Protein AF-A0A8T9BSP8-F1 (afdb_monomer_lite)

Radius of gyration: 35.45 Å; chains: 1; bounding box: 104×54×104 Å

Sequence (440 aa):
RSLQRTTEFKTVVELRTSILEIWIKEGGKAKGFDPSIILDGLRKVINDRLVELLEARVNKLHLVATEVEGTLGSWRDGVTDKQESLWDAAMLDMEISHGAGLFKQEVLARNHGRNDAVSRPFKGYQTWRQLVDEIIIVIEQLKKQRWDDDLEDIEDDLSLESRNTLLSTDDPNMLQDHLDTCLEKAYKDLHGQIASLVSNYEGEQLGSISIYILRVIRDIRTELPKNKSLQSFGLALVPRLHEKIASTVSEDLLKSFSKSFGKKKVAGRSLWEGNPELPVQPSPATFKLLNGLTSAMAKAGSDLWSPSAVSILKSYLRTEIGNSWSTALKEQDEKAASKVNGAATNGEAESEEPEEERQTNGVEVVDPIQRKQVLTQFLFDVLLLQSSFELQNVETDDELQKLGGELEQQAELDSASRKRLQQAAKEYWKRTSLLFGLLA

Organism: NCBI:txid602035

Structure (mmCIF, N/CA/C/O backbone):
data_AF-A0A8T9BSP8-F1
#
_entry.id   AF-A0A8T9BSP8-F1
#
loop_
_atom_site.group_PDB
_atom_site.id
_atom_site.type_symbol
_atom_site.label_atom_id
_atom_site.label_alt_id
_atom_site.label_comp_id
_atom_site.label_asym_id
_atom_site.label_entity_id
_atom_site.label_seq_id
_atom_site.pdbx_PDB_ins_code
_atom_site.Cartn_x
_atom_site.Cartn_y
_atom_site.Cartn_z
_atom_site.occupancy
_atom_site.B_iso_or_equiv
_atom_site.auth_seq_id
_atom_site.auth_comp_id
_atom_site.auth_asym_id
_atom_site.auth_atom_id
_atom_site.pdbx_PDB_model_num
ATOM 1 N N . ARG A 1 1 ? 19.720 -5.147 -42.331 1.00 47.69 1 ARG A N 1
ATOM 2 C CA . ARG A 1 1 ? 18.540 -5.441 -41.473 1.00 47.69 1 ARG A CA 1
ATOM 3 C C . ARG A 1 1 ? 17.630 -4.218 -41.536 1.00 47.69 1 ARG A C 1
ATOM 5 O O . ARG A 1 1 ? 18.177 -3.128 -41.490 1.00 47.69 1 ARG A O 1
ATOM 12 N N . SER A 1 2 ? 16.313 -4.352 -41.725 1.00 66.81 2 SER A N 1
ATOM 13 C CA . SER A 1 2 ? 15.435 -3.170 -41.742 1.00 66.81 2 SER A CA 1
ATOM 14 C C . SER A 1 2 ? 15.195 -2.669 -40.316 1.00 66.81 2 SER A C 1
ATOM 16 O O . SER A 1 2 ? 14.953 -3.476 -39.420 1.00 66.81 2 SER A O 1
ATOM 18 N N . LEU A 1 3 ? 15.249 -1.348 -40.116 1.00 71.38 3 LEU A N 1
ATOM 19 C CA . LEU A 1 3 ? 15.058 -0.683 -38.817 1.00 71.38 3 LEU A CA 1
ATOM 20 C C . LEU A 1 3 ? 13.740 -1.096 -38.133 1.00 71.38 3 LEU A C 1
ATOM 22 O O . LEU A 1 3 ? 13.683 -1.309 -36.927 1.00 71.38 3 LEU A O 1
ATOM 26 N N . GLN A 1 4 ? 12.701 -1.308 -38.944 1.00 73.00 4 GLN A N 1
ATOM 27 C CA . GLN A 1 4 ? 11.365 -1.729 -38.513 1.00 73.00 4 GLN A CA 1
ATOM 28 C C . GLN A 1 4 ? 11.323 -3.128 -37.877 1.00 73.00 4 GLN A C 1
ATOM 30 O O . GLN A 1 4 ? 10.421 -3.417 -37.097 1.00 73.00 4 GLN A O 1
ATOM 35 N N . ARG A 1 5 ? 12.271 -4.019 -38.202 1.00 76.81 5 ARG A N 1
ATOM 36 C CA . ARG A 1 5 ? 12.303 -5.392 -37.663 1.00 76.81 5 ARG A CA 1
ATOM 37 C C . ARG A 1 5 ? 13.092 -5.508 -36.359 1.00 76.81 5 ARG A C 1
ATOM 39 O O . ARG A 1 5 ? 13.025 -6.549 -35.715 1.00 76.81 5 ARG A O 1
ATOM 46 N N . THR A 1 6 ? 13.834 -4.475 -35.969 1.00 80.56 6 THR A N 1
ATOM 47 C CA . THR A 1 6 ? 14.605 -4.474 -34.723 1.00 80.56 6 THR A CA 1
ATOM 48 C C . THR A 1 6 ? 13.683 -4.147 -33.549 1.00 80.56 6 THR A C 1
ATOM 50 O O . THR A 1 6 ? 13.016 -3.112 -33.551 1.00 80.56 6 THR A O 1
ATOM 53 N N . THR A 1 7 ? 13.623 -5.038 -32.560 1.00 81.69 7 THR A N 1
ATOM 54 C CA . THR A 1 7 ? 12.768 -4.922 -31.360 1.00 81.69 7 THR A CA 1
ATOM 55 C C . THR A 1 7 ? 13.531 -4.458 -30.118 1.00 81.69 7 THR A C 1
ATOM 57 O O . THR A 1 7 ? 12.931 -4.084 -29.109 1.00 81.69 7 THR A O 1
ATOM 60 N N . GLU A 1 8 ? 14.860 -4.500 -30.166 1.00 85.81 8 GLU A N 1
ATOM 61 C CA . GLU A 1 8 ? 15.733 -4.127 -29.059 1.00 85.81 8 GLU A CA 1
ATOM 62 C C . GLU A 1 8 ? 16.095 -2.642 -29.135 1.00 85.81 8 GLU A C 1
ATOM 64 O O . GLU A 1 8 ? 16.708 -2.192 -30.103 1.00 85.81 8 GLU A O 1
ATOM 69 N N . PHE A 1 9 ? 15.730 -1.887 -28.091 1.00 87.75 9 PHE A N 1
ATOM 70 C CA . PHE A 1 9 ? 15.972 -0.442 -28.001 1.00 87.75 9 PHE A CA 1
ATOM 71 C C . PHE A 1 9 ? 17.467 -0.118 -28.121 1.00 87.75 9 PHE A C 1
ATOM 73 O O . PHE A 1 9 ? 17.864 0.724 -28.923 1.00 87.75 9 PHE A O 1
ATOM 80 N N . LYS A 1 10 ? 18.308 -0.874 -27.402 1.00 90.06 10 LYS A N 1
ATOM 81 C CA . LYS A 1 10 ? 19.768 -0.739 -27.438 1.00 90.06 10 LYS A CA 1
ATOM 82 C C . LYS A 1 10 ? 20.339 -0.926 -28.847 1.00 90.06 10 LYS A C 1
ATOM 84 O O . LYS A 1 10 ? 21.143 -0.114 -29.280 1.00 90.06 10 LYS A O 1
ATOM 89 N N . THR A 1 11 ? 19.885 -1.933 -29.592 1.00 89.06 11 THR A N 1
ATOM 90 C CA . THR A 1 11 ? 20.365 -2.184 -30.961 1.00 89.06 11 THR A CA 1
ATOM 91 C C . THR A 1 11 ? 19.996 -1.056 -31.924 1.00 89.06 11 THR A C 1
ATOM 93 O O . THR A 1 11 ? 20.767 -0.751 -32.831 1.00 89.06 11 THR A O 1
ATOM 96 N N . VAL A 1 12 ? 18.826 -0.427 -31.755 1.00 89.69 12 VAL A N 1
ATOM 97 C CA . VAL A 1 12 ? 18.450 0.747 -32.562 1.00 89.69 12 VAL A CA 1
ATOM 98 C C . VAL A 1 12 ? 19.349 1.938 -32.228 1.00 89.69 12 VAL A C 1
ATOM 100 O O . VAL A 1 12 ? 19.764 2.645 -33.142 1.00 89.69 12 VAL A O 1
ATOM 103 N N . VAL A 1 13 ? 19.715 2.118 -30.957 1.00 89.44 13 VAL A N 1
ATOM 104 C CA . VAL A 1 13 ? 20.667 3.155 -30.531 1.00 89.44 13 VAL A CA 1
ATOM 105 C C . VAL A 1 13 ? 22.089 2.888 -31.033 1.00 89.44 13 VAL A C 1
ATOM 107 O O . VAL A 1 13 ? 22.719 3.796 -31.559 1.00 89.44 13 VAL A O 1
ATOM 110 N N . GLU A 1 14 ? 22.587 1.655 -30.967 1.00 89.06 14 GLU A N 1
ATOM 111 C CA . GLU A 1 14 ? 23.898 1.298 -31.534 1.00 89.06 14 GLU A CA 1
ATOM 112 C C . GLU A 1 14 ? 23.937 1.562 -33.045 1.00 89.06 14 GLU A C 1
ATOM 114 O O . GLU A 1 14 ? 24.886 2.147 -33.564 1.00 89.06 14 GLU A O 1
ATOM 119 N N . LEU A 1 15 ? 22.864 1.202 -33.753 1.00 88.81 15 LEU A N 1
ATOM 120 C CA . LEU A 1 15 ? 22.733 1.471 -35.179 1.00 88.81 15 LEU A CA 1
ATOM 121 C C . LEU A 1 15 ? 22.608 2.973 -35.477 1.00 88.81 15 LEU A C 1
ATOM 123 O O . LEU A 1 15 ? 23.176 3.427 -36.469 1.00 88.81 15 LEU A O 1
ATOM 127 N N . ARG A 1 16 ? 21.931 3.753 -34.620 1.00 89.25 16 ARG A N 1
ATOM 128 C CA . ARG A 1 16 ? 21.935 5.225 -34.680 1.00 89.25 16 ARG A CA 1
ATOM 129 C C . ARG A 1 16 ? 23.359 5.751 -34.618 1.00 89.25 16 ARG A C 1
ATOM 131 O O . ARG A 1 16 ? 23.750 6.517 -35.492 1.00 89.25 16 ARG A O 1
ATOM 138 N N . THR A 1 17 ? 24.123 5.320 -33.619 1.00 88.25 17 THR A N 1
ATOM 139 C CA . THR A 1 17 ? 25.512 5.737 -33.427 1.00 88.25 17 THR A CA 1
ATOM 140 C C . THR A 1 17 ? 26.362 5.412 -34.650 1.00 88.25 17 THR A C 1
ATOM 142 O O . THR A 1 17 ? 26.955 6.321 -35.220 1.00 88.25 17 THR A O 1
ATOM 145 N N . SER A 1 18 ? 26.326 4.172 -35.147 1.00 87.44 18 SER A N 1
ATOM 146 C CA . SER A 1 18 ? 27.112 3.787 -36.326 1.00 87.44 18 SER A CA 1
ATOM 147 C C . SER A 1 18 ? 26.716 4.539 -37.601 1.00 87.44 18 SER A C 1
ATOM 149 O O . SER A 1 18 ? 27.584 4.931 -38.376 1.00 87.44 18 SER A O 1
ATOM 151 N N . ILE A 1 19 ? 25.417 4.746 -37.853 1.00 86.75 19 ILE A N 1
ATOM 152 C CA . ILE A 1 19 ? 24.957 5.475 -39.047 1.00 86.75 19 ILE A CA 1
ATOM 153 C C . ILE A 1 19 ? 25.382 6.939 -38.982 1.00 86.75 19 ILE A C 1
ATOM 155 O O . ILE A 1 19 ? 25.863 7.475 -39.979 1.00 86.75 19 ILE A O 1
ATOM 159 N N . LEU A 1 20 ? 25.216 7.577 -37.823 1.00 84.88 20 LEU A N 1
ATOM 160 C CA . LEU A 1 20 ? 25.577 8.977 -37.645 1.00 84.88 20 LEU A CA 1
ATOM 161 C C . LEU A 1 20 ? 27.094 9.175 -37.711 1.00 84.88 20 LEU A C 1
ATOM 163 O O . LEU A 1 20 ? 27.528 10.105 -38.373 1.00 84.88 20 LEU A O 1
ATOM 167 N N . GLU A 1 21 ? 27.909 8.281 -37.144 1.00 84.94 21 GLU A N 1
ATOM 168 C CA . GLU A 1 21 ? 29.374 8.331 -37.283 1.00 84.94 21 GLU A CA 1
ATOM 169 C C . GLU A 1 21 ? 29.828 8.259 -38.749 1.00 84.94 21 GLU A C 1
ATOM 171 O O . GLU A 1 21 ? 30.700 9.020 -39.171 1.00 84.94 21 GLU A O 1
ATOM 176 N N . ILE A 1 22 ? 29.226 7.369 -39.547 1.00 83.62 22 ILE A N 1
ATOM 177 C CA . ILE A 1 22 ? 29.523 7.261 -40.984 1.00 83.62 22 ILE A CA 1
ATOM 178 C C . ILE A 1 22 ? 29.069 8.528 -41.717 1.00 83.62 22 ILE A C 1
ATOM 180 O O . ILE A 1 22 ? 29.806 9.058 -42.550 1.00 83.62 22 ILE A O 1
ATOM 184 N N . TRP A 1 23 ? 27.870 9.027 -41.403 1.00 81.94 23 TRP A N 1
ATOM 185 C CA . TRP A 1 23 ? 27.331 10.240 -42.014 1.00 81.94 23 TRP A CA 1
ATOM 186 C C . TRP A 1 23 ? 28.178 11.474 -41.697 1.00 81.94 23 TRP A C 1
ATOM 188 O O . TRP A 1 23 ? 28.439 12.274 -42.585 1.00 81.94 23 TRP A O 1
ATOM 198 N N . ILE A 1 24 ? 28.661 11.605 -40.466 1.00 77.44 24 ILE A N 1
ATOM 199 C CA . ILE A 1 24 ? 29.524 12.711 -40.046 1.00 77.44 24 ILE A CA 1
ATOM 200 C C . ILE A 1 24 ? 30.863 12.677 -40.803 1.00 77.44 24 ILE A C 1
ATOM 202 O O . ILE A 1 24 ? 31.342 13.714 -41.245 1.00 77.44 24 ILE A O 1
ATOM 206 N N . LYS A 1 25 ? 31.441 11.489 -41.032 1.00 77.25 25 LYS A N 1
ATOM 207 C CA . LYS A 1 25 ? 32.731 11.339 -41.736 1.00 77.25 25 LYS A CA 1
ATOM 208 C C . LYS A 1 25 ? 32.650 11.556 -43.252 1.00 77.25 25 LYS A C 1
ATOM 210 O O . LYS A 1 25 ? 33.607 12.038 -43.860 1.00 77.25 25 LYS A O 1
ATOM 215 N N . GLU A 1 26 ? 31.541 11.167 -43.883 1.00 74.56 26 GLU A N 1
ATOM 216 C CA . GLU A 1 26 ? 31.436 11.097 -45.351 1.00 74.56 26 GLU A CA 1
ATOM 217 C C . GLU A 1 26 ? 30.334 11.986 -45.956 1.00 74.56 26 GLU A C 1
ATOM 219 O O . GLU A 1 26 ? 30.389 12.318 -47.141 1.00 74.56 26 GLU A O 1
ATOM 224 N N . GLY A 1 27 ? 29.343 12.407 -45.169 1.00 68.19 27 GLY A N 1
ATOM 225 C CA . GLY A 1 27 ? 28.144 13.114 -45.636 1.00 68.19 27 GLY A CA 1
ATOM 226 C C . GLY A 1 27 ? 28.415 14.516 -46.181 1.00 68.19 27 GLY A C 1
ATOM 227 O O . GLY A 1 27 ? 27.803 14.910 -47.172 1.00 68.19 27 GLY A O 1
ATOM 228 N N . GLY A 1 28 ? 29.388 15.238 -45.613 1.00 66.69 28 GLY A N 1
ATOM 229 C CA . GLY A 1 28 ? 29.806 16.563 -46.096 1.00 66.69 28 GLY A CA 1
ATOM 230 C C . GLY A 1 28 ? 30.570 16.546 -47.430 1.00 66.69 28 GLY A C 1
ATOM 231 O O . GLY A 1 28 ? 30.699 17.575 -48.087 1.00 66.69 28 GLY A O 1
ATOM 232 N N . LYS A 1 29 ? 31.059 15.380 -47.879 1.00 69.06 29 LYS A N 1
ATOM 233 C CA . LYS A 1 29 ? 31.848 15.247 -49.122 1.00 69.06 29 LYS A CA 1
ATOM 234 C C . LYS A 1 29 ? 30.981 15.108 -50.374 1.00 69.06 29 LYS A C 1
ATOM 236 O O . LYS A 1 29 ? 31.484 15.191 -51.500 1.00 69.06 29 LYS A O 1
ATOM 241 N N . ALA A 1 30 ? 29.689 14.852 -50.202 1.00 66.31 30 ALA A N 1
ATOM 242 C CA . ALA A 1 30 ? 28.789 14.579 -51.303 1.00 66.31 30 ALA A CA 1
ATOM 243 C C . ALA A 1 30 ? 28.271 15.882 -51.936 1.00 66.31 30 ALA A C 1
ATOM 245 O O . ALA A 1 30 ? 27.696 16.745 -51.281 1.00 66.31 30 ALA A O 1
ATOM 246 N N . LYS A 1 31 ? 28.506 16.043 -53.243 1.00 65.69 31 LYS A N 1
ATOM 247 C CA . LYS A 1 31 ? 28.169 17.267 -53.983 1.00 65.69 31 LYS A CA 1
ATOM 248 C C . LYS A 1 31 ? 26.727 17.224 -54.492 1.00 65.69 31 LYS A C 1
ATOM 250 O O . LYS A 1 31 ? 26.330 16.242 -55.113 1.00 65.69 31 LYS A O 1
ATOM 255 N N . GLY A 1 32 ? 25.992 18.329 -54.332 1.00 71.06 32 GLY A N 1
ATOM 256 C CA . GLY A 1 32 ? 24.699 18.556 -54.997 1.00 71.06 32 GLY A CA 1
ATOM 257 C C . GLY A 1 32 ? 23.445 18.414 -54.127 1.00 71.06 32 GLY A C 1
ATOM 258 O O . GLY A 1 32 ? 22.346 18.457 -54.673 1.00 71.06 32 GLY A O 1
ATOM 259 N N . PHE A 1 33 ? 23.578 18.273 -52.807 1.00 73.62 33 PHE A N 1
ATOM 260 C CA . PHE A 1 33 ? 22.458 18.307 -51.861 1.00 73.62 33 PHE A CA 1
ATOM 261 C C . PHE A 1 33 ? 22.871 18.965 -50.540 1.00 73.62 33 PHE A C 1
ATOM 263 O O . PHE A 1 33 ? 24.057 19.012 -50.227 1.00 73.62 33 PHE A O 1
ATOM 270 N N . ASP A 1 34 ? 21.894 19.472 -49.785 1.00 74.19 34 ASP A N 1
ATOM 271 C CA . ASP A 1 34 ? 22.101 19.993 -48.430 1.00 74.19 34 ASP A CA 1
ATOM 272 C C . ASP A 1 34 ? 22.250 18.816 -47.441 1.00 74.19 34 ASP A C 1
ATOM 274 O O . ASP A 1 34 ? 21.299 18.036 -47.285 1.00 74.19 34 ASP A O 1
ATOM 278 N N . PRO A 1 35 ? 23.414 18.651 -46.783 1.00 74.69 35 PRO A N 1
ATOM 279 C CA . PRO A 1 35 ? 23.654 17.570 -45.826 1.00 74.69 35 PRO A CA 1
ATOM 280 C C . PRO A 1 35 ? 22.663 17.554 -44.651 1.00 74.69 35 PRO A C 1
ATOM 282 O O . PRO A 1 35 ? 22.367 16.483 -44.112 1.00 74.69 35 PRO A O 1
ATOM 285 N N . SER A 1 36 ? 22.108 18.713 -44.291 1.00 78.81 36 SER A N 1
ATOM 286 C CA . SER A 1 36 ? 21.177 18.875 -43.168 1.00 78.81 36 SER A CA 1
ATOM 287 C C . SER A 1 36 ? 19.868 18.114 -43.400 1.00 78.81 36 SER A C 1
ATOM 289 O O . SER A 1 36 ? 19.361 17.450 -42.500 1.00 78.81 36 SER A O 1
ATOM 291 N N . ILE A 1 37 ? 19.363 18.110 -44.641 1.00 82.88 37 ILE A N 1
ATOM 292 C CA . ILE A 1 37 ? 18.098 17.449 -45.007 1.00 82.88 37 ILE A CA 1
ATOM 293 C C . ILE A 1 37 ? 18.178 15.935 -44.777 1.00 82.88 37 ILE A C 1
ATOM 295 O O . ILE A 1 37 ? 17.230 15.317 -44.286 1.00 82.88 37 ILE A O 1
ATOM 299 N N . ILE A 1 38 ? 19.305 15.319 -45.141 1.00 82.75 38 ILE A N 1
ATOM 300 C CA . ILE A 1 38 ? 19.491 13.873 -44.984 1.00 82.75 38 ILE A CA 1
ATOM 301 C C . ILE A 1 38 ? 19.732 13.525 -43.514 1.00 82.75 38 ILE A C 1
ATOM 303 O O . ILE A 1 38 ? 19.164 12.542 -43.035 1.00 82.75 38 ILE A O 1
ATOM 307 N N . LEU A 1 39 ? 20.505 14.341 -42.788 1.00 83.06 39 LEU A N 1
ATOM 308 C CA . LEU A 1 39 ? 20.705 14.170 -41.350 1.00 83.06 39 LEU A CA 1
ATOM 309 C C . LEU A 1 39 ? 19.369 14.206 -40.597 1.00 83.06 39 LEU A C 1
ATOM 311 O O . LEU A 1 39 ? 19.083 13.294 -39.822 1.00 83.06 39 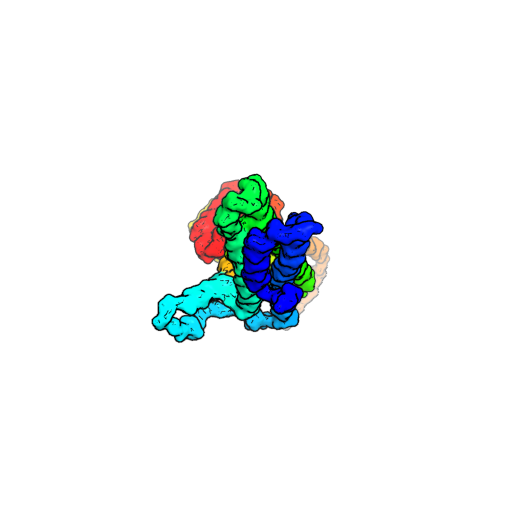LEU A O 1
ATOM 315 N N . ASP A 1 40 ? 18.523 15.197 -40.869 1.00 86.06 40 ASP A N 1
ATOM 316 C CA . ASP A 1 40 ? 17.209 15.318 -40.237 1.00 86.06 40 ASP A CA 1
ATOM 317 C C . ASP A 1 40 ? 16.267 14.177 -40.628 1.00 86.06 40 ASP A C 1
ATOM 319 O O . ASP A 1 40 ? 15.545 13.651 -39.780 1.00 86.06 40 ASP A O 1
ATOM 323 N N . GLY A 1 41 ? 16.314 13.721 -41.884 1.00 86.88 41 GLY A N 1
ATOM 324 C CA . GLY A 1 41 ? 15.579 12.537 -42.325 1.00 86.88 41 GLY A CA 1
ATOM 325 C C . GLY A 1 41 ? 15.992 11.268 -41.571 1.00 86.88 41 GLY A C 1
ATOM 326 O O . GLY A 1 41 ? 15.133 10.520 -41.101 1.00 86.88 41 GLY A O 1
ATOM 327 N N . LEU A 1 42 ? 17.300 11.034 -41.413 1.00 86.06 42 LEU A N 1
ATOM 328 C CA . LEU A 1 42 ? 17.839 9.893 -40.666 1.00 86.06 42 LEU A CA 1
ATOM 329 C C . LEU A 1 42 ? 17.475 9.972 -39.181 1.00 86.06 42 LEU A C 1
ATOM 331 O O . LEU A 1 42 ? 16.976 8.993 -38.623 1.00 86.06 42 LEU A O 1
ATOM 335 N N . ARG A 1 43 ? 17.678 11.139 -38.558 1.00 89.94 43 ARG A N 1
ATOM 336 C CA . ARG A 1 43 ? 17.321 11.393 -37.157 1.00 89.94 43 ARG A CA 1
ATOM 337 C C . ARG A 1 43 ? 15.846 11.140 -36.916 1.00 89.94 43 ARG A C 1
ATOM 339 O O . ARG A 1 43 ? 15.514 10.398 -36.002 1.00 89.94 43 ARG A O 1
ATOM 346 N N . LYS A 1 44 ? 14.973 11.678 -37.770 1.00 90.62 44 LYS A N 1
ATOM 347 C CA . LYS A 1 44 ? 13.527 11.484 -37.666 1.00 90.62 44 LYS A CA 1
ATOM 348 C C . LYS A 1 44 ? 13.151 10.004 -37.697 1.00 90.62 44 LYS A C 1
ATOM 350 O O . LYS A 1 44 ? 12.529 9.526 -36.762 1.00 90.62 44 LYS A O 1
ATOM 355 N N . VAL A 1 45 ? 13.586 9.254 -38.712 1.00 91.00 45 VAL A N 1
ATOM 356 C CA . VAL A 1 45 ? 13.226 7.828 -38.850 1.00 91.00 45 VAL A CA 1
ATOM 357 C C . VAL A 1 45 ? 13.725 6.989 -37.666 1.00 91.00 45 VAL A C 1
ATOM 359 O O . VAL A 1 45 ? 13.040 6.068 -37.218 1.00 91.00 45 VAL A O 1
ATOM 362 N N . ILE A 1 46 ? 14.918 7.293 -37.153 1.00 90.38 46 ILE A N 1
ATOM 363 C CA . ILE A 1 46 ? 15.491 6.604 -35.994 1.00 90.38 46 ILE A CA 1
ATOM 364 C C . ILE A 1 46 ? 14.746 6.976 -34.711 1.00 90.38 46 ILE A C 1
ATOM 366 O O . ILE A 1 46 ? 14.368 6.081 -33.956 1.00 90.38 46 ILE A O 1
ATOM 370 N N . ASN A 1 47 ? 14.522 8.267 -34.472 1.00 92.44 47 ASN A N 1
ATOM 371 C CA . ASN A 1 47 ? 13.842 8.761 -33.281 1.00 92.44 47 ASN A CA 1
ATOM 372 C C . ASN A 1 47 ? 12.389 8.278 -33.239 1.00 92.44 47 ASN A C 1
ATOM 374 O O . ASN A 1 47 ? 11.973 7.772 -32.204 1.00 92.44 47 ASN A O 1
ATOM 378 N N . ASP A 1 48 ? 11.665 8.313 -34.362 1.00 92.69 48 ASP A N 1
ATOM 379 C CA . ASP A 1 48 ? 10.306 7.768 -34.476 1.00 92.69 48 ASP A CA 1
ATOM 380 C C . ASP A 1 48 ? 10.292 6.287 -34.055 1.00 92.69 48 ASP A C 1
ATOM 382 O O . ASP A 1 48 ? 9.466 5.861 -33.248 1.00 92.69 48 ASP A O 1
ATOM 386 N N . ARG A 1 49 ? 11.276 5.498 -34.511 1.00 92.31 49 ARG A N 1
ATOM 387 C CA . ARG A 1 49 ? 11.393 4.088 -34.117 1.00 92.31 49 ARG A CA 1
ATOM 388 C C . ARG A 1 49 ? 11.740 3.903 -32.636 1.00 92.31 49 ARG A C 1
ATOM 390 O O . ARG A 1 49 ? 11.252 2.960 -32.011 1.00 92.31 49 ARG A O 1
ATOM 397 N N . LEU A 1 50 ? 12.604 4.747 -32.074 1.00 92.94 50 LEU A N 1
ATOM 398 C CA . LEU A 1 50 ? 12.934 4.712 -30.646 1.00 92.94 50 LEU A CA 1
ATOM 399 C C . LEU A 1 50 ? 11.709 5.055 -29.792 1.00 92.94 50 LEU A C 1
ATOM 401 O O . LEU A 1 50 ? 11.459 4.355 -28.811 1.00 92.94 50 LEU A O 1
ATOM 405 N N . VAL A 1 51 ? 10.920 6.051 -30.202 1.00 94.44 51 VAL A N 1
ATOM 406 C CA . VAL A 1 51 ? 9.649 6.419 -29.564 1.00 94.44 51 VAL A CA 1
ATOM 407 C C . VAL A 1 51 ? 8.660 5.252 -29.623 1.00 94.44 51 VAL A C 1
ATOM 409 O O . VAL A 1 51 ? 8.164 4.841 -28.579 1.00 94.44 51 VAL A O 1
ATOM 412 N N . GLU A 1 52 ? 8.452 4.623 -30.785 1.00 93.50 52 GLU A N 1
ATOM 413 C CA . GLU A 1 52 ? 7.578 3.442 -30.907 1.00 93.50 52 GLU A CA 1
ATOM 414 C C . GLU A 1 52 ? 7.984 2.300 -29.955 1.00 93.50 52 GLU A C 1
ATOM 416 O O . GLU A 1 52 ? 7.142 1.676 -29.302 1.00 93.50 52 GLU A O 1
ATOM 421 N N . LEU A 1 53 ? 9.284 1.990 -29.879 1.00 93.19 53 LEU A N 1
ATOM 422 C CA . LEU A 1 53 ? 9.796 0.924 -29.011 1.00 93.19 53 LEU A CA 1
ATOM 423 C C . LEU A 1 53 ? 9.653 1.272 -27.529 1.00 93.19 53 LEU A C 1
ATOM 425 O O . LEU A 1 53 ? 9.361 0.389 -26.716 1.00 93.19 53 LEU A O 1
ATOM 429 N N . LEU A 1 54 ? 9.867 2.538 -27.183 1.00 94.69 54 LEU A N 1
ATOM 430 C CA . LEU A 1 54 ? 9.677 3.060 -25.841 1.00 94.69 54 LEU A CA 1
ATOM 431 C C . LEU A 1 54 ? 8.213 2.933 -25.423 1.00 94.69 54 LEU A C 1
ATOM 433 O O . LEU A 1 54 ? 7.930 2.335 -24.384 1.00 94.69 54 LEU A O 1
ATOM 437 N N . GLU A 1 55 ? 7.288 3.419 -26.250 1.00 94.69 55 GLU A N 1
ATOM 438 C CA . GLU A 1 55 ? 5.848 3.357 -25.994 1.00 94.69 55 GLU A CA 1
ATOM 439 C C . GLU A 1 55 ? 5.393 1.909 -25.820 1.00 94.69 55 GLU A C 1
ATOM 441 O O . GLU A 1 55 ? 4.715 1.575 -24.848 1.00 94.69 55 GLU A O 1
ATOM 446 N N . ALA A 1 56 ? 5.834 1.009 -26.703 1.00 93.50 56 ALA A N 1
ATOM 447 C CA . ALA A 1 56 ? 5.516 -0.411 -26.611 1.00 93.50 56 ALA A CA 1
ATOM 448 C C . ALA A 1 56 ? 6.010 -1.054 -25.301 1.00 93.50 56 ALA A C 1
ATOM 450 O O . ALA A 1 56 ? 5.335 -1.929 -24.758 1.00 93.50 56 ALA A O 1
ATOM 451 N N . ARG A 1 57 ? 7.176 -0.646 -24.778 1.00 93.62 57 ARG A N 1
ATOM 452 C CA . ARG A 1 57 ? 7.712 -1.147 -23.499 1.00 93.62 57 ARG A CA 1
ATOM 453 C C . ARG A 1 57 ? 6.970 -0.561 -22.302 1.00 93.62 57 ARG A C 1
ATOM 455 O O . ARG A 1 57 ? 6.572 -1.321 -21.422 1.00 93.62 57 ARG A O 1
ATOM 462 N N . VAL A 1 58 ? 6.739 0.752 -22.283 1.00 95.38 58 VAL A N 1
ATOM 463 C CA . VAL A 1 58 ? 6.007 1.431 -21.203 1.00 95.38 58 VAL A CA 1
ATOM 464 C C . VAL A 1 58 ? 4.581 0.893 -21.103 1.00 95.38 58 VAL A C 1
ATOM 466 O O . VAL A 1 58 ? 4.143 0.531 -20.011 1.00 95.38 58 VAL A O 1
ATOM 469 N N . ASN A 1 59 ? 3.905 0.714 -22.241 1.00 94.38 59 ASN A N 1
ATOM 470 C CA . ASN A 1 59 ? 2.533 0.221 -22.288 1.00 94.38 59 ASN A CA 1
ATOM 471 C C . ASN A 1 59 ? 2.368 -1.158 -21.646 1.00 94.38 59 ASN A C 1
ATOM 473 O O . ASN A 1 59 ? 1.288 -1.427 -21.138 1.00 94.38 59 ASN A O 1
ATOM 477 N N . LYS A 1 60 ? 3.400 -2.017 -21.580 1.00 95.44 60 LYS A N 1
ATOM 478 C CA . LYS A 1 60 ? 3.319 -3.338 -20.916 1.00 95.44 60 LYS A CA 1
ATOM 479 C C . LYS A 1 60 ? 2.955 -3.278 -19.429 1.00 95.44 60 LYS A C 1
ATOM 481 O O . LYS A 1 60 ? 2.603 -4.316 -18.877 1.00 95.44 60 LYS A O 1
ATOM 486 N N . LEU A 1 61 ? 2.972 -2.103 -18.795 1.00 95.88 61 LEU A N 1
ATOM 487 C CA . LEU A 1 61 ? 2.483 -1.924 -17.427 1.00 95.88 61 LEU A CA 1
ATOM 488 C C . LEU A 1 61 ? 1.033 -2.421 -17.245 1.00 95.88 61 LEU A C 1
ATOM 490 O O . LEU A 1 61 ? 0.702 -2.923 -16.174 1.00 95.88 61 LEU A O 1
ATOM 494 N N . HIS A 1 62 ? 0.194 -2.379 -18.291 1.00 94.62 62 HIS A N 1
ATOM 495 C CA . HIS A 1 62 ? -1.180 -2.913 -18.247 1.00 94.62 62 HIS A CA 1
ATOM 496 C C . HIS A 1 62 ? -1.253 -4.411 -17.898 1.00 94.62 62 HIS A C 1
ATOM 498 O O . HIS A 1 62 ? -2.274 -4.881 -17.396 1.00 94.62 62 HIS A O 1
ATOM 504 N N . LEU A 1 63 ? -0.180 -5.176 -18.133 1.00 94.94 63 LEU A N 1
ATOM 505 C CA . LEU A 1 63 ? -0.127 -6.590 -17.763 1.00 94.94 63 LEU A CA 1
ATOM 506 C C . LEU A 1 63 ? -0.213 -6.766 -16.244 1.00 94.94 63 LEU A C 1
ATOM 508 O O . LEU A 1 63 ? -0.840 -7.710 -15.783 1.00 94.94 63 LEU A O 1
ATOM 512 N N . VAL A 1 64 ? 0.322 -5.823 -15.459 1.00 95.56 64 VAL A N 1
ATOM 513 C CA . VAL A 1 64 ? 0.188 -5.841 -13.993 1.00 95.56 64 VAL A CA 1
ATOM 514 C C . VAL A 1 64 ? -1.280 -5.716 -13.589 1.00 95.56 64 VAL A C 1
ATOM 516 O O . VAL A 1 64 ? -1.738 -6.454 -12.723 1.00 95.56 64 VAL A O 1
ATOM 519 N N . ALA A 1 65 ? -2.040 -4.836 -14.245 1.00 93.62 65 ALA A N 1
ATOM 520 C CA . ALA A 1 65 ? -3.476 -4.720 -14.003 1.00 93.62 65 ALA A CA 1
ATOM 521 C C . ALA A 1 65 ? -4.232 -5.994 -14.399 1.00 93.62 65 ALA A C 1
ATOM 523 O O . ALA A 1 65 ? -5.125 -6.421 -13.677 1.00 93.62 65 ALA A O 1
ATOM 524 N N . THR A 1 66 ? -3.831 -6.624 -15.506 1.00 94.25 66 THR A N 1
ATOM 525 C CA . THR A 1 66 ? -4.424 -7.884 -15.984 1.00 94.25 66 THR A CA 1
ATOM 526 C C . THR A 1 66 ? -4.166 -9.031 -15.000 1.00 94.25 66 THR A C 1
ATOM 528 O O . THR A 1 66 ? -5.057 -9.831 -14.736 1.00 94.25 66 THR A O 1
ATOM 531 N N . GLU A 1 67 ? -2.975 -9.097 -14.398 1.00 94.38 67 GLU A N 1
ATOM 532 C CA . GLU A 1 67 ? -2.652 -10.070 -13.343 1.00 94.38 67 GLU A CA 1
ATOM 533 C C . GLU A 1 67 ? -3.467 -9.831 -12.064 1.00 94.38 67 GLU A C 1
ATOM 535 O O . GLU A 1 67 ? -3.940 -10.782 -11.433 1.00 94.38 67 GLU A O 1
ATOM 540 N N . VAL A 1 68 ? -3.666 -8.563 -11.686 1.00 94.06 68 VAL A N 1
ATOM 541 C CA . VAL A 1 68 ? -4.547 -8.190 -10.569 1.00 94.06 68 VAL A CA 1
ATOM 542 C C . VAL A 1 68 ? -5.979 -8.628 -10.871 1.00 94.06 68 VAL A C 1
ATOM 544 O O . VAL A 1 68 ? -6.585 -9.326 -10.064 1.00 94.06 68 VAL A O 1
ATOM 547 N N . GLU A 1 69 ? -6.503 -8.300 -12.050 1.00 93.19 69 GLU A N 1
ATOM 548 C CA . GLU A 1 69 ? -7.839 -8.702 -12.491 1.00 93.19 69 GLU A CA 1
ATOM 549 C C . GLU A 1 69 ? -8.004 -10.228 -12.514 1.00 93.19 69 GLU A C 1
ATOM 551 O O . GLU A 1 69 ? -8.974 -10.744 -11.964 1.00 93.19 69 GLU A O 1
ATOM 556 N N . GLY A 1 70 ? -7.037 -10.970 -13.060 1.00 92.12 70 GLY A N 1
ATOM 557 C CA . GLY A 1 70 ? -7.059 -12.435 -13.080 1.00 92.12 70 GLY A CA 1
ATOM 558 C C . GLY A 1 70 ? -7.002 -13.059 -11.683 1.00 92.12 70 GLY A C 1
ATOM 559 O O . GLY A 1 70 ? -7.661 -14.071 -11.417 1.00 92.12 70 GLY A O 1
ATOM 560 N N . THR A 1 71 ? -6.266 -12.439 -10.757 1.00 92.12 71 THR A N 1
ATOM 561 C CA . THR A 1 71 ? -6.226 -12.862 -9.349 1.00 92.12 71 THR A CA 1
ATOM 562 C C . THR A 1 71 ? -7.576 -12.648 -8.672 1.00 92.12 71 THR A C 1
ATOM 564 O O . THR A 1 71 ? -8.049 -13.533 -7.960 1.00 92.12 71 THR A O 1
ATOM 567 N N . LEU A 1 72 ? -8.229 -11.514 -8.932 1.00 90.69 72 LEU A N 1
ATOM 568 C CA . LEU A 1 72 ? -9.557 -11.222 -8.395 1.00 90.69 72 LEU A CA 1
ATOM 569 C C . LEU A 1 72 ? -10.645 -12.108 -9.031 1.00 90.69 72 LEU A C 1
ATOM 571 O O . LEU A 1 72 ? -11.518 -12.607 -8.329 1.00 90.69 72 LEU A O 1
ATOM 575 N N . GLY A 1 73 ? -10.552 -12.406 -10.329 1.00 88.12 73 GLY A N 1
ATOM 576 C CA . GLY A 1 73 ? -11.485 -13.306 -11.017 1.00 88.12 73 GLY A CA 1
ATOM 577 C C . GLY A 1 73 ? -11.390 -14.774 -10.576 1.00 88.12 73 GLY A C 1
ATOM 578 O O . GLY A 1 73 ? -12.333 -15.541 -10.755 1.00 88.12 73 GLY A O 1
ATOM 579 N N . SER A 1 74 ? -10.264 -15.176 -9.980 1.00 89.56 74 SER A N 1
ATOM 580 C CA . SER A 1 74 ? -10.032 -16.521 -9.434 1.00 89.56 74 SER A CA 1
ATOM 581 C C . SER A 1 74 ? -9.998 -16.550 -7.902 1.00 89.56 74 SER A C 1
ATOM 583 O O . SER A 1 74 ? -9.503 -17.514 -7.309 1.00 89.56 74 SER A O 1
ATOM 585 N N . TRP A 1 75 ? -10.521 -15.503 -7.257 1.00 90.19 75 TRP A N 1
ATOM 586 C CA . TRP A 1 75 ? -10.437 -15.323 -5.815 1.00 90.19 75 TRP A CA 1
ATOM 587 C C . TRP A 1 75 ? -11.137 -16.446 -5.039 1.00 90.19 75 TRP A C 1
ATOM 589 O O . TRP A 1 75 ? -12.272 -16.825 -5.334 1.00 90.19 75 TRP A O 1
ATOM 599 N N . ARG A 1 76 ? -10.449 -16.994 -4.030 1.00 85.69 76 ARG A N 1
ATOM 600 C CA . ARG A 1 76 ? -10.980 -18.010 -3.113 1.00 85.69 76 ARG A CA 1
ATOM 601 C C . ARG A 1 76 ? -10.547 -17.693 -1.689 1.00 85.69 76 ARG A C 1
ATOM 603 O O . ARG A 1 76 ? -9.348 -17.685 -1.405 1.00 85.69 76 ARG A O 1
ATOM 610 N N . ASP A 1 77 ? -11.514 -17.495 -0.801 1.00 82.94 77 ASP A N 1
ATOM 611 C CA . ASP A 1 77 ? -11.236 -17.206 0.607 1.00 82.94 77 ASP A CA 1
ATOM 612 C C . ASP A 1 77 ? -10.533 -18.376 1.303 1.00 82.94 77 ASP A C 1
ATOM 614 O O . ASP A 1 77 ? -10.813 -19.552 1.051 1.00 82.94 77 ASP A O 1
ATOM 618 N N . GLY A 1 78 ? -9.587 -18.050 2.177 1.00 80.88 78 GLY A N 1
ATOM 619 C CA . GLY A 1 78 ? -8.723 -18.997 2.873 1.00 80.88 78 GLY A CA 1
ATOM 620 C C . GLY A 1 78 ? -7.634 -19.629 2.000 1.00 80.88 78 GLY A C 1
ATOM 621 O O . GLY A 1 78 ? -6.812 -20.387 2.523 1.00 80.88 78 GLY A O 1
ATOM 622 N N . VAL A 1 79 ? -7.603 -19.336 0.695 1.00 83.56 79 VAL A N 1
ATOM 623 C CA . VAL A 1 79 ? -6.613 -19.867 -0.253 1.00 83.56 79 VAL A CA 1
ATOM 624 C C . VAL A 1 79 ? -5.810 -18.731 -0.873 1.00 83.56 79 VAL A C 1
ATOM 626 O O . VAL A 1 79 ? -4.592 -18.702 -0.722 1.00 83.56 79 VAL A O 1
ATOM 629 N N . THR A 1 80 ? -6.473 -17.778 -1.532 1.00 83.00 80 THR A N 1
ATOM 630 C CA . THR A 1 80 ? -5.814 -16.667 -2.241 1.00 83.00 80 THR A CA 1
ATOM 631 C C . THR A 1 80 ? -5.289 -15.597 -1.283 1.00 83.00 80 THR A C 1
ATOM 633 O O . THR A 1 80 ? -4.284 -14.951 -1.563 1.00 83.00 80 THR A O 1
ATOM 636 N N . ASP A 1 81 ? -5.932 -15.426 -0.132 1.00 82.44 81 ASP A N 1
ATOM 637 C CA . ASP A 1 81 ? -5.598 -14.468 0.927 1.00 82.44 81 ASP A CA 1
ATOM 638 C C . ASP A 1 81 ? -4.746 -15.072 2.053 1.00 82.44 81 ASP A C 1
ATOM 640 O O . ASP A 1 81 ? -4.261 -14.340 2.923 1.00 82.44 81 ASP A O 1
ATOM 644 N N . LYS A 1 82 ? -4.520 -16.392 2.026 1.00 83.69 82 LYS A N 1
ATOM 645 C CA . LYS A 1 82 ? -3.765 -17.110 3.056 1.00 83.69 82 LYS A CA 1
ATOM 646 C C . LYS A 1 82 ? -2.383 -16.486 3.247 1.00 83.69 82 LYS A C 1
ATOM 648 O O . LYS A 1 82 ? -1.647 -16.266 2.285 1.00 83.69 82 LYS A O 1
ATOM 653 N N . GLN A 1 83 ? -2.055 -16.208 4.506 1.00 82.12 83 GLN A N 1
ATOM 654 C CA . GLN A 1 83 ? -0.755 -15.700 4.930 1.00 82.12 83 GLN A CA 1
ATOM 655 C C . GLN A 1 83 ? 0.058 -16.822 5.567 1.00 82.12 83 GLN A C 1
ATOM 657 O O . GLN A 1 83 ? -0.474 -17.626 6.338 1.00 82.12 83 GLN A O 1
ATOM 662 N N . GLU A 1 84 ? 1.347 -16.863 5.255 1.00 82.00 84 GLU A N 1
ATOM 663 C CA . GLU A 1 84 ? 2.279 -17.802 5.869 1.00 82.00 84 GLU A CA 1
ATOM 664 C C . GLU A 1 84 ? 2.810 -17.241 7.190 1.00 82.00 84 GLU A C 1
ATOM 666 O O . GLU A 1 84 ? 3.186 -16.072 7.296 1.00 82.00 84 GLU A O 1
ATOM 671 N N . SER A 1 85 ? 2.828 -18.081 8.224 1.00 83.00 85 SER A N 1
ATOM 672 C CA . SER A 1 85 ? 3.342 -17.705 9.542 1.00 83.00 85 SER A CA 1
ATOM 673 C C . SER A 1 85 ? 4.860 -17.718 9.520 1.00 83.00 85 SER A C 1
ATOM 675 O O . SER A 1 85 ? 5.433 -18.692 9.060 1.00 83.00 85 SER A O 1
ATOM 677 N N . LEU A 1 86 ? 5.533 -16.731 10.117 1.00 83.75 86 LEU A N 1
ATOM 678 C CA . LEU A 1 86 ? 6.994 -16.757 10.322 1.00 83.75 86 LEU A CA 1
ATOM 679 C C . LEU A 1 86 ? 7.498 -18.009 11.069 1.00 83.75 86 LEU A C 1
ATOM 681 O O . LEU A 1 86 ? 8.687 -18.305 11.027 1.00 83.75 86 LEU A O 1
ATOM 685 N N . TRP A 1 87 ? 6.600 -18.725 11.747 1.00 86.00 87 TRP A N 1
ATOM 686 C CA . TRP A 1 87 ? 6.890 -19.890 12.581 1.00 86.00 87 TRP A CA 1
ATOM 687 C C . TRP A 1 87 ? 6.377 -21.208 11.986 1.00 86.00 87 TRP A C 1
ATOM 689 O O . TRP A 1 87 ? 6.136 -22.160 12.726 1.00 86.00 87 TRP A O 1
ATOM 699 N N . ASP A 1 88 ? 6.122 -21.262 10.680 1.00 86.06 88 ASP A N 1
ATOM 700 C CA . ASP A 1 88 ? 5.771 -22.519 10.022 1.00 86.06 88 ASP A CA 1
ATOM 701 C C . ASP A 1 88 ? 6.995 -23.427 9.801 1.00 86.06 88 ASP A C 1
ATOM 703 O O . ASP A 1 88 ? 8.148 -22.999 9.878 1.00 86.06 88 ASP A O 1
ATOM 707 N N . ALA A 1 89 ? 6.736 -24.711 9.539 1.00 85.25 89 ALA A N 1
ATOM 708 C CA . ALA A 1 89 ? 7.793 -25.697 9.324 1.00 85.25 89 ALA A CA 1
ATOM 709 C C . ALA A 1 89 ? 8.691 -25.325 8.132 1.00 85.25 89 ALA A C 1
ATOM 711 O O . ALA A 1 89 ? 9.904 -25.454 8.221 1.00 85.25 89 ALA A O 1
ATOM 712 N N . ALA A 1 90 ? 8.110 -24.775 7.060 1.00 84.25 90 ALA A N 1
ATOM 713 C CA . ALA A 1 90 ? 8.852 -24.381 5.865 1.00 84.25 90 ALA A CA 1
ATOM 714 C C . ALA A 1 90 ? 9.937 -23.332 6.162 1.00 84.25 90 ALA A C 1
ATOM 716 O O . ALA A 1 90 ? 11.035 -23.422 5.621 1.00 84.25 90 ALA A O 1
ATOM 717 N N . MET A 1 91 ? 9.656 -22.368 7.043 1.00 83.81 91 MET A N 1
ATOM 718 C CA . MET A 1 91 ? 10.619 -21.337 7.431 1.00 83.81 91 MET A CA 1
ATOM 719 C C . MET A 1 91 ? 11.650 -21.819 8.440 1.00 83.81 91 MET A C 1
ATOM 721 O O . MET A 1 91 ? 12.806 -21.404 8.380 1.00 83.81 91 MET A O 1
ATOM 725 N N . LEU A 1 92 ? 11.241 -22.690 9.363 1.00 84.25 92 LEU A N 1
ATOM 726 C CA . LEU A 1 92 ? 12.144 -23.277 10.352 1.00 84.25 92 LEU A CA 1
ATOM 727 C C . LEU A 1 92 ? 13.139 -24.254 9.714 1.00 84.25 92 LEU A C 1
ATOM 729 O O . LEU A 1 92 ? 14.290 -24.308 10.141 1.00 84.25 92 LEU A O 1
ATOM 733 N N . ASP A 1 93 ? 12.711 -24.968 8.674 1.00 86.25 93 ASP A N 1
ATOM 734 C CA . ASP A 1 93 ? 13.532 -25.932 7.938 1.00 86.25 93 ASP A CA 1
ATOM 735 C C . ASP A 1 93 ? 14.368 -25.275 6.824 1.00 86.25 93 ASP A C 1
ATOM 737 O O . ASP A 1 93 ? 15.109 -25.956 6.109 1.00 86.25 93 ASP A O 1
ATOM 741 N N . MET A 1 94 ? 14.266 -23.952 6.645 1.00 84.44 94 MET A N 1
ATOM 742 C CA . MET A 1 94 ? 14.910 -23.279 5.526 1.00 84.44 94 MET A CA 1
ATOM 743 C C . MET A 1 94 ? 16.424 -23.157 5.718 1.00 84.44 94 MET A C 1
ATOM 745 O O . MET A 1 94 ? 16.924 -22.680 6.737 1.00 84.44 94 MET A O 1
ATOM 749 N N . GLU A 1 95 ? 17.175 -23.571 4.700 1.00 80.88 95 GLU A N 1
ATOM 750 C CA . GLU A 1 95 ? 18.628 -23.668 4.782 1.00 80.88 95 GLU A CA 1
ATOM 751 C C . GLU A 1 95 ? 19.305 -22.280 4.802 1.00 80.88 95 GLU A C 1
ATOM 753 O O . GLU A 1 95 ? 19.114 -21.446 3.914 1.00 80.88 95 GLU A O 1
ATOM 758 N N . ILE A 1 96 ? 20.143 -22.028 5.814 1.00 84.56 96 ILE A N 1
ATOM 759 C CA . ILE A 1 96 ? 20.828 -20.734 6.035 1.00 84.56 96 ILE A CA 1
ATOM 760 C C . ILE A 1 96 ? 22.254 -20.727 5.438 1.00 84.56 96 ILE A C 1
ATOM 762 O O . ILE A 1 96 ? 22.943 -19.705 5.434 1.00 84.56 96 ILE A O 1
ATOM 766 N N . SER A 1 97 ? 22.694 -21.854 4.871 1.00 76.38 97 SER A N 1
ATOM 767 C CA . SER A 1 97 ? 24.078 -22.146 4.460 1.00 76.38 97 SER A CA 1
ATOM 768 C C . SER A 1 97 ? 24.691 -21.171 3.438 1.00 76.38 97 SER A C 1
ATOM 770 O O . SER A 1 97 ? 25.913 -21.087 3.343 1.00 76.38 97 SER A O 1
ATOM 772 N N . HIS A 1 98 ? 23.882 -20.363 2.741 1.00 64.56 98 HIS A N 1
ATOM 773 C CA . HIS A 1 98 ? 24.320 -19.402 1.718 1.00 64.56 98 HIS A CA 1
ATOM 774 C C . HIS A 1 98 ? 24.020 -17.944 2.108 1.00 64.56 98 HIS A C 1
ATOM 776 O O . HIS A 1 98 ? 23.327 -17.206 1.404 1.00 64.56 98 HIS A O 1
ATOM 782 N N . GLY A 1 99 ? 24.523 -17.519 3.270 1.00 71.50 99 GLY A N 1
ATOM 783 C CA . GLY A 1 99 ? 24.451 -16.119 3.710 1.00 71.50 99 GLY A CA 1
ATOM 784 C C . GLY A 1 99 ? 23.047 -15.641 4.090 1.00 71.50 99 GLY A C 1
ATOM 785 O O . GLY A 1 99 ? 22.789 -14.439 4.058 1.00 71.50 99 GLY A O 1
ATOM 786 N N . ALA A 1 100 ? 22.141 -16.566 4.433 1.00 82.69 100 ALA A N 1
ATOM 787 C CA . ALA A 1 100 ? 20.772 -16.278 4.874 1.00 82.69 100 ALA A CA 1
ATOM 788 C C . ALA A 1 100 ? 19.942 -15.390 3.916 1.00 82.69 100 ALA A C 1
ATOM 790 O O . ALA A 1 100 ? 18.952 -14.792 4.338 1.00 82.69 100 ALA A O 1
ATOM 791 N N . GLY A 1 101 ? 20.329 -15.263 2.640 1.00 84.88 101 GLY A N 1
ATOM 792 C CA . GLY A 1 101 ? 19.692 -14.330 1.703 1.00 84.88 101 GLY A CA 1
ATOM 793 C C . GLY A 1 101 ? 18.219 -14.656 1.456 1.00 84.88 101 GLY A C 1
ATOM 794 O O . GLY A 1 101 ? 17.366 -13.780 1.591 1.00 84.88 101 GLY A O 1
ATOM 795 N N . LEU A 1 102 ? 17.926 -15.931 1.180 1.00 83.56 102 LEU A N 1
ATOM 796 C CA . LEU A 1 102 ? 16.560 -16.441 1.022 1.00 83.56 102 LEU A CA 1
ATOM 797 C C . LEU A 1 102 ? 15.762 -16.294 2.321 1.00 83.56 102 LEU A C 1
ATOM 799 O O . LEU A 1 102 ? 14.657 -15.771 2.303 1.00 83.56 102 LEU A O 1
ATOM 803 N N . PHE A 1 103 ? 16.372 -16.619 3.465 1.00 86.25 103 PHE A N 1
ATOM 804 C CA . PHE A 1 103 ? 15.778 -16.396 4.788 1.00 86.25 103 PHE A CA 1
ATOM 805 C C . PHE A 1 103 ? 15.359 -14.950 5.011 1.00 86.25 103 PHE A C 1
ATOM 807 O O . PHE A 1 103 ? 14.216 -14.683 5.370 1.00 86.25 103 PHE A O 1
ATOM 814 N N . LYS A 1 104 ? 16.236 -13.990 4.720 1.00 88.69 104 LYS A N 1
ATOM 815 C CA . LYS A 1 104 ? 15.899 -12.571 4.830 1.00 88.69 104 LYS A CA 1
ATOM 816 C C . LYS A 1 104 ? 14.758 -12.178 3.887 1.00 88.69 104 LYS A C 1
ATOM 818 O O . LYS A 1 104 ? 13.899 -11.396 4.287 1.00 88.69 104 LYS A O 1
ATOM 823 N N . GLN A 1 105 ? 14.755 -12.682 2.653 1.00 86.44 105 GLN A N 1
ATOM 824 C CA . GLN A 1 105 ? 13.692 -12.396 1.687 1.00 86.44 105 GLN A CA 1
ATOM 825 C C . GLN A 1 105 ? 12.343 -12.954 2.147 1.00 86.44 105 GLN A C 1
ATOM 827 O O . GLN A 1 105 ? 11.362 -12.220 2.083 1.00 86.44 105 GLN A O 1
ATOM 832 N N . GLU A 1 106 ? 12.305 -14.167 2.697 1.00 86.31 106 GLU A N 1
ATOM 833 C CA . GLU A 1 106 ? 11.084 -14.779 3.232 1.00 86.31 106 GLU A CA 1
ATOM 834 C C . GLU A 1 106 ? 10.578 -14.081 4.500 1.00 86.31 106 GLU A C 1
ATOM 836 O O . GLU A 1 106 ? 9.385 -13.795 4.611 1.00 86.31 106 GLU A O 1
ATOM 841 N N . VAL A 1 107 ? 11.468 -13.693 5.429 1.00 88.50 107 VAL A N 1
ATOM 842 C CA . VAL A 1 107 ? 11.072 -12.860 6.584 1.00 88.50 107 VAL A CA 1
ATOM 843 C C . VAL A 1 107 ? 10.434 -11.556 6.103 1.00 88.50 107 VAL A C 1
ATOM 845 O O . VAL A 1 107 ? 9.389 -11.156 6.614 1.00 88.50 107 VAL A O 1
ATOM 848 N N . LEU A 1 108 ? 11.048 -10.884 5.122 1.00 87.25 108 LEU A N 1
ATOM 849 C CA . LEU A 1 108 ? 10.515 -9.639 4.571 1.00 87.25 108 LEU A CA 1
ATOM 850 C C . LEU A 1 108 ? 9.187 -9.865 3.845 1.00 87.25 108 LEU A C 1
ATOM 852 O O . LEU A 1 108 ? 8.256 -9.090 4.052 1.00 87.25 108 LEU A O 1
ATOM 856 N N . ALA A 1 109 ? 9.077 -10.917 3.032 1.00 85.62 109 ALA A N 1
ATOM 857 C CA . ALA A 1 109 ? 7.853 -11.256 2.320 1.00 85.62 109 ALA A CA 1
ATOM 858 C C . ALA A 1 109 ? 6.693 -11.460 3.300 1.00 85.62 109 ALA A C 1
ATOM 860 O O . ALA A 1 109 ? 5.665 -10.795 3.180 1.00 85.62 109 ALA A O 1
ATOM 861 N N . ARG A 1 110 ? 6.899 -12.275 4.336 1.00 87.50 110 ARG A N 1
ATOM 862 C CA . ARG A 1 110 ? 5.882 -12.578 5.350 1.00 87.50 110 ARG A CA 1
ATOM 863 C C . ARG A 1 110 ? 5.548 -11.384 6.235 1.00 87.50 110 ARG A C 1
ATOM 865 O O . ARG A 1 110 ? 4.376 -11.144 6.502 1.00 87.50 110 ARG A O 1
ATOM 872 N N . ASN A 1 111 ? 6.537 -10.580 6.628 1.00 86.31 111 ASN A N 1
ATOM 873 C CA . ASN A 1 111 ? 6.290 -9.353 7.392 1.00 86.31 111 ASN A CA 1
ATOM 874 C C . ASN A 1 111 ? 5.486 -8.317 6.586 1.00 86.31 111 ASN A C 1
ATOM 876 O O . ASN A 1 111 ? 4.687 -7.574 7.142 1.00 86.31 111 ASN A O 1
ATOM 880 N N . HIS A 1 112 ? 5.665 -8.283 5.266 1.00 84.69 112 HIS A N 1
ATOM 881 C CA . HIS A 1 112 ? 4.869 -7.451 4.365 1.00 84.69 112 HIS A CA 1
ATOM 882 C C . HIS A 1 112 ? 3.570 -8.132 3.898 1.00 84.69 112 HIS A C 1
ATOM 884 O O . HIS A 1 112 ? 2.870 -7.582 3.048 1.00 84.69 112 HIS A O 1
ATOM 890 N N . GLY A 1 113 ? 3.235 -9.319 4.411 1.00 85.62 113 GLY A N 1
ATOM 891 C CA . GLY A 1 113 ? 2.042 -10.067 4.016 1.00 85.62 113 GLY A CA 1
ATOM 892 C C . GLY A 1 113 ? 1.992 -10.418 2.522 1.00 85.62 113 GLY A C 1
ATOM 893 O O . GLY A 1 113 ? 0.915 -10.451 1.913 1.00 85.62 113 GLY A O 1
ATOM 894 N N . ARG A 1 114 ? 3.163 -10.609 1.901 1.00 86.12 114 ARG A N 1
ATOM 895 C CA . ARG A 1 114 ? 3.293 -11.069 0.519 1.00 86.12 114 ARG A CA 1
ATOM 896 C C . ARG A 1 114 ? 3.040 -12.565 0.483 1.00 86.12 114 ARG A C 1
ATOM 898 O O . ARG A 1 114 ? 3.856 -13.351 0.946 1.00 86.12 114 ARG A O 1
ATOM 905 N N . ASN A 1 115 ? 1.914 -12.937 -0.103 1.00 87.81 115 ASN A N 1
ATOM 906 C CA . ASN A 1 115 ? 1.625 -14.310 -0.484 1.00 87.81 115 ASN A CA 1
ATOM 907 C C . ASN A 1 115 ? 1.804 -14.484 -2.002 1.00 87.81 115 ASN A C 1
ATOM 909 O O . ASN A 1 115 ? 2.147 -13.532 -2.714 1.00 87.81 115 ASN A O 1
ATOM 913 N N . ASP A 1 116 ? 1.553 -15.684 -2.520 1.00 86.25 116 ASP A N 1
ATOM 914 C CA . ASP A 1 116 ? 1.654 -15.972 -3.956 1.00 86.25 116 ASP A CA 1
ATOM 915 C C . ASP A 1 116 ? 0.770 -15.069 -4.825 1.00 86.25 116 ASP A C 1
ATOM 917 O O . ASP A 1 116 ? 1.133 -14.753 -5.961 1.00 86.25 116 ASP A O 1
ATOM 921 N N . ALA A 1 117 ? -0.386 -14.648 -4.307 1.00 89.69 117 ALA A N 1
ATOM 922 C CA . ALA A 1 117 ? -1.311 -13.767 -5.009 1.00 89.69 117 ALA A CA 1
ATOM 923 C C . ALA A 1 117 ? -0.743 -12.348 -5.157 1.00 89.69 117 ALA A C 1
ATOM 925 O O . ALA A 1 117 ? -0.816 -11.781 -6.242 1.00 89.69 117 ALA A O 1
ATOM 926 N N . VAL A 1 118 ? -0.140 -11.784 -4.102 1.00 91.62 118 VAL A N 1
ATOM 927 C CA . VAL A 1 118 ? 0.515 -10.457 -4.129 1.00 91.62 118 VAL A CA 1
ATOM 928 C C . VAL A 1 118 ? 1.837 -10.501 -4.901 1.00 91.62 118 VAL A C 1
ATOM 930 O O . VAL A 1 118 ? 2.175 -9.570 -5.631 1.00 91.62 118 VAL A O 1
ATOM 933 N N . SER A 1 119 ? 2.583 -11.599 -4.785 1.00 90.25 119 SER A N 1
ATOM 934 C CA . SER A 1 119 ? 3.917 -11.720 -5.378 1.00 90.25 119 SER A CA 1
ATOM 935 C C . SER A 1 119 ? 3.890 -11.802 -6.905 1.00 90.25 119 SER A C 1
ATOM 937 O O . SER A 1 119 ? 4.837 -11.357 -7.547 1.00 90.25 119 SER A O 1
ATOM 939 N N . ARG A 1 120 ? 2.826 -12.349 -7.506 1.00 91.94 120 ARG A N 1
ATOM 940 C CA . ARG A 1 120 ? 2.661 -12.437 -8.968 1.00 91.94 120 ARG A CA 1
ATOM 941 C C . ARG A 1 120 ? 2.638 -11.070 -9.674 1.00 91.94 120 ARG A C 1
ATOM 943 O O . ARG A 1 120 ? 3.546 -10.826 -10.473 1.00 91.94 120 ARG A O 1
ATOM 950 N N . PRO A 1 121 ? 1.693 -10.154 -9.377 1.00 93.38 121 PRO A N 1
ATOM 951 C CA . PRO A 1 121 ? 1.666 -8.833 -10.001 1.00 93.38 121 PRO A CA 1
ATOM 952 C C . PRO A 1 121 ? 2.915 -8.018 -9.651 1.00 93.38 121 PRO A C 1
ATOM 954 O O . PRO A 1 121 ? 3.417 -7.287 -10.503 1.00 93.38 121 PRO A O 1
ATOM 957 N N . PHE A 1 122 ? 3.473 -8.183 -8.445 1.00 92.50 122 PHE A N 1
ATOM 958 C CA . PHE A 1 122 ? 4.706 -7.495 -8.066 1.00 92.50 122 PHE A CA 1
ATOM 959 C C . PHE A 1 122 ? 5.923 -7.965 -8.875 1.00 92.50 122 PHE A C 1
ATOM 961 O O . PHE A 1 122 ? 6.659 -7.134 -9.396 1.00 92.50 122 PHE A O 1
ATOM 968 N N . LYS A 1 123 ? 6.114 -9.276 -9.074 1.00 92.56 123 LYS A N 1
ATOM 969 C CA . LYS A 1 123 ? 7.176 -9.801 -9.952 1.00 92.56 123 LYS A CA 1
ATOM 970 C C . LYS A 1 123 ? 6.996 -9.321 -11.394 1.00 92.56 123 LYS A C 1
ATOM 972 O O . LYS A 1 123 ? 7.969 -8.907 -12.020 1.00 92.56 123 LYS A O 1
ATOM 977 N N . GLY A 1 124 ? 5.758 -9.314 -11.898 1.00 93.75 124 GLY A N 1
ATOM 978 C CA . GLY A 1 124 ? 5.435 -8.751 -13.214 1.00 93.75 124 GLY A CA 1
ATOM 979 C C . GLY A 1 124 ? 5.823 -7.273 -13.326 1.00 93.75 124 GLY A C 1
ATOM 980 O O . GLY A 1 124 ? 6.445 -6.864 -14.309 1.00 93.75 124 GLY A O 1
ATOM 981 N N . TYR A 1 125 ? 5.542 -6.492 -12.282 1.00 96.12 125 TYR A N 1
ATOM 982 C CA . TYR A 1 125 ? 5.967 -5.100 -12.176 1.00 96.12 125 TYR A CA 1
ATOM 983 C C . TYR A 1 125 ? 7.496 -4.955 -12.148 1.00 96.12 125 TYR A C 1
ATOM 985 O O . TYR A 1 125 ? 8.030 -4.139 -12.891 1.00 96.12 125 TYR A O 1
ATOM 993 N N . GLN A 1 126 ? 8.217 -5.769 -11.370 1.00 94.62 126 GLN A N 1
ATOM 994 C CA . GLN A 1 126 ? 9.685 -5.744 -11.308 1.00 94.62 126 GLN A CA 1
ATOM 995 C C . GLN A 1 126 ? 10.328 -6.043 -12.668 1.00 94.62 126 GLN A C 1
ATOM 997 O O . GLN A 1 126 ? 11.249 -5.343 -13.090 1.00 94.62 126 GLN A O 1
ATOM 1002 N N . THR A 1 127 ? 9.821 -7.047 -13.392 1.00 94.81 127 THR A N 1
ATOM 1003 C CA . THR A 1 127 ? 10.286 -7.354 -14.753 1.00 94.81 127 THR A CA 1
ATOM 1004 C C . THR A 1 127 ? 10.021 -6.193 -15.708 1.00 94.81 127 THR A C 1
ATOM 1006 O O . THR A 1 127 ? 10.909 -5.803 -16.464 1.00 94.81 127 THR A O 1
ATOM 1009 N N . TRP A 1 128 ? 8.825 -5.598 -15.668 1.00 95.94 128 TRP A N 1
ATOM 1010 C CA . TRP A 1 128 ? 8.533 -4.396 -16.453 1.00 95.94 128 TRP A CA 1
ATOM 1011 C C . TRP A 1 128 ? 9.462 -3.237 -16.081 1.00 95.94 128 TRP A C 1
ATOM 1013 O O . TRP A 1 128 ? 9.964 -2.534 -16.958 1.00 95.94 128 TRP A O 1
ATOM 1023 N N . ARG A 1 129 ? 9.742 -3.063 -14.789 1.00 94.75 129 ARG A N 1
ATOM 1024 C CA . ARG A 1 129 ? 10.555 -1.963 -14.295 1.00 94.75 129 ARG A CA 1
ATOM 1025 C C . ARG A 1 129 ? 11.990 -2.037 -14.803 1.00 94.75 129 ARG A C 1
ATOM 1027 O O . ARG A 1 129 ? 12.514 -1.024 -15.258 1.00 94.75 129 ARG A O 1
ATOM 1034 N N . GLN A 1 130 ? 12.577 -3.231 -14.817 1.00 93.38 130 GLN A N 1
ATOM 1035 C CA . GLN A 1 130 ? 13.895 -3.471 -15.412 1.00 93.38 130 GLN A CA 1
ATOM 1036 C C . GLN A 1 130 ? 13.934 -3.054 -16.890 1.00 93.38 130 GLN A C 1
ATOM 1038 O O . GLN A 1 130 ? 14.870 -2.377 -17.308 1.00 93.38 130 GLN A O 1
ATOM 1043 N N . LEU A 1 131 ? 12.886 -3.363 -17.667 1.00 92.25 131 LEU A N 1
ATOM 1044 C CA . LEU A 1 131 ? 12.802 -2.964 -19.079 1.00 92.25 131 LEU A CA 1
ATOM 1045 C C . LEU A 1 131 ? 12.761 -1.445 -19.274 1.00 92.25 131 LEU A C 1
ATOM 1047 O O . LEU A 1 131 ? 13.239 -0.963 -20.300 1.00 92.25 131 LEU A O 1
ATOM 1051 N N . VAL A 1 132 ? 12.162 -0.703 -18.339 1.00 93.62 132 VAL A N 1
ATOM 1052 C CA . VAL A 1 132 ? 12.131 0.768 -18.358 1.00 93.62 132 VAL A CA 1
ATOM 1053 C C . VAL A 1 132 ? 13.472 1.343 -17.911 1.00 93.62 132 VAL A C 1
ATOM 1055 O O . VAL A 1 132 ? 13.981 2.258 -18.555 1.00 93.62 132 VAL A O 1
ATOM 1058 N N . ASP A 1 133 ? 14.078 0.791 -16.859 1.00 92.44 133 ASP A N 1
ATOM 1059 C CA . ASP A 1 133 ? 15.389 1.234 -16.375 1.00 92.44 133 ASP A CA 1
ATOM 1060 C C . ASP A 1 133 ? 16.479 1.037 -17.442 1.00 92.44 133 ASP A C 1
ATOM 1062 O O . ASP A 1 133 ? 17.338 1.901 -17.605 1.00 92.44 133 ASP A O 1
ATOM 1066 N N . GLU A 1 134 ? 16.406 -0.029 -18.247 1.00 92.12 134 GLU A N 1
ATOM 1067 C CA . GLU A 1 134 ? 17.259 -0.196 -19.432 1.00 92.12 134 GLU A CA 1
ATOM 1068 C C . GLU A 1 134 ? 17.145 0.980 -20.411 1.00 92.12 134 GLU A C 1
ATOM 1070 O O . GLU A 1 134 ? 18.161 1.463 -20.910 1.00 92.12 134 GLU A O 1
ATOM 1075 N N . ILE A 1 135 ? 15.926 1.455 -20.692 1.00 92.50 135 ILE A N 1
ATOM 1076 C CA . ILE A 1 135 ? 15.705 2.598 -21.591 1.00 92.50 135 ILE A CA 1
ATOM 1077 C C . ILE A 1 135 ? 16.320 3.857 -20.978 1.00 92.50 135 ILE A C 1
ATOM 1079 O O . ILE A 1 135 ? 17.034 4.575 -21.673 1.00 92.50 135 ILE A O 1
ATOM 1083 N N . ILE A 1 136 ? 16.093 4.099 -19.681 1.00 92.44 136 ILE A N 1
ATOM 1084 C CA . ILE A 1 136 ? 16.650 5.253 -18.958 1.00 92.44 136 ILE A CA 1
ATOM 1085 C C . ILE A 1 136 ? 18.179 5.251 -19.056 1.00 92.44 136 ILE A C 1
ATOM 1087 O O . ILE A 1 136 ? 18.774 6.265 -19.415 1.00 92.44 136 ILE A O 1
ATOM 1091 N N . ILE A 1 137 ? 18.818 4.103 -18.813 1.00 92.94 137 ILE A N 1
ATOM 1092 C CA . ILE A 1 137 ? 20.276 3.957 -18.916 1.00 92.94 137 ILE A CA 1
ATOM 1093 C C . ILE A 1 137 ? 20.758 4.270 -20.336 1.00 92.94 137 ILE A C 1
ATOM 1095 O O . ILE A 1 137 ? 21.758 4.965 -20.504 1.00 92.94 137 ILE A O 1
ATOM 1099 N N . VAL A 1 138 ? 20.059 3.786 -21.366 1.00 92.25 138 VAL A N 1
ATOM 1100 C CA . VAL A 1 138 ? 20.435 4.055 -22.761 1.00 92.25 138 VAL A CA 1
ATOM 1101 C C . VAL A 1 138 ? 20.243 5.536 -23.121 1.00 92.25 138 VAL A C 1
ATOM 1103 O O . VAL A 1 138 ? 21.109 6.107 -23.780 1.00 92.25 138 VAL A O 1
ATOM 1106 N N . ILE A 1 139 ? 19.179 6.199 -22.653 1.00 92.94 139 ILE A N 1
ATOM 1107 C CA . ILE A 1 139 ? 19.004 7.653 -22.834 1.00 92.94 139 ILE A CA 1
ATOM 1108 C C . ILE A 1 139 ? 20.135 8.424 -22.136 1.00 92.94 139 ILE A C 1
ATOM 1110 O O . ILE A 1 139 ? 20.702 9.353 -22.711 1.00 92.94 139 ILE A O 1
ATOM 1114 N N . GLU A 1 140 ? 20.521 8.036 -20.919 1.00 92.25 140 GLU A N 1
ATOM 1115 C CA . GLU A 1 140 ? 21.654 8.654 -20.219 1.00 92.25 140 GLU A CA 1
ATOM 1116 C C . GLU A 1 140 ? 22.989 8.448 -20.950 1.00 92.25 140 GLU A C 1
ATOM 1118 O O . GLU A 1 140 ? 23.851 9.328 -20.914 1.00 92.25 140 GLU A O 1
ATOM 1123 N N . GLN A 1 141 ? 23.176 7.305 -21.615 1.00 91.06 141 GLN A N 1
ATOM 1124 C CA . GLN A 1 141 ? 24.346 7.055 -22.461 1.00 91.06 141 GLN A CA 1
ATOM 1125 C C . GLN A 1 141 ? 24.352 7.971 -23.686 1.00 91.06 141 GLN A C 1
ATOM 1127 O O . GLN A 1 141 ? 25.391 8.558 -23.983 1.00 91.06 141 GLN A O 1
ATOM 1132 N N . LEU A 1 142 ? 23.200 8.163 -24.338 1.00 89.75 142 LEU A N 1
ATOM 1133 C CA . LEU A 1 142 ? 23.059 9.098 -25.456 1.00 89.75 142 LEU A CA 1
ATOM 1134 C C . LEU A 1 142 ? 23.425 10.535 -25.056 1.00 89.75 142 LEU A C 1
ATOM 1136 O O . LEU A 1 142 ? 24.127 11.212 -25.799 1.00 89.75 142 LEU A O 1
ATOM 1140 N N . LYS A 1 143 ? 23.033 10.976 -23.852 1.00 90.94 143 LYS A N 1
ATOM 1141 C CA . LYS A 1 143 ? 23.394 12.304 -23.315 1.00 90.94 143 LYS A CA 1
ATOM 1142 C C . LYS A 1 143 ? 24.897 12.501 -23.110 1.00 90.94 143 LYS A C 1
ATOM 1144 O O . LYS A 1 143 ? 25.387 13.625 -23.127 1.00 90.94 143 LYS A O 1
ATOM 1149 N N . LYS A 1 144 ? 25.631 11.415 -22.860 1.00 89.12 144 LYS A N 1
ATOM 1150 C CA . LYS A 1 144 ? 27.083 11.431 -22.611 1.00 89.12 144 LYS A CA 1
ATOM 1151 C C . LYS A 1 144 ? 27.902 11.233 -23.883 1.00 89.12 144 LYS A C 1
ATOM 1153 O O . LYS A 1 144 ? 29.130 11.313 -23.821 1.00 89.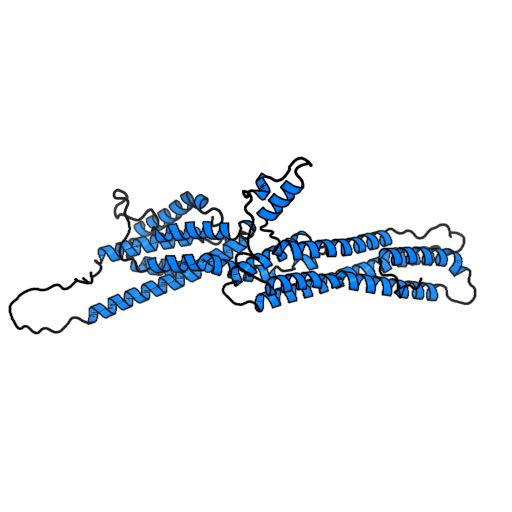12 144 LYS A O 1
ATOM 1158 N N . GLN A 1 145 ? 27.250 10.941 -25.005 1.00 85.75 145 GLN A N 1
ATOM 1159 C CA . GLN A 1 145 ? 27.929 10.683 -26.259 1.00 85.75 145 GLN A CA 1
ATOM 1160 C C . GLN A 1 145 ? 28.585 11.969 -26.770 1.00 85.75 145 GLN A C 1
ATOM 1162 O O . GLN A 1 145 ? 27.938 13.010 -26.883 1.00 85.75 145 GLN A O 1
ATOM 1167 N N . ARG A 1 146 ? 29.882 11.889 -27.066 1.00 80.50 146 ARG A N 1
ATOM 1168 C CA . ARG A 1 146 ? 30.616 12.941 -27.769 1.00 80.50 146 ARG A CA 1
ATOM 1169 C C . ARG A 1 146 ? 30.723 12.543 -29.230 1.00 80.50 146 ARG A C 1
ATOM 1171 O O . ARG A 1 146 ? 30.995 11.383 -29.528 1.00 80.50 146 ARG A O 1
ATOM 1178 N N . TRP A 1 147 ? 30.476 13.494 -30.112 1.00 77.69 147 TRP A N 1
ATOM 1179 C CA . TRP A 1 147 ? 30.647 13.328 -31.548 1.00 77.69 147 TRP A CA 1
ATOM 1180 C C . TRP A 1 147 ? 31.974 14.011 -31.898 1.00 77.69 147 TRP A C 1
ATOM 1182 O O . TRP A 1 147 ? 32.095 15.199 -31.624 1.00 77.69 147 TRP A O 1
ATOM 1192 N N . ASP A 1 148 ? 32.960 13.231 -32.362 1.00 63.25 148 ASP A N 1
ATOM 1193 C CA . ASP A 1 148 ? 34.391 13.596 -32.459 1.00 63.25 148 ASP A CA 1
ATOM 1194 C C . ASP A 1 148 ? 34.694 14.987 -33.050 1.00 63.25 148 ASP A C 1
ATOM 1196 O O . ASP A 1 148 ? 34.045 15.425 -34.003 1.00 63.25 148 ASP A O 1
ATOM 1200 N N . ASP A 1 149 ? 35.756 15.585 -32.493 1.00 52.50 149 ASP A N 1
ATOM 1201 C CA . ASP A 1 149 ? 36.406 16.869 -32.825 1.00 52.50 149 ASP A CA 1
ATOM 1202 C C . ASP A 1 149 ? 37.475 16.726 -33.933 1.00 52.50 149 ASP A C 1
ATOM 1204 O O . ASP A 1 149 ? 37.973 17.710 -34.459 1.00 52.50 149 ASP A O 1
ATOM 1208 N N . ASP A 1 150 ? 37.826 15.498 -34.341 1.00 51.00 150 ASP A N 1
ATOM 1209 C CA . ASP A 1 150 ? 38.933 15.211 -35.281 1.00 51.00 150 ASP A CA 1
ATOM 1210 C C . ASP A 1 150 ? 38.662 15.670 -36.740 1.00 51.00 150 ASP A C 1
ATOM 1212 O O . ASP A 1 150 ? 39.384 15.306 -37.671 1.00 51.00 150 ASP A O 1
ATOM 1216 N N . LEU A 1 151 ? 37.590 16.438 -36.961 1.00 50.78 151 LEU A N 1
ATOM 1217 C CA . LEU A 1 151 ? 37.203 17.053 -38.233 1.00 50.78 151 LEU A CA 1
ATOM 1218 C C . LEU A 1 151 ? 37.495 18.567 -38.262 1.00 50.78 151 LEU A C 1
ATOM 1220 O O . LEU A 1 151 ? 36.872 19.268 -39.060 1.00 50.78 151 LEU A O 1
ATOM 1224 N N . GLU A 1 152 ? 38.454 19.050 -37.456 1.00 50.31 152 GLU A N 1
ATOM 1225 C CA . GLU A 1 152 ? 38.956 20.445 -37.463 1.00 50.31 152 GLU A CA 1
ATOM 1226 C C . GLU A 1 152 ? 39.277 20.971 -38.886 1.00 50.31 152 GLU A C 1
ATOM 1228 O O . GLU A 1 152 ? 39.212 22.171 -39.137 1.00 50.31 152 GLU A O 1
ATOM 1233 N N . ASP A 1 153 ? 39.566 20.085 -39.849 1.00 52.69 153 ASP A N 1
ATOM 1234 C CA . ASP A 1 153 ? 39.908 20.451 -41.230 1.00 52.69 153 ASP A CA 1
ATOM 1235 C C . ASP A 1 153 ? 38.707 20.543 -42.212 1.00 52.69 153 ASP A C 1
ATOM 1237 O O . ASP A 1 153 ? 38.918 20.882 -43.382 1.00 52.69 153 ASP A O 1
ATOM 1241 N N . ILE A 1 154 ? 37.462 20.204 -41.817 1.00 52.44 154 ILE A N 1
ATOM 1242 C CA . ILE A 1 154 ? 36.325 20.032 -42.764 1.00 52.44 154 ILE A CA 1
ATOM 1243 C C . ILE A 1 154 ? 35.051 20.836 -42.418 1.00 52.44 154 ILE A C 1
ATOM 1245 O O . ILE A 1 154 ? 34.344 21.235 -43.347 1.00 52.44 154 ILE A O 1
ATOM 1249 N N . GLU A 1 155 ? 34.731 21.084 -41.143 1.00 57.69 155 GLU A N 1
ATOM 1250 C CA . GLU A 1 155 ? 33.497 21.780 -40.711 1.00 57.69 155 GLU A CA 1
ATOM 1251 C C . GLU A 1 155 ? 33.817 23.039 -39.882 1.00 57.69 155 GLU A C 1
ATOM 1253 O O . GLU A 1 155 ? 34.763 23.035 -39.104 1.00 57.69 155 GLU A O 1
ATOM 1258 N N . ASP A 1 156 ? 33.017 24.107 -40.013 1.00 63.97 156 ASP A N 1
ATOM 1259 C CA . ASP A 1 156 ? 33.148 25.305 -39.164 1.00 63.97 156 ASP A CA 1
ATOM 1260 C C . ASP A 1 156 ? 32.745 24.977 -37.709 1.00 63.97 156 ASP A C 1
ATOM 1262 O O . ASP A 1 156 ? 31.696 24.366 -37.493 1.00 63.97 156 ASP A O 1
ATOM 1266 N N . ASP A 1 157 ? 33.481 25.468 -36.705 1.00 60.94 157 ASP A N 1
ATOM 1267 C CA . ASP A 1 157 ? 33.235 25.223 -35.264 1.00 60.94 157 ASP A CA 1
ATOM 1268 C C . ASP A 1 157 ? 31.764 25.421 -34.827 1.00 60.94 157 ASP A C 1
ATOM 1270 O O . ASP A 1 157 ? 31.221 24.660 -34.023 1.00 60.94 157 ASP A O 1
ATOM 1274 N N . LEU A 1 158 ? 31.072 26.413 -35.405 1.00 58.53 158 LEU A N 1
ATOM 1275 C CA . LEU A 1 158 ? 29.657 26.704 -35.120 1.00 58.53 158 LEU A CA 1
ATOM 1276 C C . LEU A 1 158 ? 28.701 25.584 -35.574 1.00 58.53 158 LEU A C 1
ATOM 1278 O O . LEU A 1 158 ? 27.638 25.387 -34.981 1.00 58.53 158 LEU A O 1
ATOM 1282 N N . SER A 1 159 ? 29.059 24.850 -36.629 1.00 68.50 159 SER A N 1
ATOM 1283 C CA . SER A 1 159 ? 28.281 23.715 -37.140 1.00 68.50 159 SER A CA 1
ATOM 1284 C C . SER A 1 159 ? 28.480 22.453 -36.291 1.00 68.50 159 SER A C 1
ATOM 1286 O O . SER A 1 159 ? 27.511 21.730 -36.034 1.00 68.50 159 SER A O 1
ATOM 1288 N N . LEU A 1 160 ? 29.690 22.254 -35.754 1.00 68.88 160 LEU A N 1
ATOM 1289 C CA . LEU A 1 160 ? 30.018 21.177 -34.816 1.00 68.88 160 LEU A CA 1
ATOM 1290 C C . LEU A 1 160 ? 29.265 21.333 -33.493 1.00 68.88 160 LEU A C 1
ATOM 1292 O O . LEU A 1 160 ? 28.633 20.382 -33.024 1.00 68.88 160 LEU A O 1
ATOM 1296 N N . GLU A 1 161 ? 29.277 22.539 -32.918 1.00 72.69 161 GLU A N 1
ATOM 1297 C CA . GLU A 1 161 ? 28.581 22.823 -31.662 1.00 72.69 161 GLU A CA 1
ATOM 1298 C C . GLU A 1 161 ? 27.066 22.631 -31.814 1.00 72.69 161 GLU A C 1
ATOM 1300 O O . GLU A 1 161 ? 26.459 21.891 -31.037 1.00 72.69 161 GLU A O 1
ATOM 1305 N N . SER A 1 162 ? 26.476 23.181 -32.883 1.00 78.88 162 SER A N 1
ATOM 1306 C CA . SER A 1 162 ? 25.056 23.004 -33.219 1.00 78.88 162 SER A CA 1
ATOM 1307 C C . SER A 1 162 ? 24.665 21.525 -33.342 1.00 78.88 162 SER A C 1
ATOM 1309 O O . SER A 1 162 ? 23.676 21.077 -32.756 1.00 78.88 162 SER A O 1
ATOM 1311 N N . ARG A 1 163 ? 25.474 20.715 -34.038 1.00 79.12 163 ARG A N 1
ATOM 1312 C CA . ARG A 1 163 ? 25.240 19.273 -34.202 1.00 79.12 163 ARG A CA 1
ATOM 1313 C C . ARG A 1 163 ? 25.355 18.506 -32.886 1.00 79.12 163 ARG A C 1
ATOM 1315 O O . ARG A 1 163 ? 24.562 17.596 -32.635 1.00 79.12 163 ARG A O 1
ATOM 1322 N N . ASN A 1 164 ? 26.323 18.850 -32.043 1.00 81.75 164 ASN A N 1
ATOM 1323 C CA . ASN A 1 164 ? 26.504 18.202 -30.747 1.00 81.75 164 ASN A CA 1
ATOM 1324 C C . ASN A 1 164 ? 25.345 18.528 -29.789 1.00 81.75 164 ASN A C 1
ATOM 1326 O O . ASN A 1 164 ? 24.816 17.629 -29.130 1.00 81.75 164 ASN A O 1
ATOM 1330 N N . THR A 1 165 ? 24.873 19.781 -29.773 1.00 85.31 165 THR A N 1
ATOM 1331 C CA . THR A 1 165 ? 23.638 20.161 -29.068 1.00 85.31 165 THR A CA 1
ATOM 1332 C C . THR A 1 165 ? 22.465 19.313 -29.556 1.00 85.31 165 THR A C 1
ATOM 1334 O O . THR A 1 165 ? 21.783 18.667 -28.763 1.00 85.31 165 THR A O 1
ATOM 1337 N N . LEU A 1 166 ? 22.299 19.204 -30.867 1.00 85.25 166 LEU A N 1
ATOM 1338 C CA . LEU A 1 166 ? 21.184 18.503 -31.483 1.00 85.25 166 LEU A CA 1
ATOM 1339 C C . LEU A 1 166 ? 21.152 16.989 -31.171 1.00 85.25 166 LEU A C 1
ATOM 1341 O O . LEU A 1 166 ? 20.106 16.432 -30.834 1.00 85.25 166 LEU A O 1
ATOM 1345 N N . LEU A 1 167 ? 22.299 16.307 -31.257 1.00 85.38 167 LEU A N 1
ATOM 1346 C CA . LEU A 1 167 ? 22.384 14.845 -31.126 1.00 85.38 167 LEU A CA 1
ATOM 1347 C C . LEU A 1 167 ? 22.560 14.344 -29.688 1.00 85.38 167 LEU A C 1
ATOM 1349 O O . LEU A 1 167 ? 22.133 13.218 -29.401 1.00 85.38 167 LEU A O 1
ATOM 1353 N N . SER A 1 168 ? 23.203 15.131 -28.823 1.00 87.31 168 SER A N 1
ATOM 1354 C CA . SER A 1 168 ? 23.518 14.745 -27.439 1.00 87.31 168 SER A CA 1
ATOM 1355 C C . SER A 1 168 ? 22.671 15.482 -26.400 1.00 87.31 168 SER A C 1
ATOM 1357 O O . SER A 1 168 ? 22.571 15.014 -25.267 1.00 87.31 168 SER A O 1
ATOM 1359 N N . THR A 1 169 ? 22.006 16.582 -26.769 1.00 88.06 169 THR A N 1
ATOM 1360 C CA . THR A 1 169 ? 21.090 17.315 -25.876 1.00 88.06 169 THR A CA 1
ATOM 1361 C C . THR A 1 169 ? 19.641 17.203 -26.340 1.00 88.06 169 THR A C 1
ATOM 1363 O O . THR A 1 169 ? 18.818 16.679 -25.589 1.00 88.06 169 THR A O 1
ATOM 1366 N N . ASP A 1 170 ? 19.320 17.612 -27.567 1.00 91.19 170 ASP A N 1
ATOM 1367 C CA . ASP A 1 170 ? 17.922 17.728 -28.006 1.00 91.19 170 ASP A CA 1
ATOM 1368 C C . ASP A 1 170 ? 17.258 16.362 -28.220 1.00 91.19 170 ASP A C 1
ATOM 1370 O O . ASP A 1 170 ? 16.207 16.096 -27.634 1.00 91.19 170 ASP A O 1
ATOM 1374 N N . ASP A 1 171 ? 17.887 15.461 -28.988 1.00 91.38 171 ASP A N 1
ATOM 1375 C CA . ASP A 1 171 ? 17.358 14.106 -29.223 1.00 91.38 171 ASP A CA 1
ATOM 1376 C C . ASP A 1 171 ? 17.126 13.328 -27.908 1.00 91.38 171 ASP A C 1
ATOM 1378 O O . ASP A 1 171 ? 16.030 12.792 -27.709 1.00 91.38 171 ASP A O 1
ATOM 1382 N N . PRO A 1 172 ? 18.092 13.251 -26.966 1.00 92.69 172 PRO A N 1
ATOM 1383 C CA . PRO A 1 172 ? 17.886 12.493 -25.735 1.00 92.69 172 PRO A CA 1
ATOM 1384 C C . PRO A 1 172 ? 16.910 13.163 -24.762 1.00 92.69 172 PRO A C 1
ATOM 1386 O O . PRO A 1 172 ? 16.269 12.460 -23.981 1.00 92.69 172 PRO A O 1
ATOM 1389 N N . ASN A 1 173 ? 16.794 14.496 -24.774 1.00 93.50 173 ASN A N 1
ATOM 1390 C CA . ASN A 1 173 ? 15.782 15.196 -23.981 1.00 93.50 173 ASN A CA 1
ATOM 1391 C C . ASN A 1 173 ? 14.379 14.953 -24.542 1.00 93.50 173 ASN A C 1
ATOM 1393 O O . ASN A 1 173 ? 13.491 14.617 -23.770 1.00 93.50 173 ASN A O 1
ATOM 1397 N N . MET A 1 174 ? 14.203 14.979 -25.866 1.00 94.81 174 MET A N 1
ATOM 1398 C CA . MET A 1 174 ? 12.934 14.613 -26.503 1.00 94.81 174 MET A CA 1
ATOM 1399 C C . MET A 1 174 ? 12.506 13.184 -26.134 1.00 94.81 174 MET A C 1
ATOM 1401 O O . MET A 1 174 ? 11.360 12.962 -25.743 1.00 94.81 174 MET A O 1
ATOM 1405 N N . LEU A 1 175 ? 13.431 12.216 -26.174 1.00 94.38 175 LEU A N 1
ATOM 1406 C CA . LEU A 1 175 ? 13.147 10.836 -25.761 1.00 94.38 175 LEU A CA 1
ATOM 1407 C C . LEU A 1 175 ? 12.815 10.725 -24.264 1.00 94.38 175 LEU A C 1
ATOM 1409 O O . LEU A 1 175 ? 11.943 9.938 -23.895 1.00 94.38 175 LEU A O 1
ATOM 1413 N N . GLN A 1 176 ? 13.486 11.500 -23.405 1.00 93.94 176 GLN A N 1
ATOM 1414 C CA . GLN A 1 176 ? 13.194 11.556 -21.971 1.00 93.94 176 GLN A CA 1
ATOM 1415 C C . GLN A 1 176 ? 11.803 12.149 -21.699 1.00 93.94 176 GLN A C 1
ATOM 1417 O O . GLN A 1 176 ? 11.046 11.578 -20.919 1.00 93.94 176 GLN A O 1
ATOM 1422 N N . ASP A 1 177 ? 11.433 13.235 -22.374 1.00 94.19 177 ASP A N 1
ATOM 1423 C CA . ASP A 1 177 ? 10.125 13.877 -22.220 1.00 94.19 177 ASP A CA 1
ATOM 1424 C C . ASP A 1 177 ? 8.993 12.953 -22.699 1.00 94.19 177 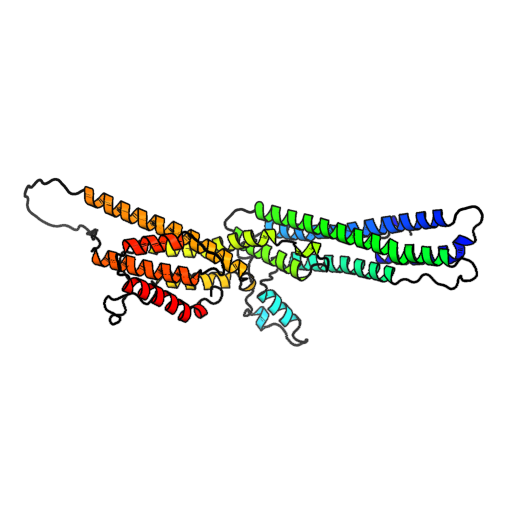ASP A C 1
ATOM 1426 O O . ASP A 1 177 ? 7.952 12.824 -22.041 1.00 94.19 177 ASP A O 1
ATOM 1430 N N . HIS A 1 178 ? 9.213 12.238 -23.809 1.00 94.62 178 HIS A N 1
ATOM 1431 C CA . HIS A 1 178 ? 8.309 11.182 -24.267 1.00 94.62 178 HIS A CA 1
ATOM 1432 C C . HIS A 1 178 ? 8.218 10.035 -23.253 1.00 94.62 178 HIS A C 1
ATOM 1434 O O . HIS A 1 178 ? 7.112 9.565 -22.982 1.00 94.62 178 HIS A O 1
ATOM 1440 N N . LEU A 1 179 ? 9.339 9.607 -22.657 1.00 94.19 179 LEU A N 1
ATOM 1441 C CA . LEU A 1 179 ? 9.346 8.587 -21.606 1.00 94.19 179 LEU A CA 1
ATOM 1442 C C . LEU A 1 179 ? 8.479 8.995 -20.421 1.00 94.19 179 LEU A C 1
ATOM 1444 O O . LEU A 1 179 ? 7.604 8.233 -20.011 1.00 94.19 179 LEU A O 1
ATOM 1448 N N . ASP A 1 180 ? 8.710 10.192 -19.893 1.00 94.38 180 ASP A N 1
ATOM 1449 C CA . ASP A 1 180 ? 8.012 10.703 -18.722 1.00 94.38 180 ASP A CA 1
ATOM 1450 C C . ASP A 1 180 ? 6.511 10.868 -18.995 1.00 94.38 180 ASP A C 1
ATOM 1452 O O . ASP A 1 180 ? 5.688 10.401 -18.205 1.00 94.38 180 ASP A O 1
ATOM 1456 N N . THR A 1 181 ? 6.141 11.401 -20.162 1.00 94.81 181 THR A N 1
ATOM 1457 C CA . THR A 1 181 ? 4.738 11.514 -20.596 1.00 94.81 181 THR A CA 1
ATOM 1458 C C . THR A 1 181 ? 4.065 10.143 -20.722 1.00 94.81 181 THR A C 1
ATOM 1460 O O . THR A 1 181 ? 2.937 9.946 -20.258 1.00 94.81 181 THR A O 1
ATOM 1463 N N . CYS A 1 182 ? 4.749 9.165 -21.323 1.00 94.94 182 CYS A N 1
ATOM 1464 C CA . CYS A 1 182 ? 4.209 7.816 -21.477 1.00 94.94 182 CYS A CA 1
ATOM 1465 C C . CYS A 1 182 ? 4.066 7.108 -20.130 1.00 94.94 182 CYS A C 1
ATOM 1467 O O . CYS A 1 182 ? 3.060 6.435 -19.899 1.00 94.94 182 CYS A O 1
ATOM 1469 N N . LEU A 1 183 ? 5.039 7.272 -19.229 1.00 95.56 183 LEU A N 1
ATOM 1470 C CA . LEU A 1 183 ? 4.972 6.726 -17.877 1.00 95.56 183 LEU A CA 1
ATOM 1471 C C . LEU A 1 183 ? 3.788 7.325 -17.120 1.00 95.56 183 LEU A C 1
ATOM 1473 O O . LEU A 1 183 ? 2.984 6.579 -16.568 1.00 95.56 183 LEU A O 1
ATOM 1477 N N . GLU A 1 184 ? 3.625 8.647 -17.138 1.00 95.06 184 GLU A N 1
ATOM 1478 C CA . GLU A 1 184 ? 2.481 9.307 -16.508 1.00 95.06 184 GLU A CA 1
ATOM 1479 C C . GLU A 1 184 ? 1.145 8.763 -17.003 1.00 95.06 184 GLU A C 1
ATOM 1481 O O . GLU A 1 184 ? 0.253 8.492 -16.196 1.00 95.06 184 GLU A O 1
ATOM 1486 N N . LYS A 1 185 ? 1.006 8.576 -18.319 1.00 95.12 185 LYS A N 1
ATOM 1487 C CA . LYS A 1 185 ? -0.192 7.982 -18.911 1.00 95.12 185 LYS A CA 1
ATOM 1488 C C . LYS A 1 185 ? -0.395 6.542 -18.435 1.00 95.12 185 LYS A C 1
ATOM 1490 O O . LYS A 1 185 ? -1.464 6.228 -17.925 1.00 95.12 185 LYS A O 1
ATOM 1495 N N . ALA A 1 186 ? 0.630 5.696 -18.515 1.00 95.56 186 ALA A N 1
ATOM 1496 C CA . ALA A 1 186 ? 0.533 4.292 -18.123 1.00 95.56 186 ALA A CA 1
ATOM 1497 C C . ALA A 1 186 ? 0.174 4.115 -16.635 1.00 95.56 186 ALA A C 1
ATOM 1499 O O . ALA A 1 186 ? -0.630 3.249 -16.295 1.00 95.56 186 ALA A O 1
ATOM 1500 N N . TYR A 1 187 ? 0.711 4.952 -15.740 1.00 95.75 187 TYR A N 1
ATOM 1501 C CA . TYR A 1 187 ? 0.344 4.931 -14.319 1.00 95.75 187 TYR A CA 1
ATOM 1502 C C . TYR A 1 187 ? -1.068 5.460 -14.056 1.00 95.75 187 TYR A C 1
ATOM 1504 O O . TYR A 1 187 ? -1.743 4.944 -13.163 1.00 95.75 187 TYR A O 1
ATOM 1512 N N . LYS A 1 188 ? -1.532 6.464 -14.812 1.00 94.81 188 LYS A N 1
ATOM 1513 C CA . LYS A 1 188 ? -2.930 6.924 -14.757 1.00 94.81 188 LYS A CA 1
ATOM 1514 C C . LYS A 1 188 ? -3.886 5.826 -15.220 1.00 94.81 188 LYS A C 1
ATOM 1516 O O . LYS A 1 188 ? -4.883 5.585 -14.544 1.00 94.81 188 LYS A O 1
ATOM 1521 N N . ASP A 1 189 ? -3.550 5.125 -16.299 1.00 95.19 189 ASP A N 1
ATOM 1522 C CA . ASP A 1 189 ? -4.343 4.012 -16.826 1.00 95.19 189 ASP A CA 1
ATOM 1523 C C . ASP A 1 189 ? -4.385 2.846 -15.824 1.00 95.19 189 ASP A C 1
ATOM 1525 O O . ASP A 1 189 ? -5.468 2.373 -15.478 1.00 95.19 189 ASP A O 1
ATOM 1529 N N . LEU A 1 190 ? -3.233 2.454 -15.260 1.00 95.31 190 LEU A N 1
ATOM 1530 C CA . LEU A 1 190 ? -3.150 1.448 -14.194 1.00 95.31 190 LEU A CA 1
ATOM 1531 C C . LEU A 1 190 ? -3.979 1.853 -12.965 1.00 95.31 190 LEU A C 1
ATOM 1533 O O . LEU A 1 190 ? -4.710 1.037 -12.407 1.00 95.31 190 LEU A O 1
ATOM 1537 N N . HIS A 1 191 ? -3.888 3.116 -12.540 1.00 95.19 191 HIS A N 1
ATOM 1538 C CA . HIS A 1 191 ? -4.686 3.632 -11.431 1.00 95.19 191 HIS A CA 1
ATOM 1539 C C . HIS A 1 191 ? -6.186 3.543 -11.729 1.00 95.19 191 HIS A C 1
ATOM 1541 O O . HIS A 1 191 ? -6.942 3.086 -10.875 1.00 95.19 191 HIS A O 1
ATOM 1547 N N . GLY A 1 192 ? -6.609 3.942 -12.932 1.00 94.81 192 GLY A N 1
ATOM 1548 C CA . GLY A 1 192 ? -7.999 3.861 -13.377 1.00 94.81 192 GLY A CA 1
ATOM 1549 C C . GLY A 1 192 ? -8.525 2.425 -13.413 1.00 94.81 192 GLY A C 1
ATOM 1550 O O . GLY A 1 192 ? -9.634 2.176 -12.947 1.00 94.81 192 GLY A O 1
ATOM 1551 N N . GLN A 1 193 ? -7.714 1.476 -13.885 1.00 93.81 193 GLN A N 1
ATOM 1552 C CA . GLN A 1 193 ? -8.049 0.048 -13.895 1.00 93.81 193 GLN A CA 1
ATOM 1553 C C . GLN A 1 193 ? -8.172 -0.527 -12.479 1.00 93.81 193 GLN A C 1
ATOM 1555 O O . GLN A 1 193 ? -9.135 -1.221 -12.175 1.00 93.81 193 GLN A O 1
ATOM 1560 N N . ILE A 1 194 ? -7.254 -0.204 -11.564 1.00 93.38 194 ILE A N 1
ATOM 1561 C CA . ILE A 1 194 ? -7.380 -0.645 -10.165 1.00 93.38 194 ILE A CA 1
ATOM 1562 C C . ILE A 1 194 ? -8.610 0.003 -9.510 1.00 93.38 194 ILE A C 1
ATOM 1564 O O . ILE A 1 194 ? -9.350 -0.664 -8.791 1.00 93.38 194 ILE A O 1
ATOM 1568 N N . ALA A 1 195 ? -8.870 1.286 -9.771 1.00 93.31 195 ALA A N 1
ATOM 1569 C CA . ALA A 1 195 ? -10.024 1.998 -9.227 1.00 93.31 195 ALA A CA 1
ATOM 1570 C C . ALA A 1 195 ? -11.365 1.417 -9.708 1.00 93.31 195 ALA A C 1
ATOM 1572 O O . ALA A 1 195 ? -12.314 1.326 -8.919 1.00 93.31 195 ALA A O 1
ATOM 1573 N N . SER A 1 196 ? -11.449 1.013 -10.981 1.00 92.12 196 SER A N 1
ATOM 1574 C CA . SER A 1 196 ? -12.635 0.353 -11.527 1.00 92.12 196 SER A CA 1
ATOM 1575 C C . SER A 1 196 ? -12.825 -1.030 -10.910 1.00 92.12 196 SER A C 1
ATOM 1577 O O . SER A 1 196 ? -13.928 -1.329 -10.461 1.00 92.12 196 SER A O 1
ATOM 1579 N N . LEU A 1 197 ? -11.754 -1.820 -10.762 1.00 89.12 197 LEU A N 1
ATOM 1580 C CA . LEU A 1 197 ? -11.803 -3.105 -10.061 1.00 89.12 197 LEU A CA 1
ATOM 1581 C C . LEU A 1 197 ? -12.326 -2.927 -8.630 1.00 89.12 197 LEU A C 1
ATOM 1583 O O . LEU A 1 197 ? -13.327 -3.537 -8.276 1.00 89.12 197 LEU A O 1
ATOM 1587 N N . VAL A 1 198 ? -11.742 -2.022 -7.836 1.00 88.12 198 VAL A N 1
ATOM 1588 C CA . VAL A 1 198 ? -12.193 -1.733 -6.456 1.00 88.12 198 VAL A CA 1
ATOM 1589 C C . VAL A 1 198 ? -13.671 -1.338 -6.389 1.00 88.12 198 VAL A C 1
ATOM 1591 O O . VAL A 1 198 ? -14.335 -1.616 -5.394 1.00 88.12 198 VAL A O 1
ATOM 1594 N N . SER A 1 199 ? -14.192 -0.668 -7.418 1.00 87.62 199 SER A N 1
ATOM 1595 C CA . SER A 1 199 ? -15.591 -0.232 -7.446 1.00 87.62 199 SER A CA 1
ATOM 1596 C C . SER A 1 199 ? -16.559 -1.321 -7.906 1.00 87.62 199 SER A C 1
ATOM 1598 O O . SER A 1 199 ? -17.722 -1.264 -7.529 1.00 87.62 199 SER A O 1
ATOM 1600 N N . ASN A 1 200 ? -16.093 -2.296 -8.686 1.00 85.62 200 ASN A N 1
ATOM 1601 C CA . ASN A 1 200 ? -16.919 -3.386 -9.205 1.00 85.62 200 ASN A CA 1
ATOM 1602 C C . ASN A 1 200 ? -17.097 -4.535 -8.204 1.00 85.62 200 ASN A C 1
ATOM 1604 O O . ASN A 1 200 ? -18.038 -5.314 -8.336 1.00 85.62 200 ASN A O 1
ATOM 1608 N N . TYR A 1 201 ? -16.196 -4.668 -7.228 1.00 79.19 201 TYR A N 1
ATOM 1609 C CA . TYR A 1 201 ? -16.314 -5.692 -6.196 1.00 79.19 201 TYR A CA 1
ATOM 1610 C C . TYR A 1 201 ? -17.203 -5.213 -5.048 1.00 79.19 201 TYR A C 1
ATOM 1612 O O . TYR A 1 201 ? -16.900 -4.233 -4.368 1.00 79.19 201 TYR A O 1
ATOM 1620 N N . GLU A 1 202 ? -18.274 -5.964 -4.803 1.00 72.12 202 GLU A N 1
ATOM 1621 C CA . GLU A 1 202 ? -19.170 -5.837 -3.655 1.00 72.12 202 GLU A CA 1
ATOM 1622 C C . GLU A 1 202 ? -19.409 -7.236 -3.064 1.00 72.12 202 GLU A C 1
ATOM 1624 O O . GLU A 1 202 ? -19.592 -8.199 -3.807 1.00 72.12 202 GLU A O 1
ATOM 1629 N N . GLY A 1 203 ? -19.375 -7.377 -1.734 1.00 72.62 203 GLY A N 1
ATOM 1630 C CA . GLY A 1 203 ? -19.640 -8.655 -1.060 1.00 72.62 203 GLY A CA 1
ATOM 1631 C C . GLY A 1 203 ? -18.828 -8.881 0.217 1.00 72.62 203 GLY A C 1
ATOM 1632 O O . GLY A 1 203 ? -18.097 -8.004 0.671 1.00 72.62 203 GLY A O 1
ATOM 1633 N N . GLU A 1 204 ? -18.940 -10.084 0.785 1.00 72.88 204 GLU A N 1
ATOM 1634 C CA . GLU A 1 204 ? -18.270 -10.488 2.038 1.00 72.88 204 GLU A CA 1
ATOM 1635 C C . GLU A 1 204 ? -16.731 -10.526 1.915 1.00 72.88 204 GLU A C 1
ATOM 1637 O O . GLU A 1 204 ? -16.011 -10.305 2.886 1.00 72.88 204 GLU A O 1
ATOM 1642 N N . GLN A 1 205 ? -16.208 -10.715 0.700 1.00 79.81 205 GLN A N 1
ATOM 1643 C CA . GLN A 1 205 ? -14.767 -10.803 0.393 1.00 79.81 205 GLN A CA 1
ATOM 1644 C C . GLN A 1 205 ? -14.072 -9.439 0.314 1.00 79.81 205 GLN A C 1
ATOM 1646 O O . GLN A 1 205 ? -12.870 -9.326 0.075 1.00 79.81 205 GLN A O 1
ATOM 1651 N N . LEU A 1 206 ? -14.831 -8.364 0.482 1.00 84.69 206 LEU A N 1
ATOM 1652 C CA . LEU A 1 206 ? -14.372 -7.017 0.205 1.00 84.69 206 LEU A CA 1
ATOM 1653 C C . LEU A 1 206 ? -13.232 -6.576 1.138 1.00 84.69 206 LEU A C 1
ATOM 1655 O O . LEU A 1 206 ? -12.336 -5.846 0.709 1.00 84.69 206 LEU A O 1
ATOM 1659 N N . GLY A 1 207 ? -13.203 -7.065 2.381 1.00 87.00 207 GLY A N 1
ATOM 1660 C CA . GLY A 1 207 ? -12.082 -6.838 3.293 1.00 87.00 207 GLY A CA 1
ATOM 1661 C C . GLY A 1 207 ? -10.789 -7.518 2.837 1.00 87.00 207 GLY A C 1
ATOM 1662 O O . GLY A 1 207 ? -9.749 -6.863 2.776 1.00 87.00 207 GLY A O 1
ATOM 1663 N N . SER A 1 208 ? -10.839 -8.801 2.465 1.00 88.88 208 SER A N 1
ATOM 1664 C CA . SER A 1 208 ? -9.655 -9.569 2.047 1.00 88.88 208 SER A CA 1
ATOM 1665 C C . SER A 1 208 ? -9.101 -9.077 0.702 1.00 88.88 208 SER A C 1
ATOM 1667 O O . SER A 1 208 ? -7.888 -8.908 0.552 1.00 88.88 208 SER A O 1
ATOM 1669 N N . ILE A 1 209 ? -9.983 -8.705 -0.229 1.00 91.19 209 ILE A N 1
ATOM 1670 C CA . ILE A 1 209 ? -9.621 -8.038 -1.486 1.00 91.19 209 ILE A CA 1
ATOM 1671 C C . ILE A 1 209 ? -8.990 -6.663 -1.221 1.00 91.19 209 ILE A C 1
ATOM 1673 O O . ILE A 1 209 ? -7.973 -6.325 -1.829 1.00 91.19 209 ILE A O 1
ATOM 1677 N N . SER A 1 210 ? -9.534 -5.873 -0.287 1.00 93.06 210 SER A N 1
ATOM 1678 C CA . SER A 1 210 ? -8.968 -4.556 0.049 1.00 93.06 210 SER A CA 1
ATOM 1679 C C . SER A 1 210 ? -7.548 -4.669 0.609 1.00 93.06 210 SER A C 1
ATOM 1681 O O . SER A 1 210 ? -6.676 -3.882 0.237 1.00 93.06 210 SER A O 1
ATOM 1683 N N . ILE A 1 211 ? -7.293 -5.683 1.446 1.00 93.19 211 ILE A N 1
ATOM 1684 C CA . ILE A 1 211 ? -5.952 -6.006 1.957 1.00 93.19 211 ILE A CA 1
ATOM 1685 C C . ILE A 1 211 ? -5.001 -6.323 0.799 1.00 93.19 211 ILE A C 1
ATOM 1687 O O . ILE A 1 211 ? -3.909 -5.758 0.718 1.00 93.19 211 ILE A O 1
ATOM 1691 N N . TYR A 1 212 ? -5.424 -7.196 -0.116 1.00 93.81 212 TYR A N 1
ATOM 1692 C CA . TYR A 1 212 ? -4.638 -7.568 -1.289 1.00 93.81 212 TYR A CA 1
ATOM 1693 C C . TYR A 1 212 ? -4.273 -6.350 -2.149 1.00 93.81 212 TYR A C 1
ATOM 1695 O O . TYR A 1 212 ? -3.095 -6.130 -2.440 1.00 93.81 212 TYR A O 1
ATOM 1703 N N . ILE A 1 213 ? -5.254 -5.511 -2.491 1.00 94.44 213 ILE A N 1
ATOM 1704 C CA . ILE A 1 213 ? -5.042 -4.331 -3.338 1.00 94.44 213 ILE A CA 1
ATOM 1705 C C . ILE A 1 213 ? -4.112 -3.319 -2.659 1.00 94.44 213 ILE A C 1
ATOM 1707 O O . ILE A 1 213 ? -3.218 -2.785 -3.314 1.00 94.44 213 ILE A O 1
ATOM 1711 N N . LEU A 1 214 ? -4.253 -3.081 -1.349 1.00 94.44 214 LEU A N 1
ATOM 1712 C CA . LEU A 1 214 ? -3.335 -2.202 -0.615 1.00 94.44 214 LEU A CA 1
ATOM 1713 C C . LEU A 1 214 ? -1.895 -2.699 -0.659 1.00 94.44 214 LEU A C 1
ATOM 1715 O O . LEU A 1 214 ? -0.982 -1.894 -0.844 1.00 94.44 214 LEU A O 1
ATOM 1719 N N . ARG A 1 215 ? -1.680 -4.011 -0.516 1.00 94.25 215 ARG A N 1
ATOM 1720 C CA . ARG A 1 215 ? -0.339 -4.600 -0.590 1.00 94.25 215 ARG A CA 1
ATOM 1721 C C . ARG A 1 215 ? 0.262 -4.459 -1.984 1.00 94.25 215 ARG A C 1
ATOM 1723 O O . ARG A 1 215 ? 1.416 -4.053 -2.084 1.00 94.25 215 ARG A O 1
ATOM 1730 N N . VAL A 1 216 ? -0.523 -4.686 -3.041 1.00 94.69 216 VAL A N 1
ATOM 1731 C CA . VAL A 1 216 ? -0.086 -4.466 -4.432 1.00 94.69 216 VAL A CA 1
ATOM 1732 C C . VAL A 1 216 ? 0.257 -2.993 -4.679 1.00 94.69 216 VAL A C 1
ATOM 1734 O O . VAL A 1 216 ? 1.336 -2.694 -5.188 1.00 94.69 216 VAL A O 1
ATOM 1737 N N . ILE A 1 217 ? -0.611 -2.056 -4.272 1.00 94.94 217 ILE A N 1
ATOM 1738 C CA . ILE A 1 217 ? -0.350 -0.613 -4.403 1.00 94.94 217 ILE A CA 1
ATOM 1739 C C . ILE A 1 217 ? 0.922 -0.234 -3.646 1.00 94.94 217 ILE A C 1
ATOM 1741 O O . ILE A 1 217 ? 1.764 0.481 -4.186 1.00 94.94 217 ILE A O 1
ATOM 1745 N N . ARG A 1 218 ? 1.081 -0.705 -2.406 1.00 93.75 218 ARG A N 1
ATOM 1746 C CA . ARG A 1 218 ? 2.271 -0.440 -1.595 1.00 93.75 218 ARG A CA 1
ATOM 1747 C C . ARG A 1 218 ? 3.527 -0.955 -2.287 1.00 93.75 218 ARG A C 1
ATOM 1749 O O . ARG A 1 218 ? 4.479 -0.196 -2.412 1.00 93.75 218 ARG A O 1
ATOM 1756 N N . ASP A 1 219 ? 3.527 -2.202 -2.743 1.00 92.31 219 ASP A N 1
ATOM 1757 C CA . ASP A 1 219 ? 4.697 -2.818 -3.365 1.00 92.31 219 ASP A CA 1
ATOM 1758 C C . ASP A 1 219 ? 5.095 -2.081 -4.659 1.00 92.31 219 ASP A C 1
ATOM 1760 O O . ASP A 1 219 ? 6.259 -1.714 -4.814 1.00 92.31 219 ASP A O 1
ATOM 1764 N N . ILE A 1 220 ? 4.137 -1.704 -5.514 1.00 94.44 220 ILE A N 1
ATOM 1765 C CA . ILE A 1 220 ? 4.402 -0.837 -6.680 1.00 94.44 220 ILE A CA 1
ATOM 1766 C C . ILE A 1 220 ? 4.976 0.519 -6.237 1.00 94.44 220 ILE A C 1
ATOM 1768 O O . ILE A 1 220 ? 5.957 1.002 -6.804 1.00 94.44 220 ILE A O 1
ATOM 1772 N N . ARG A 1 221 ? 4.406 1.127 -5.185 1.00 93.31 221 ARG A N 1
ATOM 1773 C CA . ARG A 1 221 ? 4.865 2.417 -4.646 1.00 93.31 221 ARG A CA 1
ATOM 1774 C C . ARG A 1 221 ? 6.304 2.379 -4.128 1.00 93.31 221 ARG A C 1
ATOM 1776 O O . ARG A 1 221 ? 6.998 3.387 -4.245 1.00 93.31 221 ARG A O 1
ATOM 1783 N N . THR A 1 222 ? 6.759 1.251 -3.573 1.00 90.94 222 THR A N 1
ATOM 1784 C CA . THR A 1 222 ? 8.141 1.119 -3.070 1.00 90.94 222 THR A CA 1
ATOM 1785 C C . THR A 1 222 ? 9.197 1.213 -4.169 1.00 90.94 222 THR A C 1
ATOM 1787 O O . THR A 1 222 ? 10.323 1.621 -3.897 1.00 90.94 222 THR A O 1
ATOM 1790 N N . GLU A 1 223 ? 8.824 0.902 -5.409 1.00 90.94 223 GLU A N 1
ATOM 1791 C CA . GLU A 1 223 ? 9.722 0.848 -6.560 1.00 90.94 223 GLU A CA 1
ATOM 1792 C C . GLU A 1 223 ? 9.273 1.802 -7.685 1.00 90.94 223 GLU A C 1
ATOM 1794 O O . GLU A 1 223 ? 9.471 1.523 -8.871 1.00 90.94 223 GLU A O 1
ATOM 1799 N N . LEU A 1 224 ? 8.659 2.945 -7.346 1.00 92.25 224 LEU A N 1
ATOM 1800 C CA . LEU A 1 224 ? 8.263 3.954 -8.338 1.00 92.25 224 LEU A CA 1
ATOM 1801 C C . LEU A 1 224 ? 9.471 4.583 -9.048 1.00 92.25 224 LEU A C 1
ATOM 1803 O O . LEU A 1 224 ? 10.567 4.678 -8.482 1.00 92.25 224 LEU A O 1
ATOM 1807 N N . PRO A 1 225 ? 9.325 5.028 -10.309 1.00 88.56 225 PRO A N 1
ATOM 1808 C CA . PRO A 1 225 ? 10.364 5.808 -10.969 1.00 88.56 225 PRO A CA 1
ATOM 1809 C C . PRO A 1 225 ? 10.602 7.124 -10.230 1.00 88.56 225 PRO A C 1
ATOM 1811 O O . PRO A 1 225 ? 9.716 7.644 -9.553 1.00 88.56 225 PRO A O 1
ATOM 1814 N N . LYS A 1 226 ? 11.802 7.697 -10.377 1.00 82.94 226 LYS A N 1
ATOM 1815 C CA . LYS A 1 226 ? 12.205 8.940 -9.687 1.00 82.94 226 LYS A CA 1
ATOM 1816 C C . LYS A 1 226 ? 11.413 10.184 -10.130 1.00 82.94 226 LYS A C 1
ATOM 1818 O O . LYS A 1 226 ? 11.670 11.280 -9.636 1.00 82.94 226 LYS A O 1
ATOM 1823 N N . ASN A 1 227 ? 10.455 10.028 -11.040 1.00 82.31 227 ASN A N 1
ATOM 1824 C CA . ASN A 1 227 ? 9.596 11.100 -11.504 1.00 82.31 227 ASN A CA 1
ATOM 1825 C C . ASN A 1 227 ? 8.593 11.509 -10.401 1.00 82.31 227 ASN A C 1
ATOM 1827 O O . ASN A 1 227 ? 7.890 10.682 -9.811 1.00 82.31 227 ASN A O 1
ATOM 1831 N N . LYS A 1 228 ? 8.548 12.814 -10.104 1.00 85.19 228 LYS A N 1
ATOM 1832 C CA . LYS A 1 228 ? 7.700 13.399 -9.057 1.00 85.19 228 LYS A CA 1
ATOM 1833 C C . LYS A 1 228 ? 6.209 13.271 -9.366 1.00 85.19 228 LYS A C 1
ATOM 1835 O O . LYS A 1 228 ? 5.426 13.123 -8.431 1.00 85.19 228 LYS A O 1
ATOM 1840 N N . SER A 1 229 ? 5.810 13.298 -10.638 1.00 87.06 229 SER A N 1
ATOM 1841 C CA . SER A 1 229 ? 4.396 13.216 -11.028 1.00 87.06 229 SER A CA 1
ATOM 1842 C C . SER A 1 229 ? 3.760 11.873 -10.650 1.00 87.06 229 SER A C 1
ATOM 1844 O O . SER A 1 229 ? 2.578 11.812 -10.302 1.00 87.06 229 SER A O 1
ATOM 1846 N N . LEU A 1 230 ? 4.568 10.811 -10.596 1.00 90.81 230 LEU A N 1
ATOM 1847 C CA . LEU A 1 230 ? 4.133 9.446 -10.291 1.00 90.81 230 LEU A CA 1
ATOM 1848 C C . LEU A 1 230 ? 3.913 9.190 -8.792 1.00 90.81 230 LEU A C 1
ATOM 1850 O O . LEU A 1 230 ? 3.260 8.218 -8.419 1.00 90.81 230 LEU A O 1
ATOM 1854 N N . GLN A 1 231 ? 4.403 10.066 -7.908 1.00 90.50 231 GLN A N 1
ATOM 1855 C CA . GLN A 1 231 ? 4.333 9.869 -6.449 1.00 90.50 231 GLN A CA 1
ATOM 1856 C C . GLN A 1 231 ? 2.896 9.863 -5.900 1.00 90.50 231 GLN A C 1
ATOM 1858 O O . GLN A 1 231 ? 2.636 9.352 -4.805 1.00 90.50 231 GLN A O 1
ATOM 1863 N N . SER A 1 232 ? 1.947 10.392 -6.674 1.00 90.50 232 SER A N 1
ATOM 1864 C CA . SER A 1 232 ? 0.516 10.406 -6.358 1.00 90.50 232 SER A CA 1
ATOM 1865 C C . SER A 1 232 ? -0.194 9.065 -6.614 1.00 90.50 232 SER A C 1
ATOM 1867 O O . SER A 1 232 ? -1.313 8.871 -6.137 1.00 90.50 232 SER A O 1
ATOM 1869 N N . PHE A 1 233 ? 0.452 8.115 -7.305 1.00 93.69 233 PHE A N 1
ATOM 1870 C CA . PHE A 1 233 ? -0.157 6.851 -7.727 1.00 93.69 233 PHE A CA 1
ATOM 1871 C C . PHE A 1 233 ? -0.816 6.082 -6.570 1.00 93.69 233 PHE A C 1
ATOM 1873 O O . PHE A 1 233 ? -0.171 5.727 -5.585 1.00 93.69 233 PHE A O 1
ATOM 1880 N N . GLY A 1 234 ? -2.113 5.798 -6.689 1.00 90.19 234 GLY A N 1
ATOM 1881 C CA . GLY A 1 234 ? -2.843 4.959 -5.732 1.00 90.19 234 GLY A CA 1
ATOM 1882 C C . GLY A 1 234 ? -3.221 5.635 -4.409 1.00 90.19 234 GLY A C 1
ATOM 1883 O O . GLY A 1 234 ? -4.059 5.085 -3.703 1.00 90.19 234 GLY A O 1
ATOM 1884 N N . LEU A 1 235 ? -2.708 6.833 -4.083 1.00 92.25 235 LEU A N 1
ATOM 1885 C CA . LEU A 1 235 ? -3.011 7.505 -2.805 1.00 92.25 235 LEU A CA 1
ATOM 1886 C C . LEU A 1 235 ? -4.502 7.793 -2.619 1.00 92.25 235 LEU A C 1
ATOM 1888 O O . LEU A 1 235 ? -5.007 7.662 -1.511 1.00 92.25 235 LEU A O 1
ATOM 1892 N N . ALA A 1 236 ? -5.211 8.132 -3.696 1.00 92.44 236 ALA A N 1
ATOM 1893 C CA . ALA A 1 236 ? -6.646 8.405 -3.648 1.00 92.44 236 ALA A CA 1
ATOM 1894 C C . ALA A 1 236 ? -7.492 7.167 -3.284 1.00 92.44 236 ALA A C 1
ATOM 1896 O O . ALA A 1 236 ? -8.598 7.310 -2.774 1.00 92.44 236 ALA A O 1
ATOM 1897 N N . LEU A 1 237 ? -6.977 5.954 -3.522 1.00 92.44 237 LEU A N 1
ATOM 1898 C CA . LEU A 1 237 ? -7.687 4.705 -3.228 1.00 92.44 237 LEU A CA 1
ATOM 1899 C C . LEU A 1 237 ? -7.472 4.242 -1.784 1.00 92.44 237 LEU A C 1
ATOM 1901 O O . LEU A 1 237 ? -8.333 3.561 -1.230 1.00 92.44 237 LEU A O 1
ATOM 1905 N N . VAL A 1 238 ? -6.345 4.619 -1.170 1.00 93.44 238 VAL A N 1
ATOM 1906 C CA . VAL A 1 238 ? -5.937 4.137 0.158 1.00 93.44 238 VAL A CA 1
ATOM 1907 C C . VAL A 1 238 ? -6.992 4.410 1.242 1.00 93.44 238 VAL A C 1
ATOM 1909 O O . VAL A 1 238 ? -7.330 3.458 1.944 1.00 93.44 238 VAL A O 1
ATOM 1912 N N . PRO A 1 239 ? -7.570 5.624 1.383 1.00 92.94 239 PRO A N 1
ATOM 1913 C CA . PRO A 1 239 ? -8.573 5.880 2.418 1.00 92.94 239 PRO A CA 1
ATOM 1914 C C . PRO A 1 239 ? -9.799 4.975 2.289 1.00 92.94 239 PRO A C 1
ATOM 1916 O O . PRO A 1 239 ? -10.182 4.321 3.253 1.00 92.94 239 PRO A O 1
ATOM 1919 N N . ARG A 1 240 ? -10.345 4.853 1.072 1.00 92.12 240 ARG A N 1
ATOM 1920 C CA . ARG A 1 240 ? -11.510 4.006 0.796 1.00 92.12 240 ARG A CA 1
ATOM 1921 C C . ARG A 1 240 ? -11.212 2.538 1.109 1.00 92.12 240 ARG A C 1
ATOM 1923 O O . ARG A 1 240 ? -12.035 1.867 1.715 1.00 92.12 240 ARG A O 1
ATOM 1930 N N . LEU A 1 241 ? -10.034 2.033 0.745 1.00 93.38 241 LEU A N 1
ATOM 1931 C CA . LEU A 1 241 ? -9.627 0.660 1.069 1.00 93.38 241 LEU A CA 1
ATOM 1932 C C . LEU A 1 241 ? -9.477 0.449 2.585 1.00 93.38 241 LEU A C 1
ATOM 1934 O O . LEU A 1 241 ? -9.906 -0.579 3.104 1.00 93.38 241 LEU A O 1
ATOM 1938 N N . HIS A 1 242 ? -8.928 1.424 3.316 1.00 94.38 242 HIS A N 1
ATOM 1939 C CA . HIS A 1 242 ? -8.851 1.365 4.779 1.00 94.38 242 HIS A CA 1
ATOM 1940 C C . HIS A 1 242 ? -10.229 1.396 5.446 1.00 94.38 242 HIS A C 1
ATOM 1942 O O . HIS A 1 242 ? -10.428 0.660 6.406 1.00 94.38 242 HIS A O 1
ATOM 1948 N N . GLU A 1 243 ? -11.189 2.175 4.940 1.00 92.50 243 GLU A N 1
ATOM 1949 C CA . GLU A 1 243 ? -12.575 2.163 5.438 1.00 92.50 243 GLU A CA 1
ATOM 1950 C C . GLU A 1 243 ? -13.200 0.770 5.307 1.00 92.50 243 GLU A C 1
ATOM 1952 O O . GLU A 1 243 ? -13.817 0.265 6.243 1.00 92.50 243 GLU A O 1
ATOM 1957 N N . LYS A 1 244 ? -12.985 0.110 4.165 1.00 92.06 244 LYS A N 1
ATOM 1958 C CA . LYS A 1 244 ? -13.484 -1.247 3.906 1.00 92.06 244 LYS A CA 1
ATOM 1959 C C . LYS A 1 244 ? -12.835 -2.312 4.792 1.00 92.06 244 LYS A C 1
ATOM 1961 O O . LYS A 1 244 ? -13.492 -3.264 5.222 1.00 92.06 244 LYS A O 1
ATOM 1966 N N . ILE A 1 245 ? -11.552 -2.156 5.105 1.00 93.44 245 ILE A N 1
ATOM 1967 C CA . ILE A 1 245 ? -10.867 -3.026 6.068 1.00 93.44 245 ILE A CA 1
ATOM 1968 C C . ILE A 1 245 ? -11.382 -2.755 7.478 1.00 93.44 245 ILE A C 1
ATOM 1970 O O . ILE A 1 245 ? -11.673 -3.702 8.203 1.00 93.44 245 ILE A O 1
ATOM 1974 N N . ALA A 1 246 ? -11.538 -1.486 7.856 1.00 93.50 246 ALA A N 1
ATOM 1975 C CA . ALA A 1 246 ? -12.053 -1.098 9.161 1.00 93.50 246 ALA A CA 1
ATOM 1976 C C . ALA A 1 246 ? -13.445 -1.686 9.416 1.00 93.50 246 ALA A C 1
ATOM 1978 O O . ALA A 1 246 ? -13.660 -2.272 10.480 1.00 93.50 246 ALA A O 1
ATOM 1979 N N . SER A 1 247 ? -14.348 -1.622 8.431 1.00 92.94 247 SER A N 1
ATOM 1980 C CA . SER A 1 247 ? -15.674 -2.233 8.540 1.00 92.94 247 SER A CA 1
ATOM 1981 C C . SER A 1 247 ? -15.587 -3.749 8.709 1.00 92.94 247 SER A C 1
ATOM 1983 O O . SER A 1 247 ? -16.160 -4.291 9.647 1.00 92.94 247 SER A O 1
ATOM 1985 N N . THR A 1 248 ? -14.799 -4.435 7.878 1.00 91.69 248 THR A N 1
ATOM 1986 C CA . THR A 1 248 ? -14.706 -5.907 7.910 1.00 91.69 248 THR A CA 1
ATOM 1987 C C . THR A 1 248 ? -14.054 -6.425 9.199 1.00 91.69 248 THR A C 1
ATOM 1989 O O . THR A 1 248 ? -14.511 -7.395 9.794 1.00 91.69 248 THR A O 1
ATOM 1992 N N . VAL A 1 249 ? -12.986 -5.773 9.670 1.00 92.44 249 VAL A N 1
ATOM 1993 C CA . VAL A 1 249 ? -12.235 -6.187 10.872 1.00 92.44 249 VAL A CA 1
ATOM 1994 C C . VAL A 1 249 ? -13.056 -6.003 12.148 1.00 92.44 249 VAL A C 1
ATOM 1996 O O . VAL A 1 249 ? -12.870 -6.741 13.116 1.00 92.44 249 VAL A O 1
ATOM 1999 N N . SER A 1 250 ? -13.953 -5.017 12.168 1.00 93.75 250 SER A N 1
ATOM 2000 C CA . SER A 1 250 ? -14.741 -4.682 13.353 1.00 93.75 250 SER A CA 1
ATOM 2001 C C . SER A 1 250 ? -16.155 -5.265 13.353 1.00 93.75 250 SER A C 1
ATOM 2003 O O . SER A 1 250 ? -16.754 -5.332 14.422 1.00 93.75 250 SER A O 1
ATOM 2005 N N . GLU A 1 251 ? -16.675 -5.745 12.221 1.00 91.75 251 GLU A N 1
ATOM 2006 C CA . GLU A 1 251 ? -18.069 -6.177 12.060 1.00 91.75 251 GLU A CA 1
ATOM 2007 C C . GLU A 1 251 ? -18.541 -7.170 13.139 1.00 91.75 251 GLU A C 1
ATOM 2009 O O . GLU A 1 251 ? -19.494 -6.899 13.876 1.00 91.75 251 GLU A O 1
ATOM 2014 N N . ASP A 1 252 ? -17.857 -8.307 13.286 1.00 91.19 252 ASP A N 1
ATOM 2015 C CA . ASP A 1 252 ? -18.233 -9.341 14.261 1.00 91.19 252 ASP A CA 1
ATOM 2016 C C . ASP A 1 252 ? -18.085 -8.864 15.710 1.00 91.19 252 ASP A C 1
ATOM 2018 O O . ASP A 1 252 ? -18.871 -9.226 16.595 1.00 91.19 252 ASP A O 1
ATOM 2022 N N . LEU A 1 253 ? -17.088 -8.015 15.961 1.00 93.31 253 LEU A N 1
ATOM 2023 C CA . LEU A 1 253 ? -16.816 -7.457 17.280 1.00 93.31 253 LEU A CA 1
ATOM 2024 C C . LEU A 1 253 ? -17.891 -6.446 17.676 1.00 93.31 253 LEU A C 1
ATOM 2026 O O . LEU A 1 253 ? -18.376 -6.498 18.806 1.00 93.31 253 LEU A O 1
ATOM 2030 N N . LEU A 1 254 ? -18.322 -5.594 16.745 1.00 93.31 254 LEU A N 1
ATOM 2031 C CA . LEU A 1 254 ? -19.421 -4.650 16.933 1.00 93.31 254 LEU A CA 1
ATOM 2032 C C . LEU A 1 254 ? -20.750 -5.389 17.131 1.00 93.31 254 LEU A C 1
ATOM 2034 O O . LEU A 1 254 ? -21.480 -5.076 18.071 1.00 93.31 254 LEU A O 1
ATOM 2038 N N . LYS A 1 255 ? -21.027 -6.443 16.349 1.00 91.81 255 LYS A N 1
ATOM 2039 C CA . LYS A 1 255 ? -22.199 -7.322 16.548 1.00 91.81 255 LYS A CA 1
ATOM 2040 C C . LYS A 1 255 ? -22.190 -8.013 17.914 1.00 91.81 255 LYS A C 1
ATOM 2042 O O . LYS A 1 255 ? -23.239 -8.204 18.530 1.00 91.81 255 LYS A O 1
ATOM 2047 N N . SER A 1 256 ? -21.024 -8.434 18.402 1.00 91.62 256 SER A N 1
ATOM 2048 C CA . SER A 1 256 ? -20.901 -9.022 19.740 1.00 91.62 256 SER A CA 1
ATOM 2049 C C . SER A 1 256 ? -21.029 -7.967 20.842 1.00 91.62 256 SER A C 1
ATOM 2051 O O . SER A 1 256 ? -21.594 -8.249 21.901 1.00 91.62 256 SER A O 1
ATOM 2053 N N . PHE A 1 257 ? -20.497 -6.767 20.617 1.00 92.06 257 PHE A N 1
ATOM 2054 C CA . PHE A 1 257 ? -20.532 -5.664 21.569 1.00 92.06 257 PHE A CA 1
ATOM 2055 C C . PHE A 1 257 ? -21.942 -5.090 21.717 1.00 92.06 257 PHE A C 1
ATOM 2057 O O . PHE A 1 257 ? -22.381 -4.859 22.842 1.00 92.06 257 PHE A O 1
ATOM 2064 N N . SER A 1 258 ? -22.708 -4.982 20.631 1.00 90.12 258 SER A N 1
ATOM 2065 C CA . SER A 1 258 ? -24.067 -4.432 20.657 1.00 90.12 258 SER A CA 1
ATOM 2066 C C . SER A 1 258 ? -25.040 -5.235 21.522 1.00 90.12 258 SER A C 1
ATOM 2068 O O . SER A 1 258 ? -25.903 -4.674 22.197 1.00 90.12 258 SER A O 1
ATOM 2070 N N . LYS A 1 259 ? -24.831 -6.552 21.640 1.00 88.44 259 LYS A N 1
ATOM 2071 C CA . LYS A 1 259 ? -25.575 -7.414 22.579 1.00 88.44 259 LYS A CA 1
ATOM 2072 C C . LYS A 1 259 ? -25.411 -6.990 24.044 1.00 88.44 259 LYS A C 1
ATOM 2074 O O . LYS A 1 259 ? -26.216 -7.369 24.893 1.00 88.44 259 LYS A O 1
ATOM 2079 N N . SER A 1 260 ? -24.358 -6.240 24.370 1.00 86.06 260 SER A N 1
ATOM 2080 C CA . SER A 1 260 ? -24.088 -5.757 25.724 1.00 86.06 260 SER A CA 1
ATOM 2081 C C . SER A 1 260 ? -24.868 -4.497 26.099 1.00 86.06 260 SER A C 1
ATOM 2083 O O . SER A 1 260 ? -25.074 -4.277 27.292 1.00 86.06 260 SER A O 1
ATOM 2085 N N . PHE A 1 261 ? -25.396 -3.754 25.120 1.00 83.81 261 PHE A N 1
ATOM 2086 C CA . PHE A 1 261 ? -26.178 -2.535 25.359 1.00 83.81 261 PHE A CA 1
ATOM 2087 C C . PHE A 1 261 ? -27.465 -2.821 26.144 1.00 83.81 261 PHE A C 1
ATOM 2089 O O . PHE A 1 261 ? -27.928 -1.986 26.912 1.00 83.81 261 PHE A O 1
ATOM 2096 N N . GLY A 1 262 ? -28.004 -4.040 26.016 1.00 72.88 262 GLY A N 1
ATOM 2097 C CA . GLY A 1 262 ? -29.188 -4.538 26.729 1.00 72.88 262 GLY A CA 1
ATOM 2098 C C . GLY A 1 262 ? -28.988 -4.920 28.199 1.00 72.88 262 GLY A C 1
ATOM 2099 O O . GLY A 1 262 ? -29.939 -5.366 28.846 1.00 72.88 262 GLY A O 1
ATOM 2100 N N . LYS A 1 263 ? -27.760 -4.864 28.731 1.00 76.06 263 LYS A N 1
ATOM 2101 C CA . LYS A 1 263 ? -27.462 -5.428 30.053 1.00 76.06 263 LYS A CA 1
ATOM 2102 C C . LYS A 1 263 ? -28.014 -4.557 31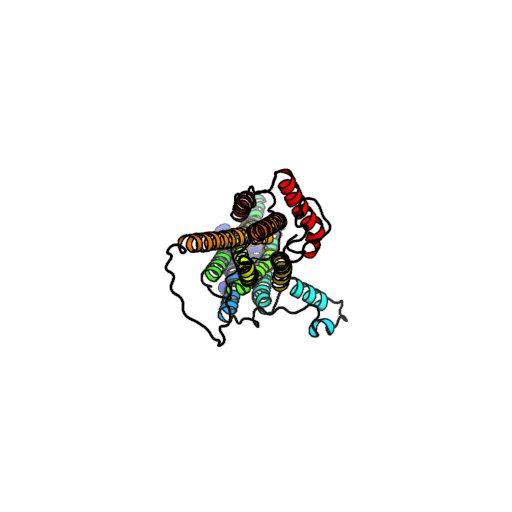.178 1.00 76.06 263 LYS A C 1
ATOM 2104 O O . LYS A 1 263 ? -27.712 -3.379 31.280 1.00 76.06 263 LYS A O 1
ATOM 2109 N N . LYS A 1 264 ? -28.751 -5.202 32.085 1.00 69.69 264 LYS A N 1
ATOM 2110 C CA . LYS A 1 264 ? -29.384 -4.585 33.264 1.00 69.69 264 LYS A CA 1
ATOM 2111 C C . LYS A 1 264 ? -28.586 -4.747 34.563 1.00 69.69 264 LYS A C 1
ATOM 2113 O O . LYS A 1 264 ? -29.034 -4.297 35.608 1.00 69.69 264 LYS A O 1
ATOM 2118 N N . LYS A 1 265 ? -27.437 -5.430 34.519 1.00 73.62 265 LYS A N 1
ATOM 2119 C CA . LYS A 1 265 ? -26.606 -5.738 35.694 1.00 73.62 265 LYS A CA 1
ATOM 2120 C C . LYS A 1 265 ? -25.164 -5.302 35.458 1.00 73.62 265 LYS A C 1
ATOM 2122 O O . LYS A 1 265 ? -24.598 -5.590 34.403 1.00 73.62 265 LYS A O 1
ATOM 2127 N N . VAL A 1 266 ? -24.577 -4.651 36.461 1.00 73.19 266 VAL A N 1
ATOM 2128 C CA . VAL A 1 266 ? -23.154 -4.288 36.494 1.00 73.19 266 VAL A CA 1
ATOM 2129 C C . VAL A 1 266 ? -22.364 -5.467 37.060 1.00 73.19 266 VAL A C 1
ATOM 2131 O O . VAL A 1 266 ? -22.720 -6.011 38.103 1.00 73.19 266 VAL A O 1
ATOM 2134 N N . ALA A 1 267 ? -21.312 -5.894 36.363 1.00 65.69 267 ALA A N 1
ATOM 2135 C CA . ALA A 1 267 ? -20.429 -6.943 36.862 1.00 65.69 267 ALA A CA 1
ATOM 2136 C C . ALA A 1 267 ? -19.484 -6.367 37.930 1.00 65.69 267 ALA A C 1
ATOM 2138 O O . ALA A 1 267 ? -18.891 -5.328 37.679 1.00 65.69 267 ALA A O 1
ATOM 2139 N N . GLY A 1 268 ? -19.373 -7.056 39.077 1.00 62.25 268 GLY A N 1
ATOM 2140 C CA . GLY A 1 268 ? -18.357 -6.917 40.138 1.00 62.25 268 GLY A CA 1
ATOM 2141 C C . GLY A 1 268 ? -17.742 -5.529 40.363 1.00 62.25 268 GLY A C 1
ATOM 2142 O O . GLY A 1 268 ? -16.877 -5.105 39.605 1.00 62.25 268 GLY A O 1
ATOM 2143 N N . ARG A 1 269 ? -18.112 -4.858 41.461 1.00 63.06 269 ARG A N 1
ATOM 2144 C CA . ARG A 1 269 ? -17.471 -3.606 41.898 1.00 63.06 269 ARG A CA 1
ATOM 2145 C C . ARG A 1 269 ? -16.276 -3.876 42.811 1.00 63.06 269 ARG A C 1
ATOM 2147 O O . ARG A 1 269 ? -16.296 -4.820 43.600 1.00 63.06 269 ARG A O 1
ATOM 2154 N N . SER A 1 270 ? -15.273 -3.002 42.754 1.00 59.25 270 SER A N 1
ATOM 2155 C CA . SER A 1 270 ? -14.254 -2.903 43.800 1.00 59.25 270 SER A CA 1
ATOM 2156 C C . SER A 1 270 ? -14.929 -2.415 45.083 1.00 59.25 270 SER A C 1
ATOM 2158 O O . SER A 1 270 ? -15.256 -1.240 45.194 1.00 59.25 270 SER A O 1
ATOM 2160 N N . LEU A 1 271 ? -15.141 -3.316 46.045 1.00 53.81 271 LEU A N 1
ATOM 2161 C CA . LEU A 1 271 ? -15.886 -3.082 47.297 1.00 53.81 271 LEU A CA 1
ATOM 2162 C C . LEU A 1 271 ? -15.284 -2.008 48.236 1.00 53.81 271 LEU A C 1
ATOM 2164 O O . LEU A 1 271 ? -15.783 -1.819 49.339 1.00 53.81 271 LEU A O 1
ATOM 2168 N N . TRP A 1 272 ? -14.193 -1.336 47.848 1.00 53.62 272 TRP A N 1
ATOM 2169 C CA . TRP A 1 272 ? -13.355 -0.546 48.758 1.00 53.62 272 TRP A CA 1
ATOM 2170 C C . TRP A 1 272 ? -12.927 0.832 48.219 1.00 53.62 272 TRP A C 1
ATOM 2172 O O . TRP A 1 272 ? -12.070 1.470 48.828 1.00 53.62 272 TRP A O 1
ATOM 2182 N N . GLU A 1 273 ? -13.493 1.324 47.109 1.00 55.62 273 GLU A N 1
ATOM 2183 C CA . GLU A 1 273 ? -13.063 2.598 46.504 1.00 55.62 273 GLU A CA 1
ATOM 2184 C C . GLU A 1 273 ? -14.159 3.677 46.449 1.00 55.62 273 GLU A C 1
ATOM 2186 O O . GLU A 1 273 ? -14.994 3.722 45.549 1.00 55.62 273 GLU A O 1
ATOM 2191 N N . GLY A 1 274 ? -14.047 4.646 47.366 1.00 57.28 274 GLY A N 1
ATOM 2192 C CA . GLY A 1 274 ? -14.709 5.951 47.291 1.00 57.28 274 GLY A CA 1
ATOM 2193 C C . GLY A 1 274 ? -16.155 6.009 47.796 1.00 57.28 274 GLY A C 1
ATOM 2194 O O . GLY A 1 274 ? -16.881 5.028 47.805 1.00 57.28 274 GLY A O 1
ATOM 2195 N N . ASN A 1 275 ? -16.575 7.213 48.199 1.00 57.94 275 ASN A N 1
ATOM 2196 C CA . ASN A 1 275 ? -17.974 7.560 48.461 1.00 57.94 275 ASN A CA 1
ATOM 2197 C C . ASN A 1 275 ? -18.384 8.694 47.500 1.00 57.94 275 ASN A C 1
ATOM 2199 O O . ASN A 1 275 ? -17.808 9.782 47.618 1.00 57.94 275 ASN A O 1
ATOM 2203 N N . PRO A 1 276 ? -19.319 8.484 46.550 1.00 66.38 276 PRO A N 1
ATOM 2204 C CA . PRO A 1 276 ? -19.932 7.206 46.159 1.00 66.38 276 PRO A CA 1
ATOM 2205 C C . PRO A 1 276 ? -18.955 6.283 45.400 1.00 66.38 276 PRO A C 1
ATOM 2207 O O . PRO A 1 276 ? -17.962 6.747 44.836 1.00 66.38 276 PRO A O 1
ATOM 2210 N N . GLU A 1 277 ? -19.252 4.981 45.372 1.00 74.31 277 GLU A N 1
ATOM 2211 C CA . GLU A 1 277 ? -18.483 3.978 44.624 1.00 74.31 277 GLU A CA 1
ATOM 2212 C C . GLU A 1 277 ? -18.624 4.198 43.108 1.00 74.31 277 GLU A C 1
ATOM 2214 O O . GLU A 1 277 ? -19.697 3.974 42.525 1.00 74.31 277 GLU A O 1
ATOM 2219 N N . LEU A 1 278 ? -17.531 4.617 42.469 1.00 81.12 278 LEU A N 1
ATOM 2220 C CA . LEU A 1 278 ? -17.436 4.810 41.021 1.00 81.12 278 LEU A CA 1
ATOM 2221 C C . LEU A 1 278 ? -16.649 3.658 40.380 1.00 81.12 278 LEU A C 1
ATOM 2223 O O . LEU A 1 278 ? -15.726 3.129 41.000 1.00 81.12 278 LEU A O 1
ATOM 2227 N N . PRO A 1 279 ? -16.976 3.265 39.140 1.00 83.38 279 PRO A N 1
ATOM 2228 C CA . PRO A 1 279 ? -16.220 2.240 38.439 1.00 83.38 279 PRO A CA 1
ATOM 2229 C C . PRO A 1 279 ? -14.813 2.742 38.088 1.00 83.38 279 PRO A C 1
ATOM 2231 O O . PRO A 1 279 ? -14.622 3.878 37.655 1.00 83.38 279 PRO A O 1
ATOM 2234 N N . VAL A 1 280 ? -13.832 1.858 38.267 1.00 83.62 280 VAL A N 1
ATOM 2235 C CA . VAL A 1 280 ? -12.414 2.075 37.922 1.00 83.62 280 VAL A CA 1
ATOM 2236 C C . VAL A 1 280 ? -11.916 1.121 36.834 1.00 83.62 280 VAL A C 1
ATOM 2238 O O . VAL A 1 280 ? -10.760 1.185 36.420 1.00 83.62 280 VAL A O 1
ATOM 2241 N N . GLN A 1 281 ? -12.786 0.221 36.374 1.00 87.62 281 GLN A N 1
ATOM 2242 C CA . GLN A 1 281 ? -12.510 -0.756 35.327 1.00 87.62 281 GLN A CA 1
ATOM 2243 C C . GLN A 1 281 ? -13.637 -0.737 34.288 1.00 87.62 281 GLN A C 1
ATOM 2245 O O . GLN A 1 281 ? -14.799 -0.501 34.642 1.00 87.62 281 GLN A O 1
ATOM 2250 N N . PRO A 1 282 ? -13.315 -1.003 33.012 1.00 90.38 282 PRO A N 1
ATOM 2251 C CA . PRO A 1 282 ? -14.325 -1.144 31.979 1.00 90.38 282 PRO A CA 1
ATOM 2252 C C . PRO A 1 282 ? -15.164 -2.393 32.190 1.00 90.38 282 PRO A C 1
ATOM 2254 O O . PRO A 1 282 ? -14.725 -3.372 32.801 1.00 90.38 282 PRO A O 1
ATOM 2257 N N . SER A 1 283 ? -16.351 -2.407 31.592 1.00 90.56 283 SER A N 1
ATOM 2258 C CA . SER A 1 283 ? -17.133 -3.631 31.547 1.00 90.56 283 SER A CA 1
ATOM 2259 C C . SER A 1 283 ? -16.387 -4.731 30.772 1.00 90.56 283 SER A C 1
ATOM 2261 O O . SER A 1 283 ? -15.611 -4.453 29.846 1.00 90.56 283 SER A O 1
ATOM 2263 N N . PRO A 1 284 ? -16.673 -6.017 31.061 1.00 90.25 284 PRO A N 1
ATOM 2264 C CA . PRO A 1 284 ? -16.088 -7.124 30.310 1.00 90.25 284 PRO A CA 1
ATOM 2265 C C . PRO A 1 284 ? -16.369 -7.062 28.803 1.00 90.25 284 PRO A C 1
ATOM 2267 O O . PRO A 1 284 ? -15.625 -7.651 28.027 1.00 90.25 284 PRO A O 1
ATOM 2270 N N . ALA A 1 285 ? -17.449 -6.394 28.379 1.00 91.12 285 ALA A N 1
ATOM 2271 C CA . ALA A 1 285 ? -17.768 -6.226 26.964 1.00 91.12 285 ALA A CA 1
ATOM 2272 C C . ALA A 1 285 ? -16.820 -5.217 26.303 1.00 91.12 285 ALA A C 1
ATOM 2274 O O . ALA A 1 285 ? -16.246 -5.526 25.263 1.00 91.12 285 ALA A O 1
ATOM 2275 N N . THR A 1 286 ? -16.595 -4.074 26.949 1.00 92.62 286 THR A N 1
ATOM 2276 C CA . THR A 1 286 ? -15.702 -3.013 26.465 1.00 92.62 286 THR A CA 1
ATOM 2277 C C . THR A 1 286 ? -14.252 -3.487 26.414 1.00 92.62 286 THR A C 1
ATOM 2279 O O . THR A 1 286 ? -13.578 -3.311 25.402 1.00 92.62 286 THR A O 1
ATOM 2282 N N . PHE A 1 287 ? -13.784 -4.201 27.442 1.00 92.38 287 PHE A N 1
ATOM 2283 C CA . PHE A 1 287 ? -12.447 -4.800 27.407 1.00 92.38 287 PHE A CA 1
ATOM 2284 C C . PHE A 1 287 ? -12.302 -5.847 26.288 1.00 92.38 287 PHE A C 1
ATOM 2286 O O . PHE A 1 287 ? -11.308 -5.847 25.561 1.00 92.38 287 PHE A O 1
ATOM 2293 N N . LYS A 1 288 ? -13.300 -6.730 26.109 1.00 93.50 288 LYS A N 1
ATOM 2294 C CA . LYS A 1 288 ? -13.298 -7.730 25.026 1.00 93.50 288 LYS A CA 1
ATOM 2295 C C . LYS A 1 288 ? -13.323 -7.090 23.642 1.00 93.50 288 LYS A C 1
ATOM 2297 O O . LYS A 1 288 ? -12.681 -7.630 22.749 1.00 93.50 288 LYS A O 1
ATOM 2302 N N . LEU A 1 289 ? -14.026 -5.970 23.472 1.00 94.88 289 LEU A N 1
ATOM 2303 C CA . LEU A 1 289 ? -14.016 -5.201 22.231 1.00 94.88 289 LEU A CA 1
ATOM 2304 C C . LEU A 1 289 ? -12.600 -4.701 21.922 1.00 94.88 289 LEU A C 1
ATOM 2306 O O . LEU A 1 289 ? -12.087 -5.003 20.852 1.00 94.88 289 LEU A O 1
ATOM 2310 N N . LEU A 1 290 ? -11.946 -4.013 22.864 1.00 94.75 290 LEU A N 1
ATOM 2311 C CA . LEU A 1 290 ? -10.591 -3.481 22.664 1.00 94.75 290 LEU A CA 1
ATOM 2312 C C . LEU A 1 290 ? -9.574 -4.594 22.368 1.00 94.75 290 LEU A C 1
ATOM 2314 O O . LEU A 1 290 ? -8.842 -4.525 21.385 1.00 94.75 290 LEU A O 1
ATOM 2318 N N . ASN A 1 291 ? -9.576 -5.665 23.167 1.00 94.12 291 ASN A N 1
ATOM 2319 C CA . ASN A 1 291 ? -8.675 -6.801 22.960 1.00 94.12 291 ASN A CA 1
ATOM 2320 C C . ASN A 1 291 ? -8.965 -7.551 21.644 1.00 94.12 291 ASN A C 1
ATOM 2322 O O . ASN A 1 291 ? -8.051 -7.983 20.937 1.00 94.12 291 ASN A O 1
ATOM 2326 N N . GLY A 1 292 ? -10.249 -7.705 21.312 1.00 94.69 292 GLY A N 1
ATOM 2327 C CA . GLY A 1 292 ? -10.702 -8.314 20.067 1.00 94.69 292 GLY A CA 1
ATOM 2328 C C . GLY A 1 292 ? -10.263 -7.509 18.849 1.00 94.69 292 GLY A C 1
ATOM 2329 O O . GLY A 1 292 ? -9.757 -8.101 17.901 1.00 94.69 292 GLY A O 1
ATOM 2330 N N . LEU A 1 293 ? -10.370 -6.177 18.904 1.00 94.56 293 LEU A N 1
ATOM 2331 C CA . LEU A 1 293 ? -9.922 -5.277 17.840 1.00 94.56 293 LEU A CA 1
ATOM 2332 C C . LEU A 1 293 ? -8.417 -5.411 17.610 1.00 94.56 293 LEU A C 1
ATOM 2334 O O . LEU A 1 293 ? -8.009 -5.670 16.484 1.00 94.56 293 LEU A O 1
ATOM 2338 N N . THR A 1 294 ? -7.594 -5.339 18.662 1.00 93.56 294 THR A N 1
ATOM 2339 C CA . THR A 1 294 ? -6.137 -5.526 18.537 1.00 93.56 294 THR A CA 1
ATOM 2340 C C . THR A 1 294 ? -5.791 -6.883 17.917 1.00 93.56 294 THR A C 1
ATOM 2342 O O . THR A 1 294 ? -4.938 -6.963 17.032 1.00 93.56 294 THR A O 1
ATOM 2345 N N . SER A 1 295 ? -6.487 -7.949 18.325 1.00 92.94 295 SER A N 1
ATOM 2346 C CA . SER A 1 295 ? -6.279 -9.298 17.781 1.00 92.94 295 SER A CA 1
ATOM 2347 C C . SER A 1 295 ? -6.702 -9.407 16.311 1.00 92.94 295 SER A C 1
ATOM 2349 O O . SER A 1 295 ? -5.993 -10.006 15.504 1.00 92.94 295 SER A O 1
ATOM 2351 N N . ALA A 1 296 ? -7.840 -8.815 15.943 1.00 92.94 296 ALA A N 1
ATOM 2352 C CA . ALA A 1 296 ? -8.356 -8.824 14.577 1.00 92.94 296 ALA A CA 1
ATOM 2353 C C . ALA A 1 296 ? -7.481 -7.980 13.634 1.00 92.94 296 ALA A C 1
ATOM 2355 O O . ALA A 1 296 ? -7.160 -8.425 12.532 1.00 92.94 296 ALA A O 1
ATOM 2356 N N . MET A 1 297 ? -7.005 -6.818 14.096 1.00 93.44 297 MET A N 1
ATOM 2357 C CA . MET A 1 297 ? -6.022 -5.991 13.391 1.00 93.44 297 MET A CA 1
ATOM 2358 C C . MET A 1 297 ? -4.721 -6.764 13.142 1.00 93.44 297 MET A C 1
ATOM 2360 O O . MET A 1 297 ? -4.236 -6.808 12.010 1.00 93.44 297 MET A O 1
ATOM 2364 N N . ALA A 1 298 ? -4.179 -7.426 14.170 1.00 89.75 298 ALA A N 1
ATOM 2365 C CA . ALA A 1 298 ? -2.968 -8.234 14.038 1.00 89.75 298 ALA A CA 1
ATOM 2366 C C . ALA A 1 298 ? -3.153 -9.408 13.060 1.00 89.75 298 ALA A C 1
ATOM 2368 O O . ALA A 1 298 ? -2.256 -9.686 12.269 1.00 89.75 298 ALA A O 1
ATOM 2369 N N . LYS A 1 299 ? -4.327 -10.057 13.068 1.00 89.06 299 LYS A N 1
ATOM 2370 C CA . LYS A 1 299 ? -4.666 -11.148 12.141 1.00 89.06 299 LYS A CA 1
ATOM 2371 C C . LYS A 1 299 ? -4.770 -10.680 10.685 1.00 89.06 299 LYS A C 1
ATOM 2373 O O . LYS A 1 299 ? -4.372 -11.424 9.795 1.00 89.06 299 LYS A O 1
ATOM 2378 N N . ALA A 1 300 ? -5.293 -9.477 10.437 1.00 88.88 300 ALA A N 1
ATOM 2379 C CA . ALA A 1 300 ? -5.336 -8.894 9.092 1.00 88.88 300 ALA A CA 1
ATOM 2380 C C . ALA A 1 300 ? -3.922 -8.592 8.549 1.00 88.88 300 ALA A C 1
ATOM 2382 O O . ALA A 1 300 ? -3.646 -8.777 7.361 1.00 88.88 300 ALA A O 1
ATOM 2383 N N . GLY A 1 301 ? -3.021 -8.175 9.441 1.00 88.50 301 GLY A N 1
ATOM 2384 C CA . GLY A 1 301 ? -1.616 -7.902 9.157 1.00 88.50 301 GLY A CA 1
ATOM 2385 C C . GLY A 1 301 ? -1.176 -6.583 9.781 1.00 88.50 301 GLY A C 1
ATOM 2386 O O . GLY A 1 301 ? -1.801 -5.544 9.570 1.00 88.50 301 GLY A O 1
ATOM 2387 N N . SER A 1 302 ? -0.083 -6.606 10.547 1.00 86.00 302 SER A N 1
ATOM 2388 C CA . SER A 1 302 ? 0.512 -5.403 11.152 1.00 86.00 302 SER A CA 1
ATOM 2389 C C . SER A 1 302 ? 0.975 -4.384 10.106 1.00 86.00 302 SER A C 1
ATOM 2391 O O . SER A 1 302 ? 1.038 -3.192 10.393 1.00 86.00 302 SER A O 1
ATOM 2393 N N . ASP A 1 303 ? 1.254 -4.842 8.886 1.00 89.75 303 ASP A N 1
ATOM 2394 C CA . ASP A 1 303 ? 1.743 -4.053 7.760 1.00 89.75 303 ASP A CA 1
ATOM 2395 C C . ASP A 1 303 ? 0.726 -3.047 7.195 1.00 89.75 303 ASP A C 1
ATOM 2397 O O . ASP A 1 303 ? 1.108 -2.137 6.457 1.00 89.75 303 ASP A O 1
ATOM 2401 N N . LEU A 1 304 ? -0.554 -3.204 7.536 1.00 91.88 304 LEU A N 1
ATOM 2402 C CA . LEU A 1 304 ? -1.661 -2.394 7.022 1.00 91.88 304 LEU A CA 1
ATOM 2403 C C . LEU A 1 304 ? -1.967 -1.174 7.907 1.00 91.88 304 LEU A C 1
ATOM 2405 O O . LEU A 1 304 ? -2.520 -0.175 7.445 1.00 91.88 304 LEU A O 1
ATOM 2409 N N . TRP A 1 305 ? -1.598 -1.231 9.188 1.00 92.44 305 TRP A N 1
ATOM 2410 C CA . TRP A 1 305 ? -2.050 -0.279 10.205 1.00 92.44 305 TRP A CA 1
ATOM 2411 C C . TRP A 1 305 ? -1.080 0.890 10.384 1.00 92.44 305 TRP A C 1
ATOM 2413 O O . TRP A 1 305 ? -0.411 1.035 11.403 1.00 92.44 305 TRP A O 1
ATOM 2423 N N . SER A 1 306 ? -1.019 1.760 9.375 1.00 91.12 306 SER A N 1
ATOM 2424 C CA . SER A 1 306 ? -0.371 3.072 9.515 1.00 91.12 306 SER A CA 1
ATOM 2425 C C . SER A 1 306 ? -1.172 4.000 10.447 1.00 91.12 306 SER A C 1
ATOM 2427 O O . SER A 1 306 ? -2.379 3.801 10.602 1.00 91.12 306 SER A O 1
ATOM 2429 N N . PRO A 1 307 ? -0.578 5.079 10.997 1.00 90.69 307 PRO A N 1
ATOM 2430 C CA . PRO A 1 307 ? -1.320 6.044 11.817 1.00 90.69 307 PRO A CA 1
ATOM 2431 C C . PRO A 1 307 ? -2.572 6.607 11.123 1.00 90.69 307 PRO A C 1
ATOM 2433 O O . PRO A 1 307 ? -3.601 6.820 11.760 1.00 90.69 307 PRO A O 1
ATOM 2436 N N . SER A 1 308 ? -2.521 6.784 9.798 1.00 90.56 308 SER A N 1
ATOM 2437 C CA . SER A 1 308 ? -3.679 7.203 9.000 1.00 90.56 308 SER A CA 1
ATOM 2438 C C . SER A 1 308 ? -4.751 6.109 8.901 1.00 90.56 308 SER A C 1
ATOM 2440 O O . SER A 1 308 ? -5.932 6.411 9.044 1.00 90.56 308 SER A O 1
ATOM 2442 N N . ALA A 1 309 ? -4.361 4.842 8.727 1.00 92.81 309 ALA A N 1
ATOM 2443 C CA . ALA A 1 309 ? -5.295 3.710 8.724 1.00 92.81 309 ALA A CA 1
ATOM 2444 C C . ALA A 1 309 ? -6.001 3.552 10.078 1.00 92.81 309 ALA A C 1
ATOM 2446 O O . ALA A 1 309 ? -7.215 3.374 10.138 1.00 92.81 309 ALA A O 1
ATOM 2447 N N . VAL A 1 310 ? -5.239 3.672 11.169 1.00 93.75 310 VAL A N 1
ATOM 2448 C CA . VAL A 1 310 ? -5.767 3.606 12.536 1.00 93.75 310 VAL A CA 1
ATOM 2449 C C . VAL A 1 310 ? -6.704 4.781 12.814 1.00 93.75 310 VAL A C 1
ATOM 2451 O O . VAL A 1 310 ? -7.740 4.587 13.440 1.00 93.75 310 VAL A O 1
ATOM 2454 N N . SER A 1 311 ? -6.400 5.980 12.307 1.00 92.50 311 SER A N 1
ATOM 2455 C CA . SER A 1 311 ? -7.301 7.138 12.388 1.00 92.50 311 SER A CA 1
ATOM 2456 C C . SER A 1 311 ? -8.649 6.874 11.700 1.00 92.50 311 SER A C 1
ATOM 2458 O O . SER A 1 311 ? -9.701 7.119 12.290 1.00 92.50 311 SER A O 1
ATOM 2460 N N . ILE A 1 312 ? -8.637 6.281 10.499 1.00 93.44 312 ILE A N 1
ATOM 2461 C CA . ILE A 1 312 ? -9.859 5.891 9.773 1.00 93.44 312 ILE A CA 1
ATOM 2462 C C . ILE A 1 312 ? -10.658 4.849 10.568 1.00 93.44 312 ILE A C 1
ATOM 2464 O O . ILE A 1 312 ? -11.862 5.014 10.751 1.00 93.44 312 ILE A O 1
ATOM 2468 N N . LEU A 1 313 ? -9.993 3.817 11.101 1.00 94.38 313 LEU A N 1
ATOM 2469 C CA . LEU A 1 313 ? -10.629 2.807 11.952 1.00 94.38 313 LEU A CA 1
ATOM 2470 C C . LEU A 1 313 ? -11.266 3.432 13.201 1.00 94.38 313 LEU A C 1
ATOM 2472 O O . LEU A 1 313 ? -12.414 3.137 13.517 1.00 94.38 313 LEU A O 1
ATOM 2476 N N . LYS A 1 314 ? -10.533 4.301 13.906 1.00 94.06 314 LYS A N 1
ATOM 2477 C CA . LYS A 1 314 ? -11.021 5.003 15.101 1.00 94.06 314 LYS A CA 1
ATOM 2478 C C . LYS A 1 314 ? -12.244 5.859 14.770 1.00 94.06 314 LYS A C 1
ATOM 2480 O O . LYS A 1 314 ? -13.232 5.778 15.489 1.00 94.06 314 LYS A O 1
ATOM 2485 N N . SER A 1 315 ? -12.205 6.617 13.674 1.00 92.94 315 SER A N 1
ATOM 2486 C CA . SER A 1 315 ? -13.346 7.410 13.197 1.00 92.94 315 SER A CA 1
ATOM 2487 C C . SER A 1 315 ? -14.573 6.529 12.931 1.00 92.94 315 SER A C 1
ATOM 2489 O O . SER A 1 315 ? -15.639 6.763 13.498 1.00 92.94 315 SER A O 1
ATOM 2491 N N . TYR A 1 316 ? -14.394 5.445 12.168 1.00 93.50 316 TYR A N 1
ATOM 2492 C CA . TYR A 1 316 ? -15.453 4.480 11.868 1.00 93.50 316 TYR A CA 1
ATOM 2493 C C . TYR A 1 316 ? -16.083 3.886 13.140 1.00 93.50 316 TYR A C 1
ATOM 2495 O O . TYR A 1 316 ? -17.303 3.894 13.298 1.00 93.50 316 TYR A O 1
ATOM 2503 N N . LEU A 1 317 ? -15.258 3.435 14.091 1.00 93.81 317 LEU A N 1
ATOM 2504 C CA . LEU A 1 317 ? -15.726 2.857 15.354 1.00 93.81 317 LEU A CA 1
ATOM 2505 C C . LEU A 1 317 ? -16.509 3.860 16.205 1.00 93.81 317 LEU A C 1
ATOM 2507 O O . LEU A 1 317 ? -17.504 3.483 16.819 1.00 93.81 317 LEU A O 1
ATOM 2511 N N . ARG A 1 318 ? -16.083 5.127 16.250 1.00 93.62 318 ARG A N 1
ATOM 2512 C CA . ARG A 1 318 ? -16.784 6.179 17.003 1.00 93.62 318 ARG A CA 1
ATOM 2513 C C . ARG A 1 318 ? -18.191 6.398 16.455 1.00 93.62 318 ARG A C 1
ATOM 2515 O O . ARG A 1 318 ? -19.138 6.448 17.236 1.00 93.62 318 ARG A O 1
ATOM 2522 N N . THR A 1 319 ? -18.338 6.450 15.133 1.00 92.62 319 THR A N 1
ATOM 2523 C CA . THR A 1 319 ? -19.644 6.587 14.478 1.00 92.62 319 THR A CA 1
ATOM 2524 C C . THR A 1 319 ? -20.534 5.364 14.712 1.00 92.62 319 THR A C 1
ATOM 2526 O O . THR A 1 319 ? -21.660 5.512 15.183 1.00 92.62 319 THR A O 1
ATOM 2529 N N . GLU A 1 320 ? -20.040 4.152 14.445 1.00 92.19 320 GLU A N 1
ATOM 2530 C CA . GLU A 1 320 ? -20.846 2.927 14.557 1.00 92.19 320 GLU A CA 1
ATOM 2531 C C . GLU A 1 320 ? -21.256 2.612 16.000 1.00 92.19 320 GLU A C 1
ATOM 2533 O O . GLU A 1 320 ? -22.410 2.262 16.265 1.00 92.19 320 GLU A O 1
ATOM 2538 N N . ILE A 1 321 ? -20.338 2.761 16.960 1.00 93.69 321 ILE A N 1
ATOM 2539 C CA . ILE A 1 321 ? -20.639 2.527 18.377 1.00 93.69 321 ILE A CA 1
ATOM 2540 C C . ILE A 1 321 ? -21.608 3.591 18.891 1.00 93.69 321 ILE A C 1
ATOM 2542 O O . ILE A 1 321 ? -22.582 3.231 19.549 1.00 93.69 321 ILE A O 1
ATOM 2546 N N . GLY A 1 322 ? -21.380 4.871 18.570 1.00 90.88 322 GLY A N 1
ATOM 2547 C CA . GLY A 1 322 ? -22.278 5.961 18.959 1.00 90.88 322 GLY A CA 1
ATOM 2548 C C . GLY A 1 322 ? -23.707 5.716 18.472 1.00 90.88 322 GLY A C 1
ATOM 2549 O O . GLY A 1 322 ? -24.631 5.621 19.277 1.00 90.88 322 GLY A O 1
ATOM 2550 N N . ASN A 1 323 ? -23.877 5.485 17.167 1.00 91.69 323 ASN A N 1
ATOM 2551 C CA . ASN A 1 323 ? -25.186 5.253 16.554 1.00 91.69 323 ASN A CA 1
ATOM 2552 C C . ASN A 1 323 ? -25.899 4.013 17.107 1.00 91.69 323 ASN A C 1
ATOM 2554 O O . ASN A 1 323 ? -27.074 4.076 17.490 1.00 91.69 323 ASN A O 1
ATOM 2558 N N . SER A 1 324 ? -25.204 2.872 17.148 1.00 91.44 324 SER A N 1
ATOM 2559 C CA . SER A 1 324 ? -25.806 1.605 17.577 1.00 91.44 324 SER A CA 1
ATOM 2560 C C . SER A 1 324 ? -26.180 1.615 19.061 1.00 91.44 324 SER A C 1
ATOM 2562 O O . SER A 1 324 ? -27.234 1.091 19.433 1.00 91.44 324 SER A O 1
ATOM 2564 N N . TRP A 1 325 ? -25.372 2.253 19.909 1.00 92.50 325 TRP A N 1
ATOM 2565 C CA . TRP A 1 325 ? -25.631 2.331 21.343 1.00 92.50 325 TRP A CA 1
ATOM 2566 C C . TRP A 1 325 ? -26.716 3.360 21.673 1.00 92.50 325 TRP A C 1
ATOM 2568 O O . TRP A 1 325 ? -27.642 3.024 22.413 1.00 92.50 325 TRP A O 1
ATOM 2578 N N . SER A 1 326 ? -26.691 4.559 21.076 1.00 88.94 326 SER A N 1
ATOM 2579 C CA . SER A 1 326 ? -27.767 5.550 21.249 1.00 88.94 326 SER A CA 1
ATOM 2580 C C . SER A 1 326 ? -29.122 4.994 20.804 1.00 88.94 326 SER A C 1
ATOM 2582 O O . SER A 1 326 ? -30.125 5.191 21.490 1.00 88.94 326 SER A O 1
ATOM 2584 N N . THR A 1 327 ? -29.168 4.243 19.698 1.00 88.88 327 THR A N 1
ATOM 2585 C CA . THR A 1 327 ? -30.403 3.582 19.236 1.00 88.88 327 THR A CA 1
ATOM 2586 C C . THR A 1 327 ? -30.887 2.538 20.245 1.00 88.88 327 THR A C 1
ATOM 2588 O O . THR A 1 327 ? -32.050 2.556 20.648 1.00 88.88 327 THR A O 1
ATOM 2591 N N . ALA A 1 328 ? -29.989 1.675 20.730 1.00 87.69 328 ALA A N 1
ATOM 2592 C CA . ALA A 1 328 ? -30.332 0.653 21.716 1.00 87.69 328 ALA A CA 1
ATOM 2593 C C . ALA A 1 328 ? -30.807 1.238 23.060 1.00 87.69 328 ALA A C 1
ATOM 2595 O O . ALA A 1 328 ? -31.636 0.623 23.735 1.00 87.69 328 ALA A O 1
ATOM 2596 N N . LEU A 1 329 ? -30.294 2.408 23.454 1.00 85.19 329 LEU A N 1
ATOM 2597 C CA . LEU A 1 329 ? -30.710 3.111 24.668 1.00 85.19 329 LEU A CA 1
ATOM 2598 C C . LEU A 1 329 ? -32.121 3.703 24.512 1.00 85.19 329 LEU A C 1
ATOM 2600 O O . LEU A 1 329 ? -32.971 3.480 25.373 1.00 85.19 329 LEU A O 1
ATOM 2604 N N . LYS A 1 330 ? -32.408 4.347 23.372 1.00 85.88 330 LYS A N 1
ATOM 2605 C CA . LYS A 1 330 ? -33.746 4.878 23.047 1.00 85.88 330 LYS A CA 1
ATOM 2606 C C . LYS A 1 330 ? -34.812 3.781 23.028 1.00 85.88 330 LYS A C 1
ATOM 2608 O O . LYS A 1 330 ? -35.857 3.926 23.656 1.00 85.88 330 LYS A O 1
ATOM 2613 N N . GLU A 1 331 ? -34.521 2.635 22.410 1.00 84.75 331 GLU A N 1
ATOM 2614 C CA . GLU A 1 331 ? -35.441 1.489 22.416 1.00 84.75 331 GLU A CA 1
ATOM 2615 C C . GLU A 1 331 ? -35.735 0.954 23.828 1.00 84.75 331 GLU A C 1
ATOM 2617 O O . GLU A 1 331 ? -36.818 0.419 24.087 1.00 84.75 331 GLU A O 1
ATOM 2622 N N . GLN A 1 332 ? -34.772 1.035 24.751 1.00 79.00 332 GLN A N 1
ATOM 2623 C CA . GLN A 1 332 ? -34.990 0.629 26.141 1.00 79.00 332 GLN A CA 1
ATOM 2624 C C . GLN A 1 332 ? -35.884 1.612 26.886 1.00 79.00 332 GLN A C 1
ATOM 2626 O O . GLN A 1 332 ? -36.752 1.172 27.644 1.00 79.00 332 GLN A O 1
ATOM 2631 N N . ASP A 1 333 ? -35.704 2.909 26.651 1.00 77.00 333 ASP A N 1
ATOM 2632 C CA . ASP A 1 333 ? -36.529 3.957 27.246 1.00 77.00 333 ASP A CA 1
ATOM 2633 C C . ASP A 1 333 ? -37.987 3.857 26.775 1.00 77.00 333 ASP A C 1
ATOM 2635 O O . ASP A 1 333 ? -38.907 3.899 27.594 1.00 77.00 333 ASP A O 1
ATOM 2639 N N . GLU A 1 334 ? -38.218 3.587 25.490 1.00 76.75 334 GLU A N 1
ATOM 2640 C CA . GLU A 1 334 ? -39.559 3.363 24.929 1.00 76.75 334 GLU A CA 1
ATOM 2641 C C . GLU A 1 334 ? -40.225 2.082 25.469 1.00 76.75 334 GLU A C 1
ATOM 2643 O O . GLU A 1 334 ? -41.412 2.069 25.826 1.00 76.75 334 GLU A O 1
ATOM 2648 N N . LYS A 1 335 ? -39.462 0.987 25.601 1.00 73.44 335 LYS A N 1
ATOM 2649 C CA . LYS A 1 335 ? -39.943 -0.265 26.220 1.00 73.44 335 LYS A CA 1
ATOM 2650 C C . LYS A 1 335 ? -40.233 -0.103 27.714 1.00 73.44 335 LYS A C 1
ATOM 2652 O O . LYS A 1 335 ? -41.076 -0.824 28.248 1.00 73.44 335 LYS A O 1
ATOM 2657 N N . ALA A 1 336 ? -39.546 0.809 28.401 1.00 65.50 336 ALA A N 1
ATOM 2658 C CA . ALA A 1 336 ? -39.837 1.149 29.789 1.00 65.50 336 ALA A CA 1
ATOM 2659 C C . ALA A 1 336 ? -41.101 2.022 29.898 1.00 65.50 336 ALA A C 1
ATOM 2661 O O . ALA A 1 336 ? -41.962 1.726 30.722 1.00 65.50 336 ALA A O 1
ATOM 2662 N N . ALA A 1 337 ? -41.262 3.031 29.035 1.00 62.56 337 ALA A N 1
ATOM 2663 C CA . ALA A 1 337 ? -42.414 3.937 29.037 1.00 62.56 337 ALA A CA 1
ATOM 2664 C C . ALA A 1 337 ? -43.739 3.238 28.668 1.00 62.56 337 ALA A C 1
ATOM 2666 O O . ALA A 1 337 ? -44.766 3.467 29.306 1.00 62.56 337 ALA A O 1
ATOM 2667 N N . SER A 1 338 ? -43.722 2.326 27.690 1.00 57.09 338 SER A N 1
ATOM 2668 C CA . SER A 1 338 ? -44.911 1.559 27.273 1.00 57.09 338 SER A CA 1
ATOM 2669 C C . SER A 1 338 ? -45.440 0.598 28.346 1.00 57.09 338 SER A C 1
ATOM 2671 O O . SER A 1 338 ? -46.638 0.326 28.389 1.00 57.09 338 SER A O 1
ATOM 2673 N N . LYS A 1 339 ? -44.583 0.118 29.257 1.00 54.03 339 LYS A N 1
ATOM 2674 C CA . LYS A 1 339 ? -44.980 -0.781 30.355 1.00 54.03 339 LYS A CA 1
ATOM 2675 C C . LYS A 1 339 ? -45.612 -0.066 31.551 1.00 54.03 339 LYS A C 1
ATOM 2677 O O . LYS A 1 339 ? -46.325 -0.709 32.313 1.00 54.03 339 LYS A O 1
ATOM 2682 N N . VAL A 1 340 ? -45.386 1.239 31.712 1.00 50.22 340 VAL A N 1
ATOM 2683 C CA . VAL A 1 340 ? -45.939 2.025 32.832 1.00 50.22 340 VAL A CA 1
ATOM 2684 C C . VAL A 1 340 ? -47.404 2.420 32.589 1.00 50.22 340 VAL A C 1
ATOM 2686 O O . VAL A 1 340 ? -48.160 2.568 33.543 1.00 50.22 340 VAL A O 1
ATOM 2689 N N . ASN A 1 341 ? -47.857 2.482 31.332 1.00 42.34 341 ASN A N 1
ATOM 2690 C CA . ASN A 1 341 ? -49.229 2.889 30.987 1.00 42.34 341 ASN A CA 1
ATOM 2691 C C . ASN A 1 341 ? -50.262 1.739 30.934 1.00 42.34 341 ASN A C 1
ATOM 2693 O O . ASN A 1 341 ? -51.407 1.976 30.558 1.00 42.34 341 ASN A O 1
ATOM 2697 N N . GLY A 1 342 ? -49.889 0.501 31.284 1.00 39.94 342 GLY A N 1
ATOM 2698 C CA . GLY A 1 342 ? -50.749 -0.686 31.131 1.00 39.94 342 GLY A CA 1
ATOM 2699 C C . GLY A 1 342 ? -51.465 -1.197 32.389 1.00 39.94 342 GLY A C 1
ATOM 2700 O O . GLY A 1 342 ? -52.202 -2.173 32.290 1.00 39.94 342 GLY A O 1
ATOM 2701 N N . ALA A 1 343 ? -51.265 -0.596 33.565 1.00 38.09 343 ALA A N 1
ATOM 2702 C CA . ALA A 1 343 ? -51.802 -1.118 34.826 1.00 38.09 343 ALA A CA 1
ATOM 2703 C C . ALA A 1 343 ? -52.795 -0.147 35.483 1.00 38.09 343 ALA A C 1
ATOM 2705 O O . ALA A 1 343 ? -52.468 0.538 36.446 1.00 38.09 343 ALA A O 1
ATOM 2706 N N . ALA A 1 344 ? -54.026 -0.109 34.970 1.00 35.97 344 ALA A N 1
ATOM 2707 C CA . ALA A 1 344 ? -55.179 0.381 35.721 1.00 35.97 344 ALA A CA 1
ATOM 2708 C C . ALA A 1 344 ? -56.473 -0.243 35.182 1.00 35.97 344 ALA A C 1
ATOM 2710 O O . ALA A 1 344 ? -56.990 0.189 34.156 1.00 35.97 344 ALA A O 1
ATOM 2711 N N . THR A 1 345 ? -56.999 -1.258 35.871 1.00 30.38 345 THR A N 1
ATOM 2712 C CA . THR A 1 345 ? -58.428 -1.373 36.234 1.00 30.38 345 THR A CA 1
ATOM 2713 C C . THR A 1 345 ? -58.646 -2.587 37.147 1.00 30.38 345 THR A C 1
ATOM 2715 O O . THR A 1 345 ? -58.295 -3.712 36.811 1.00 30.38 345 THR A O 1
ATOM 2718 N N . ASN A 1 346 ? -59.192 -2.308 38.334 1.00 36.62 346 ASN A N 1
ATOM 2719 C CA . ASN A 1 346 ? -59.597 -3.254 39.377 1.00 36.62 346 ASN A CA 1
ATOM 2720 C C . ASN A 1 346 ? -60.791 -4.128 38.960 1.00 36.62 346 ASN A C 1
ATOM 2722 O O . ASN A 1 346 ? -61.683 -3.654 38.257 1.00 36.62 346 ASN A O 1
ATOM 2726 N N . GLY A 1 347 ? -60.879 -5.323 39.552 1.00 28.33 347 GLY A N 1
ATOM 2727 C CA . GLY A 1 347 ? -62.119 -6.091 39.691 1.00 28.33 347 GLY A CA 1
ATOM 2728 C C . GLY A 1 347 ? -61.897 -7.435 40.392 1.00 28.33 347 GLY A C 1
ATOM 2729 O O . GLY A 1 347 ? -61.429 -8.376 39.764 1.00 28.33 347 GLY A O 1
ATOM 2730 N N . GLU A 1 348 ? -62.212 -7.495 41.687 1.00 33.94 348 GLU A N 1
ATOM 2731 C CA . GLU A 1 348 ? -62.220 -8.690 42.549 1.00 33.94 348 GLU A CA 1
ATOM 2732 C C . GLU A 1 348 ? -63.229 -9.762 42.089 1.00 33.94 348 GLU A C 1
ATOM 2734 O O . GLU A 1 348 ? -64.341 -9.419 41.691 1.00 33.94 348 GLU A O 1
ATOM 2739 N N . ALA A 1 349 ? -62.877 -11.046 42.248 1.00 29.86 349 ALA A N 1
ATOM 2740 C CA . ALA A 1 349 ? -63.771 -12.111 42.731 1.00 29.86 349 ALA A CA 1
ATOM 2741 C C . ALA A 1 349 ? -62.960 -13.374 43.098 1.00 29.86 349 ALA A C 1
ATOM 2743 O O . ALA A 1 349 ? -62.116 -13.828 42.327 1.00 29.86 349 ALA A O 1
ATOM 2744 N N . GLU A 1 350 ? -63.233 -13.910 44.288 1.00 36.12 350 GLU A N 1
ATOM 2745 C CA . GLU A 1 350 ? -62.694 -15.139 44.892 1.00 36.12 350 GLU A CA 1
ATOM 2746 C C . GLU A 1 350 ? -62.912 -16.400 44.039 1.00 36.12 350 GLU A C 1
ATOM 2748 O O . GLU A 1 350 ? -63.990 -16.572 43.469 1.00 36.12 350 GLU A O 1
ATOM 2753 N N . SER A 1 351 ? -61.954 -17.339 44.044 1.00 28.83 351 SER A N 1
ATOM 2754 C CA . SER A 1 351 ? -62.197 -18.785 44.267 1.00 28.83 351 SER A CA 1
ATOM 2755 C C . SER A 1 351 ? -60.881 -19.567 44.448 1.00 28.83 351 SER A C 1
ATOM 2757 O O . SER A 1 351 ? -59.831 -19.166 43.953 1.00 28.83 351 SER A O 1
ATOM 2759 N N . GLU A 1 352 ? -60.979 -20.648 45.221 1.00 31.12 352 GLU A N 1
ATOM 2760 C CA . GLU A 1 352 ? -59.938 -21.465 45.864 1.00 31.12 352 GLU A CA 1
ATOM 2761 C C . GLU A 1 352 ? -59.014 -22.288 44.922 1.00 31.12 352 GLU A C 1
ATOM 2763 O O . GLU A 1 352 ? -59.346 -22.575 43.775 1.00 31.12 352 GLU A O 1
ATOM 2768 N N . GLU A 1 353 ? -57.850 -22.658 45.478 1.00 31.08 353 GLU A N 1
ATOM 2769 C CA . GLU A 1 353 ? -56.747 -23.548 45.029 1.00 31.08 353 GLU A CA 1
ATOM 2770 C C . GLU A 1 353 ? -57.148 -24.997 44.604 1.00 31.08 353 GLU A C 1
ATOM 2772 O O . GLU A 1 353 ? -58.307 -25.359 44.816 1.00 31.08 353 GLU A O 1
ATOM 2777 N N . PRO A 1 354 ? -56.236 -25.894 44.106 1.00 40.81 354 PRO A N 1
ATOM 2778 C CA . PRO A 1 354 ? -54.759 -25.800 44.018 1.00 40.81 354 PRO A CA 1
ATOM 2779 C C . PRO A 1 354 ? -54.077 -26.213 42.681 1.00 40.81 354 PRO A C 1
ATOM 2781 O O . PRO A 1 354 ? -54.652 -26.872 41.822 1.00 40.81 354 PRO A O 1
ATOM 2784 N N . GLU A 1 355 ? -52.802 -25.801 42.595 1.00 35.00 355 GLU A N 1
ATOM 2785 C CA . GLU A 1 355 ? -51.605 -26.409 41.965 1.00 35.00 355 GLU A CA 1
ATOM 2786 C C . GLU A 1 355 ? -51.694 -27.146 40.609 1.00 35.00 355 GLU A C 1
ATOM 2788 O O . GLU A 1 355 ? -52.236 -28.237 40.513 1.00 35.00 355 GLU A O 1
ATOM 2793 N N . GLU A 1 356 ? -50.984 -26.615 39.598 1.00 27.78 356 GLU A N 1
ATOM 2794 C CA . GLU A 1 356 ? -49.875 -27.327 38.924 1.00 27.78 356 GLU A CA 1
ATOM 2795 C C . GLU A 1 356 ? -49.070 -26.381 37.990 1.00 27.78 356 GLU A C 1
ATOM 2797 O O . GLU A 1 356 ? -49.606 -25.658 37.150 1.00 27.78 356 GLU A O 1
ATOM 2802 N N . GLU A 1 357 ? -47.754 -26.358 38.228 1.00 34.41 357 GLU A N 1
ATOM 2803 C CA . GLU A 1 357 ? -46.619 -25.909 37.401 1.00 34.41 357 GLU A CA 1
ATOM 2804 C C . GLU A 1 357 ? -46.835 -24.817 36.327 1.00 34.41 357 GLU A C 1
ATOM 2806 O O . GLU A 1 357 ? -47.056 -25.075 35.142 1.00 34.41 357 GLU A O 1
ATOM 2811 N N . ARG A 1 358 ? -46.565 -23.556 36.698 1.00 30.44 358 ARG A N 1
ATOM 2812 C CA . ARG A 1 358 ? -46.170 -22.510 35.738 1.00 30.44 358 ARG A CA 1
ATOM 2813 C C . ARG A 1 358 ? -44.761 -22.018 36.034 1.00 30.44 358 ARG A C 1
ATOM 2815 O O . ARG A 1 358 ? -44.519 -21.358 37.040 1.00 30.44 358 ARG A O 1
ATOM 2822 N N . GLN A 1 359 ? -43.854 -22.302 35.099 1.00 32.31 359 GLN A N 1
ATOM 2823 C CA . GLN A 1 359 ? -42.556 -21.645 34.973 1.00 32.31 359 GLN A CA 1
ATOM 2824 C C . GLN A 1 359 ? -42.757 -20.126 34.956 1.00 32.31 359 GLN A C 1
ATOM 2826 O O . GLN A 1 359 ? -43.284 -19.542 34.007 1.00 32.31 359 GLN A O 1
ATOM 2831 N N . THR A 1 360 ? -42.360 -19.487 36.047 1.00 28.25 360 THR A N 1
ATOM 2832 C CA . THR A 1 360 ? -42.420 -18.047 36.244 1.00 28.25 360 THR A CA 1
ATOM 2833 C C . THR A 1 360 ? -41.346 -17.364 35.399 1.00 28.25 360 THR A C 1
ATOM 2835 O O . THR A 1 360 ? -40.203 -17.195 35.813 1.00 28.25 360 THR A O 1
ATOM 2838 N N . ASN A 1 361 ? -41.732 -16.881 34.216 1.00 33.47 361 ASN A N 1
ATOM 2839 C CA . ASN A 1 361 ? -41.077 -15.730 33.592 1.00 33.47 361 ASN A CA 1
ATOM 2840 C C . ASN A 1 361 ? -41.418 -14.479 34.420 1.00 33.47 361 ASN A C 1
ATOM 2842 O O . ASN A 1 361 ? -42.285 -13.683 34.062 1.00 33.47 361 ASN A O 1
ATOM 2846 N N . GLY A 1 362 ? -40.757 -14.346 35.572 1.00 30.59 362 GLY A N 1
ATOM 2847 C CA . GLY A 1 362 ? -40.806 -13.159 36.417 1.00 30.59 362 GLY A CA 1
ATOM 2848 C C . GLY A 1 362 ? -40.139 -11.983 35.710 1.00 30.59 362 GLY A C 1
ATOM 2849 O O . GLY A 1 362 ? -38.918 -11.926 35.573 1.00 30.59 362 GLY A O 1
ATOM 2850 N N . VAL A 1 363 ? -40.948 -11.042 35.230 1.00 40.34 363 VAL A N 1
ATOM 2851 C CA . VAL A 1 363 ? -40.484 -9.766 34.681 1.00 40.34 363 VAL A CA 1
ATOM 2852 C C . VAL A 1 363 ? -40.056 -8.879 35.853 1.00 40.34 363 VAL A C 1
ATOM 2854 O O . VAL A 1 363 ? -40.884 -8.203 36.454 1.00 40.34 363 VAL A O 1
ATOM 2857 N N . GLU A 1 364 ? -38.764 -8.883 36.189 1.00 38.81 364 GLU A N 1
ATOM 2858 C CA . GLU A 1 364 ? -38.202 -7.946 37.171 1.00 38.81 364 GLU A CA 1
ATOM 2859 C C . GLU A 1 364 ? -38.223 -6.510 36.614 1.00 38.81 364 GLU A C 1
ATOM 2861 O O . GLU A 1 364 ? -37.572 -6.182 35.610 1.00 38.81 364 GLU A O 1
ATOM 2866 N N . VAL A 1 365 ? -38.984 -5.646 37.290 1.00 45.22 365 VAL A N 1
ATOM 2867 C CA . VAL A 1 365 ? -38.855 -4.186 37.225 1.00 45.22 365 VAL A CA 1
ATOM 2868 C C . VAL A 1 365 ? -37.436 -3.850 37.685 1.00 45.22 365 VAL A C 1
ATOM 2870 O O . VAL A 1 365 ? -37.051 -4.194 38.798 1.00 45.22 365 VAL A O 1
ATOM 2873 N N . VAL A 1 366 ? -36.629 -3.235 36.818 1.00 54.06 366 VAL A N 1
ATOM 2874 C CA . VAL A 1 366 ? -35.256 -2.851 37.182 1.00 54.06 366 VAL A CA 1
ATOM 2875 C C . VAL A 1 366 ? -35.338 -1.780 38.264 1.00 54.06 366 VAL A C 1
ATOM 2877 O O . VAL A 1 366 ? -35.918 -0.722 38.030 1.00 54.06 366 VAL A O 1
ATOM 2880 N N . ASP A 1 367 ? -34.755 -2.061 39.427 1.00 66.94 367 ASP A N 1
ATOM 2881 C CA . ASP A 1 367 ? -34.614 -1.108 40.526 1.00 66.94 367 ASP A CA 1
ATOM 2882 C C . ASP A 1 367 ? -33.941 0.188 40.009 1.00 66.94 367 ASP A C 1
ATOM 2884 O O . ASP A 1 367 ? -32.901 0.104 39.336 1.00 66.94 367 ASP A O 1
ATOM 2888 N N . PRO A 1 368 ? -34.495 1.389 40.280 1.00 68.12 368 PRO A N 1
ATOM 2889 C CA . PRO A 1 368 ? -33.888 2.664 39.885 1.00 68.12 368 PRO A CA 1
ATOM 2890 C C . PRO A 1 368 ? -32.415 2.794 40.306 1.00 68.12 368 PRO A C 1
ATOM 2892 O O . PRO A 1 368 ? -31.620 3.397 39.579 1.00 68.12 368 PRO A O 1
ATOM 2895 N N . ILE A 1 369 ? -32.016 2.173 41.421 1.00 70.62 369 ILE A N 1
ATOM 2896 C CA . ILE A 1 369 ? -30.622 2.148 41.881 1.00 70.62 369 ILE A CA 1
ATOM 2897 C C . ILE A 1 369 ? -29.751 1.348 40.906 1.00 70.62 369 ILE A C 1
ATOM 2899 O O . ILE A 1 369 ? -28.699 1.825 40.480 1.00 70.62 369 ILE A O 1
ATOM 2903 N N . GLN A 1 370 ? -30.199 0.164 40.486 1.00 75.44 370 GLN A N 1
ATOM 2904 C CA . GLN A 1 370 ? -29.475 -0.666 39.518 1.00 75.44 370 GLN A CA 1
ATOM 2905 C C . GLN A 1 370 ? -29.375 0.022 38.155 1.00 75.44 370 GLN A C 1
ATOM 2907 O O . GLN A 1 370 ? -28.320 -0.020 37.521 1.00 75.44 370 GLN A O 1
ATOM 2912 N N . ARG A 1 371 ? -30.428 0.729 37.728 1.00 79.31 371 ARG A N 1
ATOM 2913 C CA . ARG A 1 371 ? -30.407 1.515 36.488 1.00 79.31 371 ARG A CA 1
ATOM 2914 C C . ARG A 1 371 ? -29.351 2.622 36.533 1.00 79.31 371 ARG A C 1
ATOM 2916 O O . ARG A 1 371 ? -28.551 2.730 35.606 1.00 79.31 371 ARG A O 1
ATOM 2923 N N . LYS A 1 372 ? -29.286 3.392 37.625 1.00 81.50 372 LYS A N 1
ATOM 2924 C CA . LYS A 1 372 ? -28.262 4.435 37.814 1.00 81.50 372 LYS A CA 1
ATOM 2925 C C . LYS A 1 372 ? -26.845 3.855 37.814 1.00 81.50 372 LYS A C 1
ATOM 2927 O O . LYS A 1 372 ? -25.933 4.430 37.219 1.00 81.50 372 LYS A O 1
ATOM 2932 N N . GLN A 1 373 ? -26.653 2.693 38.435 1.00 82.88 373 GLN A N 1
ATOM 2933 C CA . GLN A 1 373 ? -25.367 1.994 38.429 1.00 82.88 373 GLN A CA 1
ATOM 2934 C C . GLN A 1 373 ? -24.954 1.535 37.023 1.00 82.88 373 GLN A C 1
ATOM 2936 O O . GLN A 1 373 ? -23.785 1.682 36.667 1.00 82.88 373 GLN A O 1
ATOM 2941 N N . VAL A 1 374 ? -25.893 1.016 36.225 1.00 85.00 374 VAL A N 1
ATOM 2942 C CA . VAL A 1 374 ? -25.652 0.617 34.828 1.00 85.00 374 VAL A CA 1
ATOM 2943 C C . VAL A 1 374 ? -25.279 1.825 33.972 1.00 85.00 374 VAL A C 1
ATOM 2945 O O . VAL A 1 374 ? -24.264 1.775 33.284 1.00 85.00 374 VAL A O 1
ATOM 2948 N N . LEU A 1 375 ? -26.021 2.932 34.076 1.00 86.00 375 LEU A N 1
ATOM 2949 C CA . LEU A 1 375 ? -25.711 4.174 33.355 1.00 86.00 375 LEU A CA 1
ATOM 2950 C C . LEU A 1 375 ? -24.336 4.737 33.739 1.00 86.00 375 LEU A C 1
ATOM 2952 O O . LEU A 1 375 ? -23.582 5.167 32.873 1.00 86.00 375 LEU A O 1
ATOM 2956 N N . THR A 1 376 ? -23.965 4.661 35.021 1.00 87.88 376 THR A N 1
ATOM 2957 C CA . THR A 1 376 ? -22.632 5.078 35.491 1.00 87.88 376 THR A CA 1
ATOM 2958 C C . THR A 1 376 ? -21.519 4.206 34.891 1.00 87.88 376 THR A C 1
ATOM 2960 O O . THR A 1 376 ? -20.470 4.726 34.515 1.00 87.88 376 THR A O 1
ATOM 2963 N N . GLN A 1 377 ? -21.737 2.890 34.763 1.00 89.88 377 GLN A N 1
ATOM 2964 C CA . GLN A 1 377 ? -20.785 1.993 34.095 1.00 89.88 377 GLN A CA 1
ATOM 2965 C C . GLN A 1 377 ? -20.710 2.260 32.587 1.00 89.88 377 GLN A C 1
ATOM 2967 O O . GLN A 1 377 ? -19.616 2.281 32.033 1.00 89.88 377 GLN A O 1
ATOM 2972 N N . PHE A 1 378 ? -21.845 2.480 31.921 1.00 90.50 378 PHE A N 1
ATOM 2973 C CA . PHE A 1 378 ? -21.872 2.822 30.497 1.00 90.50 378 PHE A CA 1
ATOM 2974 C C . PHE A 1 378 ? -21.152 4.139 30.224 1.00 90.50 378 PHE A C 1
ATOM 2976 O O . PHE A 1 378 ? -20.373 4.216 29.280 1.00 90.50 378 PHE A O 1
ATOM 2983 N N . LEU A 1 379 ? -21.324 5.137 31.092 1.00 90.25 379 LEU A N 1
ATOM 2984 C CA . LEU A 1 379 ? -20.583 6.388 30.998 1.00 90.25 379 LEU A CA 1
ATOM 2985 C C . LEU A 1 379 ? -19.071 6.158 31.137 1.00 90.25 379 LEU A C 1
ATOM 2987 O O . LEU A 1 379 ? -18.307 6.699 30.344 1.00 90.25 379 LEU A O 1
ATOM 2991 N N . PHE A 1 380 ? -18.622 5.324 32.082 1.00 91.81 380 PHE A N 1
ATOM 2992 C CA . PHE A 1 380 ? -17.201 4.961 32.186 1.00 91.81 380 PHE A CA 1
ATOM 2993 C C . PHE A 1 380 ? -16.682 4.294 30.908 1.00 91.81 380 PHE A C 1
ATOM 2995 O O . PHE A 1 380 ? -15.624 4.665 30.403 1.00 91.81 380 PHE A O 1
ATOM 3002 N N . ASP A 1 381 ? -17.429 3.327 30.376 1.00 93.19 381 ASP A N 1
ATOM 3003 C CA . ASP A 1 381 ? -17.063 2.603 29.162 1.00 93.19 381 ASP A CA 1
ATOM 3004 C C . ASP A 1 381 ? -16.966 3.543 27.949 1.00 93.19 381 ASP A C 1
ATOM 3006 O O . ASP A 1 381 ? -15.996 3.468 27.198 1.00 93.19 381 ASP A O 1
ATOM 3010 N N . VAL A 1 382 ? -17.915 4.472 27.784 1.00 93.25 382 VAL A N 1
ATOM 3011 C CA . VAL A 1 382 ? -17.881 5.485 26.717 1.00 93.25 382 VAL A CA 1
ATOM 3012 C C . VAL A 1 382 ? -16.697 6.434 26.893 1.00 93.25 382 VAL A C 1
ATOM 3014 O O . VAL A 1 382 ? -15.983 6.683 25.926 1.00 93.25 382 VAL A O 1
ATOM 3017 N N . LEU A 1 383 ? -16.417 6.912 28.108 1.00 92.12 383 LEU A N 1
ATOM 3018 C CA . LEU A 1 383 ? -15.255 7.769 28.383 1.00 92.12 383 LEU A CA 1
ATOM 3019 C C . LEU A 1 383 ? -13.925 7.048 28.106 1.00 92.12 383 LEU A C 1
ATOM 3021 O O . LEU A 1 383 ? -12.969 7.658 27.612 1.00 92.12 383 LEU A O 1
ATOM 3025 N N . LEU A 1 384 ? -13.859 5.744 28.393 1.00 93.50 384 LEU A N 1
ATOM 3026 C CA . LEU A 1 384 ? -12.709 4.922 28.036 1.00 93.50 384 LEU A CA 1
ATOM 3027 C C . LEU A 1 384 ? -12.577 4.803 26.515 1.00 93.50 384 LEU A C 1
ATOM 3029 O O . LEU A 1 384 ? -11.486 5.025 25.997 1.00 93.50 384 LEU A O 1
ATOM 3033 N N . LEU A 1 385 ? -13.670 4.507 25.803 1.00 94.38 385 LEU A N 1
ATOM 3034 C CA . LEU A 1 385 ? -13.667 4.385 24.342 1.00 94.38 385 LEU A CA 1
ATOM 3035 C C . LEU A 1 385 ? -13.312 5.707 23.649 1.00 94.38 385 LEU A C 1
ATOM 3037 O O . LEU A 1 385 ? -12.565 5.719 22.673 1.00 94.38 385 LEU A O 1
ATOM 3041 N N . GLN A 1 386 ? -13.784 6.835 24.182 1.00 92.50 386 GLN A N 1
ATOM 3042 C CA . GLN A 1 386 ? -13.408 8.168 23.712 1.00 92.50 386 GLN A CA 1
ATOM 3043 C C . GLN A 1 386 ? -11.903 8.414 23.854 1.00 92.50 386 GLN A C 1
ATOM 3045 O O . GLN A 1 386 ? -11.310 9.004 22.952 1.00 92.50 386 GLN A O 1
ATOM 3050 N N . SER A 1 387 ? -11.299 7.936 24.948 1.00 91.75 387 SER A N 1
ATOM 3051 C CA . SER A 1 387 ? -9.853 8.027 25.188 1.00 91.75 387 SER A CA 1
ATOM 3052 C C . SER A 1 387 ? -9.064 7.061 24.294 1.00 91.75 387 SER A C 1
ATOM 3054 O O . SER A 1 387 ? -8.018 7.426 23.767 1.00 91.75 387 SER A O 1
ATOM 3056 N N . SER A 1 388 ? -9.559 5.838 24.070 1.00 91.19 388 SER A N 1
ATOM 3057 C CA . SER A 1 388 ? -8.884 4.856 23.208 1.00 91.19 388 SER A CA 1
ATOM 3058 C C . SER A 1 388 ? -8.953 5.211 21.725 1.00 91.19 388 SER A C 1
ATOM 3060 O O . SER A 1 388 ? -8.038 4.909 20.959 1.00 91.19 388 SER A O 1
ATOM 3062 N N . PHE A 1 389 ? -10.037 5.862 21.308 1.00 92.25 389 PHE A N 1
ATOM 3063 C CA . PHE A 1 389 ? -10.261 6.292 19.931 1.00 92.25 389 PHE A CA 1
ATOM 3064 C C . PHE A 1 389 ? -10.007 7.789 19.744 1.00 92.25 389 PHE A C 1
ATOM 3066 O O . PHE A 1 389 ? -10.584 8.400 18.848 1.00 92.25 389 PHE A O 1
ATOM 3073 N N . GLU A 1 390 ? -9.184 8.403 20.593 1.00 88.25 390 GLU A N 1
ATOM 3074 C CA . GLU A 1 390 ? -8.817 9.808 20.446 1.00 88.25 390 GLU A CA 1
ATOM 3075 C C . GLU A 1 390 ? -8.075 10.025 19.117 1.00 88.25 390 GLU A C 1
ATOM 3077 O O . GLU A 1 390 ? -7.147 9.285 18.765 1.00 88.25 390 GLU A O 1
ATOM 3082 N N . LEU A 1 391 ? -8.522 11.029 18.360 1.00 82.81 391 LEU A N 1
ATOM 3083 C CA . LEU A 1 391 ? -7.926 11.444 17.096 1.00 82.81 391 LEU A CA 1
ATOM 3084 C C . LEU A 1 391 ? -7.100 12.707 17.343 1.00 82.81 391 LEU A C 1
ATOM 3086 O O . LEU A 1 391 ? -7.607 13.698 17.865 1.00 82.81 391 LEU A O 1
ATOM 3090 N N . GLN A 1 392 ? -5.823 12.686 16.963 1.00 70.88 392 GLN A N 1
ATOM 3091 C CA . GLN A 1 392 ? -4.977 13.873 17.068 1.00 70.88 392 GLN A CA 1
ATOM 3092 C C . GLN A 1 392 ? -5.473 14.953 16.094 1.00 70.88 392 GLN A C 1
ATOM 3094 O O . GLN A 1 392 ? -5.631 14.686 14.905 1.00 70.88 392 GLN A O 1
ATOM 3099 N N . ASN A 1 393 ? -5.648 16.181 16.593 1.00 57.44 393 ASN A N 1
ATOM 3100 C CA . ASN A 1 393 ? -5.931 17.393 15.810 1.00 57.44 393 ASN A CA 1
ATOM 3101 C C . ASN A 1 393 ? -7.300 17.467 15.102 1.00 57.44 393 ASN A C 1
ATOM 3103 O O . ASN A 1 393 ? -7.416 18.178 14.105 1.00 57.44 393 ASN A O 1
ATOM 3107 N N . VAL A 1 394 ?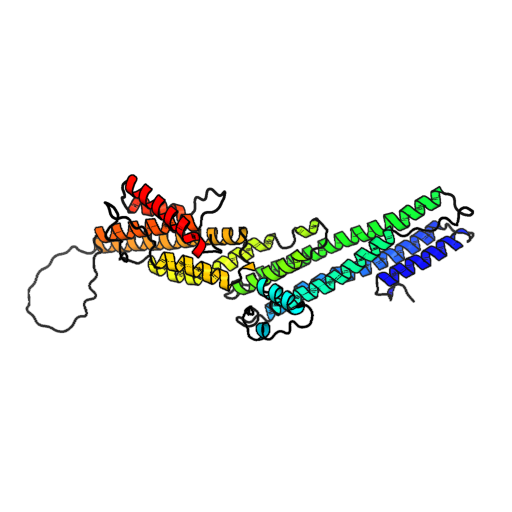 -8.339 16.792 15.606 1.00 60.28 394 VAL A N 1
ATOM 3108 C CA . VAL A 1 394 ? -9.708 16.950 15.080 1.00 60.28 394 VAL A CA 1
ATOM 3109 C C . VAL A 1 394 ? -10.678 17.265 16.218 1.00 60.28 394 VAL A C 1
ATOM 3111 O O . VAL A 1 394 ? -10.940 16.414 17.069 1.00 60.28 394 VAL A O 1
ATOM 3114 N N . GLU A 1 395 ? -11.234 18.481 16.223 1.00 56.34 395 GLU A N 1
ATOM 3115 C CA . GLU A 1 395 ? -12.441 18.787 16.998 1.00 56.34 395 GLU A CA 1
ATOM 3116 C C . GLU A 1 395 ? -13.578 17.945 16.418 1.00 56.34 395 GLU A C 1
ATOM 3118 O O . GLU A 1 395 ? -14.082 18.206 15.329 1.00 56.34 395 GLU A O 1
ATOM 3123 N N . THR A 1 396 ? -13.906 16.852 17.096 1.00 57.47 396 THR A N 1
ATOM 3124 C CA . THR A 1 396 ? -14.860 15.861 16.601 1.00 57.47 396 THR A CA 1
ATOM 3125 C C . THR A 1 396 ? -16.155 15.961 17.391 1.00 57.47 396 THR A C 1
ATOM 3127 O O . THR A 1 396 ? -16.287 15.313 18.419 1.00 57.47 396 THR A O 1
ATOM 3130 N N . ASP A 1 397 ? -17.128 16.742 16.913 1.00 67.94 397 ASP A N 1
ATOM 3131 C CA . ASP A 1 397 ? -18.530 16.596 17.343 1.00 67.94 397 ASP A CA 1
ATOM 3132 C C . ASP A 1 397 ? -19.111 15.318 16.715 1.00 67.94 397 ASP A C 1
ATOM 3134 O O . ASP A 1 397 ? -19.804 15.345 15.696 1.00 67.94 397 ASP A O 1
ATOM 3138 N N . ASP A 1 398 ? -18.717 14.170 17.263 1.00 82.38 398 ASP A N 1
ATOM 3139 C CA . ASP A 1 398 ? -19.103 12.853 16.762 1.00 82.38 398 ASP A CA 1
ATOM 3140 C C . ASP A 1 398 ? -20.133 12.146 17.648 1.00 82.38 398 ASP A C 1
ATOM 3142 O O . ASP A 1 398 ? -20.409 12.527 18.786 1.00 82.38 398 ASP A O 1
ATOM 3146 N N . GLU A 1 399 ? -20.713 11.077 17.105 1.00 88.44 399 GLU A N 1
ATOM 3147 C CA . GLU A 1 399 ? -21.804 10.334 17.741 1.00 88.44 399 GLU A CA 1
ATOM 3148 C C . GLU A 1 399 ? -21.395 9.679 19.071 1.00 88.44 399 GLU A C 1
ATOM 3150 O O . GLU A 1 399 ? -22.225 9.527 19.967 1.00 88.44 399 GLU A O 1
ATOM 3155 N N . LEU A 1 400 ? -20.110 9.352 19.261 1.00 89.56 400 LEU A N 1
ATOM 3156 C CA . LEU A 1 400 ? -19.616 8.826 20.534 1.00 89.56 400 LEU A CA 1
ATOM 3157 C C . LEU A 1 400 ? -19.479 9.933 21.593 1.00 89.56 400 LEU A C 1
ATOM 3159 O O . LEU A 1 400 ? -19.694 9.677 22.782 1.00 89.56 400 LEU A O 1
ATOM 3163 N N . GLN A 1 401 ? -19.126 11.160 21.196 1.00 89.00 401 GLN A N 1
ATOM 3164 C CA . GLN A 1 401 ? -19.156 12.323 22.090 1.00 89.00 401 GLN A CA 1
ATOM 3165 C C . GLN A 1 401 ? -20.584 12.678 22.500 1.00 89.00 401 GLN A C 1
ATOM 3167 O O . GLN A 1 401 ? -20.842 12.850 23.695 1.00 89.00 401 GLN A O 1
ATOM 3172 N N . LYS A 1 402 ? -21.517 12.707 21.542 1.00 89.62 402 LYS A N 1
ATOM 3173 C CA . LYS A 1 402 ? -22.942 12.958 21.805 1.00 89.62 402 LYS A CA 1
ATOM 3174 C C . LYS A 1 402 ? -23.528 11.927 22.766 1.00 89.62 402 LYS A C 1
ATOM 3176 O O . LYS A 1 402 ? -24.113 12.318 23.773 1.00 89.62 402 LYS A O 1
ATOM 3181 N N . LEU A 1 403 ? -23.273 10.635 22.535 1.00 89.38 403 LEU A N 1
ATOM 3182 C CA . LEU A 1 403 ? -23.672 9.559 23.450 1.00 89.38 403 LEU A CA 1
ATOM 3183 C C . LEU A 1 403 ? -23.108 9.764 24.865 1.00 89.38 403 LEU A C 1
ATOM 3185 O O . LEU A 1 403 ? -23.813 9.560 25.852 1.00 89.38 403 LEU A O 1
ATOM 3189 N N . GLY A 1 404 ? -21.843 10.181 24.981 1.00 86.94 404 GLY A N 1
ATOM 3190 C CA . GLY A 1 404 ? -21.235 10.503 26.273 1.00 86.94 404 GLY A CA 1
ATOM 3191 C C . GLY A 1 404 ? -21.983 11.617 27.008 1.00 86.94 404 GLY A C 1
ATOM 3192 O O . GLY A 1 404 ? -22.264 11.478 28.197 1.00 86.94 404 GLY A O 1
ATOM 3193 N N . GLY A 1 405 ? -22.365 12.679 26.293 1.00 86.81 405 GLY A N 1
ATOM 3194 C CA . GLY A 1 405 ? -23.171 13.774 26.835 1.00 86.81 405 GLY A CA 1
ATOM 3195 C C . GLY A 1 405 ? -24.588 13.348 27.236 1.00 86.81 405 GLY A C 1
ATOM 3196 O O . GLY A 1 405 ? -25.063 13.738 28.302 1.00 86.81 405 GLY A O 1
ATOM 3197 N N . GLU A 1 406 ? -25.250 12.510 26.431 1.00 86.81 406 GLU A N 1
ATOM 3198 C CA . GLU A 1 406 ? -26.569 11.938 26.746 1.00 86.81 406 GLU A CA 1
ATOM 3199 C C . GLU A 1 406 ? -26.516 11.091 28.030 1.00 86.81 406 GLU A C 1
ATOM 3201 O O . GLU A 1 406 ? -27.316 11.288 28.948 1.00 86.81 406 GLU A O 1
ATOM 3206 N N . LEU A 1 407 ? -25.531 10.193 28.144 1.00 86.81 407 LEU A N 1
ATOM 3207 C CA . LEU A 1 407 ? -25.338 9.357 29.333 1.00 86.81 407 LEU A CA 1
ATOM 3208 C C . LEU A 1 407 ? -24.966 10.180 30.570 1.00 86.81 407 LEU A C 1
ATOM 3210 O O . LEU A 1 407 ? -25.405 9.857 31.673 1.00 86.81 407 LEU A O 1
ATOM 3214 N N . GLU A 1 408 ? -24.185 11.250 30.409 1.00 86.12 408 GLU A N 1
ATOM 3215 C CA . GLU A 1 408 ? -23.840 12.158 31.504 1.00 86.12 408 GLU A CA 1
ATOM 3216 C C . GLU A 1 408 ? -25.086 12.848 32.079 1.00 86.12 408 GLU A C 1
ATOM 3218 O O . GLU A 1 408 ? -25.225 12.956 33.302 1.00 86.12 408 GLU A O 1
ATOM 3223 N N . GLN A 1 409 ? -26.011 13.268 31.211 1.00 85.88 409 GLN A N 1
ATOM 3224 C CA . GLN A 1 409 ? -27.284 13.861 31.618 1.00 85.88 409 GLN A CA 1
ATOM 3225 C C . GLN A 1 409 ? -28.187 12.835 32.316 1.00 85.88 409 GLN A C 1
ATOM 3227 O O . GLN A 1 409 ? -28.748 13.137 33.367 1.00 85.88 409 GLN A O 1
ATOM 3232 N N . GLN A 1 410 ? -28.283 11.612 31.784 1.00 83.56 410 GLN A N 1
ATOM 3233 C CA . GLN A 1 410 ? -29.136 10.555 32.341 1.00 83.56 410 GLN A CA 1
ATOM 3234 C C . GLN A 1 410 ? -28.608 9.944 33.651 1.00 83.56 410 GLN A C 1
ATOM 3236 O O . GLN A 1 410 ? -29.392 9.451 34.460 1.00 83.56 410 GLN A O 1
ATOM 3241 N N . ALA A 1 411 ? -27.291 9.935 33.879 1.00 81.44 411 ALA A N 1
ATOM 3242 C CA . ALA A 1 411 ? -26.698 9.321 35.069 1.00 81.44 411 ALA A CA 1
ATOM 3243 C C . ALA A 1 411 ? -26.880 10.155 36.354 1.00 81.44 411 ALA A C 1
ATOM 3245 O O . ALA A 1 411 ? -26.651 9.632 37.448 1.00 81.44 411 ALA A O 1
ATOM 3246 N N . GLU A 1 412 ? -27.277 11.432 36.248 1.00 81.94 412 GLU A N 1
ATOM 3247 C CA . GLU A 1 412 ? -27.509 12.346 37.381 1.00 81.94 412 GLU A CA 1
ATOM 3248 C C . GLU A 1 412 ? -26.371 12.316 38.426 1.00 81.94 412 GLU A C 1
ATOM 3250 O O . GLU A 1 412 ? -26.587 12.144 39.634 1.00 81.94 412 GLU A O 1
ATOM 3255 N N . LEU A 1 413 ? -25.126 12.410 37.950 1.00 81.06 413 LEU A N 1
ATOM 3256 C CA . LEU A 1 413 ? -23.931 12.474 38.795 1.00 81.06 413 LEU A CA 1
ATOM 3257 C C . LEU A 1 413 ? -23.613 13.928 39.170 1.00 81.06 413 LEU A C 1
ATOM 3259 O O . LEU A 1 413 ? -23.796 14.851 38.368 1.00 81.06 413 LEU A O 1
ATOM 3263 N N . ASP A 1 414 ? -23.079 14.150 40.370 1.00 84.38 414 ASP A N 1
ATOM 3264 C CA . ASP A 1 414 ? -22.536 15.453 40.760 1.00 84.38 414 ASP A CA 1
ATOM 3265 C C . ASP A 1 414 ? -21.252 15.784 39.971 1.00 84.38 414 ASP A C 1
ATOM 3267 O O . ASP A 1 414 ? -20.584 14.907 39.415 1.00 84.38 414 ASP A O 1
ATOM 3271 N N . SER A 1 415 ? -20.891 17.066 39.908 1.00 82.88 415 SER A N 1
ATOM 3272 C CA . SER A 1 415 ? -19.756 17.530 39.098 1.00 82.88 415 SER A CA 1
ATOM 3273 C C . SER A 1 415 ? -18.403 16.961 39.548 1.00 82.88 415 SER A C 1
ATOM 3275 O O . SER A 1 415 ? -17.504 16.803 38.718 1.00 82.88 415 SER A O 1
ATOM 3277 N N . ALA A 1 416 ? -18.240 16.621 40.832 1.00 85.56 416 ALA A N 1
ATOM 3278 C CA . ALA A 1 416 ? -17.009 16.030 41.347 1.00 85.56 416 ALA A CA 1
ATOM 3279 C C . ALA A 1 416 ? -16.902 14.551 40.950 1.00 85.56 416 ALA A C 1
ATOM 3281 O O . ALA A 1 416 ? -15.850 14.125 40.467 1.00 85.56 416 ALA A O 1
ATOM 3282 N N . SER A 1 417 ? -17.992 13.789 41.069 1.00 84.12 417 SER A N 1
ATOM 3283 C CA . SER A 1 417 ? -18.066 12.395 40.619 1.00 84.12 417 SER A CA 1
ATOM 3284 C C . SER A 1 417 ? -17.818 12.265 39.117 1.00 84.12 417 SER A C 1
ATOM 3286 O O . SER A 1 417 ? -17.074 11.380 38.698 1.00 84.12 417 SER A O 1
ATOM 3288 N N . ARG A 1 418 ? -18.339 13.192 38.303 1.00 84.62 418 ARG A N 1
ATOM 3289 C CA . ARG A 1 418 ? -18.080 13.226 36.852 1.00 84.62 418 ARG A CA 1
ATOM 3290 C C . ARG A 1 418 ? -16.610 13.432 36.511 1.00 84.62 418 ARG A C 1
ATOM 3292 O O . ARG A 1 418 ? -16.040 12.659 35.745 1.00 84.62 418 ARG A O 1
ATOM 3299 N N . LYS A 1 419 ? -15.964 14.427 37.131 1.00 86.75 419 LYS A N 1
ATOM 3300 C CA . LYS A 1 419 ? -14.523 14.670 36.947 1.00 86.75 419 LYS A CA 1
ATOM 3301 C C . LYS A 1 419 ? -13.686 13.467 37.379 1.00 86.75 419 LYS A C 1
ATOM 3303 O O . LYS A 1 419 ? -12.736 13.107 36.688 1.00 86.75 419 LYS A O 1
ATOM 3308 N N . ARG A 1 420 ? -14.046 12.827 38.497 1.00 87.56 420 ARG A N 1
ATOM 3309 C CA . ARG A 1 420 ? -13.376 11.608 38.973 1.00 87.56 420 ARG A CA 1
ATOM 3310 C C . ARG A 1 420 ? -13.520 10.456 37.983 1.00 87.56 420 ARG A C 1
ATOM 3312 O O . ARG A 1 420 ? -12.529 9.790 37.711 1.00 87.56 420 ARG A O 1
ATOM 3319 N N . LEU A 1 421 ? -14.710 10.256 37.418 1.00 88.94 421 LEU A N 1
ATOM 3320 C CA . LEU A 1 421 ? -14.973 9.208 36.433 1.00 88.94 421 LEU A CA 1
ATOM 3321 C C . LEU A 1 421 ? -14.169 9.419 35.141 1.00 88.94 421 LEU A C 1
ATOM 3323 O O . LEU A 1 421 ? -13.519 8.498 34.655 1.00 88.94 421 LEU A O 1
ATOM 3327 N N . GLN A 1 422 ? -14.147 10.654 34.631 1.00 89.69 422 GLN A N 1
ATOM 3328 C CA . GLN A 1 422 ? -13.368 11.023 33.449 1.00 89.69 422 GLN A CA 1
ATOM 3329 C C . GLN A 1 422 ? -11.864 10.830 33.670 1.00 89.69 422 GLN A C 1
ATOM 3331 O O . GLN A 1 422 ? -11.170 10.297 32.803 1.00 89.69 422 GLN A O 1
ATOM 3336 N N . GLN A 1 423 ? -11.355 11.228 34.840 1.00 90.19 423 GLN A N 1
ATOM 3337 C CA . GLN A 1 423 ? -9.955 11.021 35.196 1.00 90.19 423 GLN A CA 1
ATOM 3338 C C . GLN A 1 423 ? -9.621 9.529 35.326 1.00 90.19 423 GLN A C 1
ATOM 3340 O O . GLN A 1 423 ? -8.584 9.100 34.825 1.00 90.19 423 GLN A O 1
ATOM 3345 N N . ALA A 1 424 ? -10.503 8.738 35.943 1.00 89.62 424 ALA A N 1
ATOM 3346 C CA . ALA A 1 424 ? -10.316 7.300 36.107 1.00 89.62 424 ALA A CA 1
ATOM 3347 C C . ALA A 1 424 ? -10.261 6.572 34.755 1.00 89.62 424 ALA A C 1
ATOM 3349 O O . ALA A 1 424 ? -9.368 5.755 34.544 1.00 89.62 424 ALA A O 1
ATOM 3350 N N . ALA A 1 425 ? -11.148 6.909 33.812 1.00 91.12 425 ALA A N 1
ATOM 3351 C CA . ALA A 1 425 ? -11.131 6.336 32.465 1.00 91.12 425 ALA A CA 1
ATOM 3352 C C . ALA A 1 425 ? -9.832 6.676 31.706 1.00 91.12 425 ALA A C 1
ATOM 3354 O O . ALA A 1 425 ? -9.188 5.786 31.144 1.00 91.12 425 ALA A O 1
ATOM 3355 N N . LYS A 1 426 ? -9.390 7.943 31.754 1.00 91.81 426 LYS A N 1
ATOM 3356 C CA . LYS A 1 426 ? -8.124 8.384 31.140 1.00 91.81 426 LYS A CA 1
ATOM 3357 C C . LYS A 1 426 ? -6.908 7.700 31.755 1.00 91.81 426 LYS A C 1
ATOM 3359 O O . LYS A 1 426 ? -5.989 7.296 31.045 1.00 91.81 426 LYS A O 1
ATOM 3364 N N . GLU A 1 427 ? -6.882 7.572 33.077 1.00 92.19 427 GLU A N 1
ATOM 3365 C CA . GLU A 1 427 ? -5.789 6.914 33.783 1.00 92.19 427 GLU A CA 1
ATOM 3366 C C . GLU A 1 427 ? -5.757 5.408 33.506 1.00 92.19 427 GLU A C 1
ATOM 3368 O O . GLU A 1 427 ? -4.679 4.856 33.276 1.00 92.19 427 GLU A O 1
ATOM 3373 N N . TYR A 1 428 ? -6.921 4.755 33.452 1.00 91.81 428 TYR A N 1
ATOM 3374 C CA . TYR A 1 428 ? -7.027 3.357 33.051 1.00 91.81 428 TYR A CA 1
ATOM 3375 C C . TYR A 1 428 ? -6.462 3.150 31.642 1.00 91.81 428 TYR A C 1
ATOM 3377 O O . TYR A 1 428 ? -5.606 2.282 31.456 1.00 91.81 428 TYR A O 1
ATOM 3385 N N . TRP A 1 429 ? -6.866 3.976 30.668 1.00 94.06 429 TRP A N 1
ATOM 3386 C CA . TRP A 1 429 ? -6.313 3.919 29.311 1.00 94.06 429 TRP A CA 1
ATOM 3387 C C . TRP A 1 429 ? -4.801 4.126 29.311 1.00 94.06 429 TRP A C 1
ATOM 3389 O O . TRP A 1 429 ? -4.073 3.303 28.772 1.00 94.06 429 TRP A O 1
ATOM 3399 N N . LYS A 1 430 ? -4.297 5.158 29.996 1.00 91.94 430 LYS A N 1
ATOM 3400 C CA . LYS A 1 430 ? -2.856 5.434 30.079 1.00 91.94 430 LYS A CA 1
ATOM 3401 C C . LYS A 1 430 ? -2.053 4.252 30.635 1.00 91.94 430 LYS A C 1
ATOM 3403 O O . LYS A 1 430 ? -0.923 4.029 30.211 1.00 91.94 430 LYS A O 1
ATOM 3408 N N . ARG A 1 431 ? -2.614 3.507 31.592 1.00 91.69 431 ARG A N 1
ATOM 3409 C CA . ARG A 1 431 ? -1.975 2.321 32.186 1.00 91.69 431 ARG A CA 1
ATOM 3410 C C . ARG A 1 431 ? -2.062 1.083 31.289 1.00 91.69 431 ARG A C 1
ATOM 3412 O O . ARG A 1 431 ? -1.204 0.213 31.396 1.00 91.69 431 ARG A O 1
ATOM 3419 N N . THR A 1 432 ? -3.087 0.982 30.444 1.00 91.56 432 THR A N 1
ATOM 3420 C CA . THR A 1 432 ? -3.407 -0.239 29.682 1.00 91.56 432 THR A CA 1
ATOM 3421 C C . THR A 1 432 ? -3.199 -0.122 28.174 1.00 91.56 432 THR A C 1
ATOM 3423 O O . THR A 1 432 ? -3.205 -1.147 27.502 1.00 91.56 432 THR A O 1
ATOM 3426 N N . SER A 1 433 ? -2.949 1.072 27.630 1.00 90.62 433 SER A N 1
ATOM 3427 C CA . SER A 1 433 ? -2.848 1.324 26.185 1.00 90.62 433 SER A CA 1
ATOM 3428 C C . SER A 1 433 ? -1.816 0.433 25.493 1.00 90.62 433 SER A C 1
ATOM 3430 O O . SER A 1 433 ? -2.087 -0.097 24.421 1.00 90.62 433 SER A O 1
ATOM 3432 N N . LEU A 1 434 ? -0.679 0.162 26.144 1.00 89.81 434 LEU A N 1
ATOM 3433 C CA . LEU A 1 434 ? 0.361 -0.731 25.618 1.00 89.81 434 LEU A CA 1
ATOM 3434 C C . LEU A 1 434 ? -0.132 -2.163 25.356 1.00 89.81 434 LEU A C 1
ATOM 3436 O O . LEU A 1 434 ? 0.388 -2.816 24.455 1.00 89.81 434 LEU A O 1
ATOM 3440 N N . LEU A 1 435 ? -1.146 -2.644 26.086 1.00 89.88 435 LEU A N 1
ATOM 3441 C CA . LEU A 1 435 ? -1.757 -3.955 25.830 1.00 89.88 435 LEU A CA 1
ATOM 3442 C C . LEU A 1 435 ? -2.480 -3.994 24.480 1.00 89.88 435 LEU A C 1
ATOM 3444 O O . LEU A 1 435 ? -2.620 -5.058 23.885 1.00 89.88 435 LEU A O 1
ATOM 3448 N N . PHE A 1 436 ? -2.925 -2.835 23.998 1.00 90.06 436 PHE A N 1
ATOM 3449 C CA . PHE A 1 436 ? -3.696 -2.701 22.769 1.00 90.06 436 PHE A CA 1
ATOM 3450 C C . PHE A 1 436 ? -2.848 -2.287 21.560 1.00 90.06 436 PHE A C 1
ATOM 3452 O O . PHE A 1 436 ? -3.395 -2.175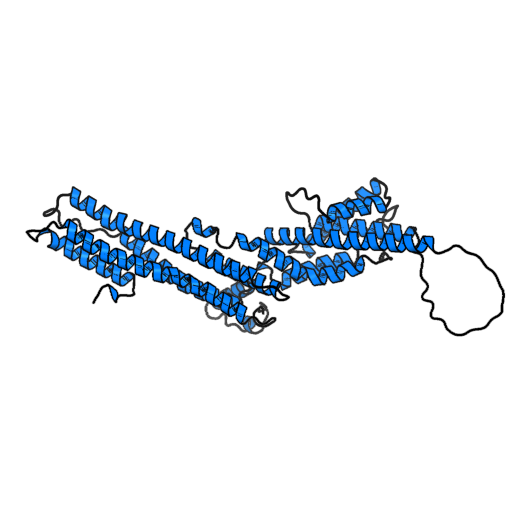 20.463 1.00 90.06 436 PHE A O 1
ATOM 3459 N N . GLY A 1 437 ? -1.526 -2.138 21.735 1.00 85.00 437 GLY A N 1
ATOM 3460 C CA . GLY A 1 437 ? -0.505 -2.076 20.683 1.00 85.00 437 GLY A CA 1
ATOM 3461 C C . GLY A 1 437 ? -0.880 -1.214 19.476 1.00 85.00 437 GLY A C 1
ATOM 3462 O O . GLY A 1 437 ? -0.744 0.000 19.517 1.00 85.00 437 GLY A O 1
ATOM 3463 N N . LEU A 1 438 ? -1.362 -1.858 18.405 1.00 84.12 438 LEU A N 1
ATOM 3464 C CA . LEU A 1 438 ? -1.762 -1.228 17.135 1.00 84.12 438 LEU A CA 1
ATOM 3465 C C . LEU A 1 438 ? -2.852 -0.148 17.269 1.00 84.12 438 LEU A C 1
ATOM 3467 O O . LEU A 1 438 ? -3.001 0.680 16.375 1.00 84.12 438 LEU A O 1
ATOM 3471 N N . LEU A 1 439 ? -3.637 -0.178 18.346 1.00 85.25 439 LEU A N 1
ATOM 3472 C CA . LEU A 1 439 ? -4.694 0.796 18.618 1.00 85.25 439 LEU A CA 1
ATOM 3473 C C . LEU A 1 439 ? -4.191 2.025 19.400 1.00 85.25 439 LEU A C 1
ATOM 3475 O O . LEU A 1 439 ? -4.860 3.065 19.388 1.00 85.25 439 LEU A O 1
ATOM 3479 N N . ALA A 1 440 ? -3.063 1.885 20.104 1.00 79.69 440 ALA A N 1
ATOM 3480 C CA . ALA A 1 440 ? -2.552 2.847 21.081 1.00 79.69 440 ALA A CA 1
ATOM 3481 C C . ALA A 1 440 ? -2.024 4.144 20.461 1.00 79.69 440 ALA A C 1
ATOM 3483 O O . ALA A 1 440 ? -1.497 4.109 19.326 1.00 79.69 440 ALA A O 1
#

pLDDT: mean 82.5, std 15.7, range [27.78, 96.12]

Secondary structure (DSSP, 8-state):
--GGG---HHHHHHHHHHHHHHHHHHGGG-TTS-HHHHHHHHHHHHHHHHHHHHHHHHHTTHHHHHHHHHHHHT--TTTTSPPPPTTSHHHHT---TTTTHHHHHHHHHHHTT--HHHHHHHHHHHHHHHHHHHHHHHHHHHHH----STTTTTS-HHHHHHHHIIIIIIHHHHHHHHHHHHHHHHHHHHHHHHHHHHHH--STTHHHHHHHHHHHHHHHHHT--S-GGGGGTTTTTHHHHHHHHHHHHHHHHHHHHHTTTT--S-----TTSTTTT---S--HHHHHHHHHHHHHHHHH-GGG--HHHHHHHHHHHHHHHHHHHHHHHHHHHHHHHHHHTT---------------------PPPPHHHHHHHHHHHHHHHHHHHHHTPPTT-----HHHHHHHHHHHHTT--HHHHHHHHHHHHHHHHHHGGGGGGG-

Foldseek 3Di:
DDLVPDLDLVVLLVVLVVVVLVCVVCVLVDPDDDSVVVVVVSLVVSLVSSLVSLLVLLLLLVVLLVLLVVLVVPDDPPPSLDADDCPDPCLVVDDPPPVCPVNVVVVVCRQLSNDPSLVVSLVSLVVSLVVLVVSVVSLVVQLVDQRDPVVVPRDDPVVNVVVCCVRNPVSSVVSVVSNLVSNLVSLVVSLVSLVVVLVPDDDLCNLSSLLSSVSNQVSCLVSDDPDPSNNCRCVVVLLVSLLSNLCNLLVVLLVQLLVCLPDLAAPDFPPDDDVVGAHLDAGPSLVCSLLSSLVSCVVSHPNSQDVSSLLSSLQSCLQSVLVSNVVSVVVVVVVVVVVVPPDDDDDDDDDDDDDDDDDDPDPDDRDPVSVLNVLSNVLLSLLLSCLLSPDPPDPDPHSSVVSNVVSVVVSPDDPVSVVVSNVSSNVSCVVCVVVSPSSD

InterPro domains:
  IPR033370 Conserved oligomeric Golgi complex subunit 1 [PTHR31658] (32-439)